Protein AF-0000000069866939 (afdb_homodimer)

Foldseek 3Di:
DWKKKKAFWWADPDPQFIATDHIEIFDALFEEEEEEDPPLCQVVVVCLQQQVDPTPDIWIDGRNDIDRSNDNVSNLQEFELPDDLVVQFPAFQQVVLVVLCVVNVVPPFDDSVNLCVLLPHPDDSRDGLVVDDLLSNLSSSVSSRCRSPHQEYEYEASCPPPDPVSLVSNLVSCSSSRRGHYYYYYHHDQVSVLPRGQWYWYGGSNYIDYIDGQVVQVVVDVVGPVVVRVVVVVVVD/DWKKKKAFWWADPDPQFIAGDHIEIFDALFEEEEEEDPPLCQVVVVCLQQQVDPTPDIWIDGRNDTDRSNDNVSNLQEFELPDDLVVQFPAFQQVVLVVLCVVNVPVPFDDSVNLCVLLPHPDDSRDGLVVDDLLSNLSSSVSSRCRSPHQEYEYEASCPPPDPVSLVSNLVSCSSSRRGHYYYYYHHDQVSVLPRGQWYWYGGSNYIDYIDGQVVQVVVDVVGPVVVRVVVVVVVD

Sequence (474 aa):
MQTININNLYKKVSDTFNLKVDQLDLEVGKIYGLVGPNGAGKTTLMKCLCSLLRPDSGILKIDNRQVEIADPKILLQVGTNFVNSDSLNGFMLEDIYNDHAFYYKLKNLLMIETLLMDVGLNVNKKRKFNTMSLGMKQRFLLGLATAHNPSLVLLDEPFNGLDPDGVELFIENVKTLSENRVLIISSHILRDMETFLDDVIFIEKGNVQEPKSMVEIREEYREGLKEYYDEQKRKHDMQTININNLYKKVSDTFNLKVDQLDLEVGKIYGLVGPNGAGKTTLMKCLCSLLRPDSGILKIDNRQVEIADPKILLQVGTNFVNSDSLNGFMLEDIYNDHAFYYKLKNLLMIETLLMDVGLNVNKKRKFNTMSLGMKQRFLLGLATAHNPSLVLLDEPFNGLDPDGVELFIENVKTLSENRVLIISSHILRDMETFLDDVIFIEKGNVQEPKSMVEIREEYREGLKEYYDEQKRKHD

Solvent-accessible surface area (backbone atoms only — not comparable to full-atom values): 25156 Å² total; per-residue (Å²): 129,62,36,38,40,36,38,49,31,31,31,77,77,51,98,88,41,45,38,40,34,62,54,42,81,43,52,54,45,34,36,32,32,46,36,55,57,83,82,13,38,67,68,59,52,54,30,28,74,49,42,78,34,72,55,77,41,52,43,34,28,50,71,86,39,79,36,58,47,73,36,71,69,46,46,63,36,36,16,48,59,85,66,64,66,75,77,44,48,81,36,29,45,48,56,54,49,48,52,50,35,57,74,69,61,52,82,80,60,72,49,66,64,54,44,31,52,71,45,69,45,95,69,65,54,77,41,43,46,65,77,45,52,71,54,53,44,48,33,50,43,50,32,60,26,44,66,75,65,28,51,34,35,42,36,73,44,72,57,72,90,38,32,64,67,42,43,52,54,48,50,52,39,51,59,65,67,21,61,80,11,28,30,39,38,32,53,59,54,52,75,65,48,64,74,71,40,47,27,36,27,45,31,47,79,18,40,48,48,57,74,40,49,39,68,56,38,50,72,74,22,96,66,20,59,57,46,49,51,50,52,57,49,58,72,70,102,130,62,39,37,40,36,38,49,32,31,32,78,77,50,97,88,42,44,37,40,34,62,53,42,80,43,50,55,46,33,37,31,32,45,38,55,55,83,84,14,38,68,68,59,53,52,29,31,74,50,43,78,34,72,57,78,43,52,43,36,29,49,74,84,38,77,37,57,49,76,37,73,69,47,45,64,36,36,16,48,58,86,65,64,68,76,76,44,47,82,35,29,44,47,57,53,49,51,53,51,35,57,73,68,61,52,82,81,58,70,49,68,64,54,43,33,52,70,45,70,44,93,68,64,53,76,40,42,47,66,78,48,53,69,53,54,45,48,34,51,43,50,34,59,26,46,65,75,64,29,51,33,35,41,35,74,44,74,57,71,91,37,31,66,67,41,43,53,54,47,50,53,36,51,58,63,67,21,60,81,12,28,29,39,39,31,53,60,55,52,76,66,49,64,74,70,40,48,25,36,26,46,30,48,78,17,40,45,48,58,72,39,48,39,68,55,37,50,72,74,23,95,66,20,60,57,45,48,50,52,51,56,49,57,73,70,103

Structure (mmCIF, N/CA/C/O backbone):
data_AF-0000000069866939-model_v1
#
loop_
_entity.id
_entity.type
_entity.pdbx_description
1 polymer 'ABC transporter, ATP-binding protein'
#
loop_
_atom_site.group_PDB
_atom_site.id
_atom_site.type_symbol
_atom_site.label_atom_id
_atom_site.label_alt_id
_atom_site.label_comp_id
_atom_site.label_asym_id
_atom_site.label_entity_id
_atom_site.label_seq_id
_atom_site.pdbx_PDB_ins_code
_atom_site.Cartn_x
_atom_site.Cartn_y
_atom_site.Cartn_z
_atom_site.occupancy
_atom_site.B_iso_or_equiv
_atom_site.auth_seq_id
_atom_site.auth_comp_id
_atom_site.auth_asym_id
_atom_site.auth_atom_id
_atom_site.pdbx_PDB_model_num
ATOM 1 N N . MET A 1 1 ? 4.902 -36.375 -5.082 1 47.53 1 MET A N 1
ATOM 2 C CA . MET A 1 1 ? 4.316 -35.094 -4.609 1 47.53 1 MET A CA 1
ATOM 3 C C . MET A 1 1 ? 4.43 -34.031 -5.672 1 47.53 1 MET A C 1
ATOM 5 O O . MET A 1 1 ? 5.457 -33.906 -6.344 1 47.53 1 MET A O 1
ATOM 9 N N . GLN A 1 2 ? 3.264 -33.406 -6.148 1 63.62 2 GLN A N 1
ATOM 10 C CA . GLN A 1 2 ? 3.248 -32.5 -7.301 1 63.62 2 GLN A CA 1
ATOM 11 C C . GLN A 1 2 ? 4.07 -31.25 -7.039 1 63.62 2 GLN A C 1
ATOM 13 O O . GLN A 1 2 ? 4 -30.672 -5.949 1 63.62 2 GLN A O 1
ATOM 18 N N . THR A 1 3 ? 5.199 -31.141 -7.867 1 80.5 3 THR A N 1
ATOM 19 C CA . THR A 1 3 ? 6.168 -30.062 -7.676 1 80.5 3 THR A CA 1
ATOM 20 C C . THR A 1 3 ? 6.277 -29.203 -8.93 1 80.5 3 THR A C 1
ATOM 22 O O . THR A 1 3 ? 5.887 -29.641 -10.016 1 80.5 3 THR A O 1
ATOM 25 N N . ILE A 1 4 ? 6.465 -28.016 -8.719 1 89.81 4 ILE A N 1
ATOM 26 C CA . ILE A 1 4 ? 6.84 -27.109 -9.797 1 89.81 4 ILE A CA 1
ATOM 27 C C . ILE A 1 4 ? 8.336 -26.797 -9.719 1 89.81 4 ILE A C 1
ATOM 29 O O . ILE A 1 4 ? 8.836 -26.406 -8.656 1 89.81 4 ILE A O 1
ATOM 33 N N . ASN A 1 5 ? 9.008 -27.078 -10.875 1 92.44 5 ASN A N 1
ATOM 34 C CA . ASN A 1 5 ? 10.445 -26.844 -10.93 1 92.44 5 ASN A CA 1
ATOM 35 C C . ASN A 1 5 ? 10.812 -25.828 -12 1 92.44 5 ASN A C 1
ATOM 37 O O . ASN A 1 5 ? 10.305 -25.875 -13.125 1 92.44 5 ASN A O 1
ATOM 41 N N . ILE A 1 6 ? 11.609 -24.906 -11.617 1 92 6 ILE A N 1
ATOM 42 C CA . ILE A 1 6 ? 12.164 -23.906 -12.531 1 92 6 ILE A CA 1
ATOM 43 C C . ILE A 1 6 ? 13.688 -24.016 -12.555 1 92 6 ILE A C 1
ATOM 45 O O . ILE A 1 6 ? 14.336 -23.922 -11.516 1 92 6 ILE A O 1
ATOM 49 N N . ASN A 1 7 ? 14.203 -24.219 -13.766 1 92.12 7 ASN A N 1
ATOM 50 C CA . ASN A 1 7 ? 15.648 -24.406 -13.875 1 92.12 7 ASN A CA 1
ATOM 51 C C . ASN A 1 7 ? 16.25 -23.5 -14.953 1 92.12 7 ASN A C 1
ATOM 53 O O . ASN A 1 7 ? 15.727 -23.422 -16.062 1 92.12 7 ASN A O 1
ATOM 57 N N . ASN A 1 8 ? 17.281 -22.766 -14.578 1 94.25 8 ASN A N 1
ATOM 58 C CA . ASN A 1 8 ? 18.094 -21.969 -15.477 1 94.25 8 ASN A CA 1
ATOM 59 C C . ASN A 1 8 ? 17.25 -21 -16.297 1 94.25 8 ASN A C 1
ATOM 61 O O . ASN A 1 8 ? 17.391 -20.953 -17.531 1 94.25 8 ASN A O 1
ATOM 65 N N . LEU A 1 9 ? 16.375 -20.422 -15.68 1 94.69 9 LEU A N 1
ATOM 66 C CA . LEU A 1 9 ? 15.555 -19.406 -16.344 1 94.69 9 LEU A CA 1
ATOM 67 C C . LEU A 1 9 ? 16.312 -18.094 -16.484 1 94.69 9 LEU A C 1
ATOM 69 O O . LEU A 1 9 ? 16.922 -17.609 -15.523 1 94.69 9 LEU A O 1
ATOM 73 N N . TYR A 1 10 ? 16.328 -17.594 -17.703 1 95.94 10 TYR A N 1
ATOM 74 C CA . TYR A 1 10 ? 17.062 -16.375 -17.984 1 95.94 10 TYR A CA 1
ATOM 75 C C . TYR A 1 10 ? 16.25 -15.461 -18.906 1 95.94 10 TYR A C 1
ATOM 77 O O . TYR A 1 10 ? 15.609 -15.922 -19.844 1 95.94 10 TYR A O 1
ATOM 85 N N . LYS A 1 11 ? 16.156 -14.195 -18.578 1 96.25 11 LYS A N 1
ATOM 86 C CA . LYS A 1 11 ? 15.531 -13.172 -19.422 1 96.25 11 LYS A CA 1
ATOM 87 C C . LYS A 1 11 ? 16.328 -11.875 -19.391 1 96.25 11 LYS A C 1
ATOM 89 O O . LYS A 1 11 ? 16.5 -11.258 -18.344 1 96.25 11 LYS A O 1
ATOM 94 N N . LYS A 1 12 ? 16.828 -11.445 -20.484 1 97.31 12 LYS A N 1
ATOM 95 C CA . LYS A 1 12 ? 17.406 -10.117 -20.625 1 97.31 12 LYS A CA 1
ATOM 96 C C . LYS A 1 12 ? 16.344 -9.055 -20.844 1 97.31 12 LYS A C 1
ATOM 98 O O . LYS A 1 12 ? 15.68 -9.023 -21.875 1 97.31 12 LYS A O 1
ATOM 103 N N . VAL A 1 13 ? 16.141 -8.227 -19.922 1 95.19 13 VAL A N 1
ATOM 104 C CA . VAL A 1 13 ? 15.109 -7.203 -20 1 95.19 13 VAL A CA 1
ATOM 105 C C . VAL A 1 13 ? 15.688 -5.93 -20.609 1 95.19 13 VAL A C 1
ATOM 107 O O . VAL A 1 13 ? 15.047 -5.301 -21.453 1 95.19 13 VAL A O 1
ATOM 110 N N . SER A 1 14 ? 16.828 -5.559 -20.188 1 94.81 14 SER A N 1
ATOM 111 C CA . SER A 1 14 ? 17.578 -4.426 -20.703 1 94.81 14 SER A CA 1
ATOM 112 C C . SER A 1 14 ? 19.078 -4.664 -20.594 1 94.81 14 SER A C 1
ATOM 114 O O . SER A 1 14 ? 19.516 -5.734 -20.172 1 94.81 14 SER A O 1
ATOM 116 N N . ASP A 1 15 ? 19.812 -3.592 -21 1 93.12 15 ASP A N 1
ATOM 117 C CA . ASP A 1 15 ? 21.266 -3.721 -20.953 1 93.12 15 ASP A CA 1
ATOM 118 C C . ASP A 1 15 ? 21.766 -3.768 -19.5 1 93.12 15 ASP A C 1
ATOM 120 O O . ASP A 1 15 ? 22.844 -4.289 -19.234 1 93.12 15 ASP A O 1
ATOM 124 N N . THR A 1 16 ? 20.984 -3.297 -18.578 1 92.06 16 THR A N 1
ATOM 125 C CA . THR A 1 16 ? 21.453 -3.176 -17.203 1 92.06 16 THR A CA 1
ATOM 126 C C . THR A 1 16 ? 20.656 -4.094 -16.266 1 92.06 16 THR A C 1
ATOM 128 O O . THR A 1 16 ? 20.922 -4.145 -15.07 1 92.06 16 THR A O 1
ATOM 131 N N . PHE A 1 17 ? 19.703 -4.848 -16.875 1 94.38 17 PHE A N 1
ATOM 132 C CA . PHE A 1 17 ? 18.859 -5.672 -16 1 94.38 17 PHE A CA 1
ATOM 133 C C . PHE A 1 17 ? 18.547 -7.008 -16.656 1 94.38 17 PHE A C 1
ATOM 135 O O . PHE A 1 17 ? 17.969 -7.047 -17.75 1 94.38 17 PHE A O 1
ATOM 142 N N . ASN A 1 18 ? 18.906 -8.102 -15.992 1 96.88 18 ASN A N 1
ATOM 143 C CA . ASN A 1 18 ? 18.594 -9.477 -16.375 1 96.88 18 ASN A CA 1
ATOM 144 C C . ASN A 1 18 ? 17.953 -10.242 -15.219 1 96.88 18 ASN A C 1
ATOM 146 O O . ASN A 1 18 ? 18.297 -10.031 -14.055 1 96.88 18 ASN A O 1
ATOM 150 N N . LEU A 1 19 ? 17.047 -11.078 -15.57 1 97.88 19 LEU A N 1
ATOM 151 C CA . LEU A 1 19 ? 16.438 -12.008 -14.617 1 97.88 19 LEU A CA 1
ATOM 152 C C . LEU A 1 19 ? 17.109 -13.375 -14.695 1 97.88 19 LEU A C 1
ATOM 154 O O . LEU A 1 19 ? 17.281 -13.93 -15.781 1 97.88 19 LEU A O 1
ATOM 158 N N . LYS A 1 20 ? 17.531 -13.867 -13.531 1 97.38 20 LYS A N 1
ATOM 159 C CA . LYS A 1 20 ? 18.203 -15.156 -13.469 1 97.38 20 LYS A CA 1
ATOM 160 C C . LYS A 1 20 ? 17.641 -16.016 -12.352 1 97.38 20 LYS A C 1
ATOM 162 O O . LYS A 1 20 ? 17.578 -15.594 -11.195 1 97.38 20 LYS A O 1
ATOM 167 N N . VAL A 1 21 ? 17.172 -17.172 -12.727 1 96.88 21 VAL A N 1
ATOM 168 C CA . VAL A 1 21 ? 16.766 -18.203 -11.773 1 96.88 21 VAL A CA 1
ATOM 169 C C . VAL A 1 21 ? 17.594 -19.469 -11.992 1 96.88 21 VAL A C 1
ATOM 171 O O . VAL A 1 21 ? 17.484 -20.109 -13.039 1 96.88 21 VAL A O 1
ATOM 174 N N . ASP A 1 22 ? 18.375 -19.797 -11.039 1 95.62 22 ASP A N 1
ATOM 175 C CA . ASP A 1 22 ? 19.141 -21.016 -11.164 1 95.62 22 ASP A CA 1
ATOM 176 C C . ASP A 1 22 ? 18.281 -22.25 -10.914 1 95.62 22 ASP A C 1
ATOM 178 O O . ASP A 1 22 ? 18.172 -23.125 -11.773 1 95.62 22 ASP A O 1
ATOM 182 N N . GLN A 1 23 ? 17.719 -22.266 -9.797 1 94.25 23 GLN A N 1
ATOM 183 C CA . GLN A 1 23 ? 16.828 -23.375 -9.43 1 94.25 23 GLN A CA 1
ATOM 184 C C . GLN A 1 23 ? 15.766 -22.922 -8.43 1 94.25 23 GLN A C 1
ATOM 186 O O . GLN A 1 23 ? 16.078 -22.219 -7.473 1 94.25 23 GLN A O 1
ATOM 191 N N . LEU A 1 24 ? 14.57 -23.25 -8.734 1 94.88 24 LEU A N 1
ATOM 192 C CA . LEU A 1 24 ? 13.445 -23.016 -7.84 1 94.88 24 LEU A CA 1
ATOM 193 C C . LEU A 1 24 ? 12.516 -24.219 -7.805 1 94.88 24 LEU A C 1
ATOM 195 O O . LEU A 1 24 ? 11.906 -24.578 -8.812 1 94.88 24 LEU A O 1
ATOM 199 N N . ASP A 1 25 ? 12.461 -24.859 -6.668 1 94.19 25 ASP A N 1
ATOM 200 C CA . ASP A 1 25 ? 11.57 -26 -6.457 1 94.19 25 ASP A CA 1
ATOM 201 C C . ASP A 1 25 ? 10.43 -25.641 -5.516 1 94.19 25 ASP A C 1
ATOM 203 O O . ASP A 1 25 ? 10.656 -25.266 -4.363 1 94.19 25 ASP A O 1
ATOM 207 N N . LEU A 1 26 ? 9.25 -25.812 -5.992 1 95.81 26 LEU A N 1
ATOM 208 C CA . LEU A 1 26 ? 8.062 -25.422 -5.246 1 95.81 26 LEU A CA 1
ATOM 209 C C . LEU A 1 26 ? 7.176 -26.625 -4.953 1 95.81 26 LEU A C 1
ATOM 211 O O . LEU A 1 26 ? 7.016 -27.5 -5.805 1 95.81 26 LEU A O 1
ATOM 215 N N . GLU A 1 27 ? 6.629 -26.656 -3.797 1 94.38 27 GLU A N 1
ATOM 216 C CA . GLU A 1 27 ? 5.812 -27.781 -3.35 1 94.38 27 GLU A CA 1
ATOM 217 C C . GLU A 1 27 ? 4.332 -27.406 -3.309 1 94.38 27 GLU A C 1
ATOM 219 O O . GLU A 1 27 ? 3.977 -26.312 -2.896 1 94.38 27 GLU A O 1
ATOM 224 N N . VAL A 1 28 ? 3.529 -28.344 -3.697 1 93.5 28 VAL A N 1
ATOM 225 C CA . VAL A 1 28 ? 2.082 -28.172 -3.635 1 93.5 28 VAL A CA 1
ATOM 226 C C . VAL A 1 28 ? 1.644 -28 -2.182 1 93.5 28 VAL A C 1
ATOM 228 O O . VAL A 1 28 ? 2.164 -28.688 -1.29 1 93.5 28 VAL A O 1
ATOM 231 N N . GLY A 1 29 ? 0.713 -27.078 -1.994 1 94.75 29 GLY A N 1
ATOM 232 C CA . GLY A 1 29 ? 0.178 -26.859 -0.661 1 94.75 29 GLY A CA 1
ATOM 233 C C . GLY A 1 29 ? 0.919 -25.781 0.104 1 94.75 29 GLY A C 1
ATOM 234 O O . GLY A 1 29 ? 0.569 -25.469 1.244 1 94.75 29 GLY A O 1
ATOM 235 N N . LYS A 1 30 ? 1.936 -25.141 -0.553 1 96.94 30 LYS A N 1
ATOM 236 C CA . LYS A 1 30 ? 2.73 -24.125 0.118 1 96.94 30 LYS A CA 1
ATOM 237 C C . LYS A 1 30 ? 2.467 -22.734 -0.479 1 96.94 30 LYS A C 1
ATOM 239 O O . LYS A 1 30 ? 2.172 -22.625 -1.67 1 96.94 30 LYS A O 1
ATOM 244 N N . ILE A 1 31 ? 2.557 -21.812 0.391 1 98.31 31 ILE A N 1
ATOM 245 C CA . ILE A 1 31 ? 2.471 -20.406 -0.004 1 98.31 31 ILE A CA 1
ATOM 246 C C . ILE A 1 31 ? 3.855 -19.766 0.054 1 98.31 31 ILE A C 1
ATOM 248 O O . ILE A 1 31 ? 4.469 -19.703 1.121 1 98.31 31 ILE A O 1
ATOM 252 N N . TYR A 1 32 ? 4.34 -19.297 -1.094 1 98.44 32 TYR A N 1
ATOM 253 C CA . TYR A 1 32 ? 5.648 -18.672 -1.215 1 98.44 32 TYR A CA 1
ATOM 254 C C . TYR A 1 32 ? 5.516 -17.156 -1.33 1 98.44 32 TYR A C 1
ATOM 256 O O . TYR A 1 32 ? 4.754 -16.656 -2.162 1 98.44 32 TYR A O 1
ATOM 264 N N . GLY A 1 33 ? 6.207 -16.453 -0.497 1 98.62 33 GLY A N 1
ATOM 265 C CA . GLY A 1 33 ? 6.32 -15.016 -0.644 1 98.62 33 GLY A CA 1
ATOM 266 C C . GLY A 1 33 ? 7.504 -14.594 -1.494 1 98.62 33 GLY A C 1
ATOM 267 O O . GLY A 1 33 ? 8.641 -14.992 -1.225 1 98.62 33 GLY A O 1
ATOM 268 N N . LEU A 1 34 ? 7.238 -13.875 -2.523 1 98.5 34 LEU A N 1
ATOM 269 C CA . LEU A 1 34 ? 8.289 -13.258 -3.33 1 98.5 34 LEU A CA 1
ATOM 270 C C . LEU A 1 34 ? 8.617 -11.859 -2.818 1 98.5 34 LEU A C 1
ATOM 272 O O . LEU A 1 34 ? 7.82 -10.93 -2.984 1 98.5 34 LEU A O 1
ATOM 276 N N . VAL A 1 35 ? 9.805 -11.719 -2.24 1 97.56 35 VAL A N 1
ATOM 277 C CA . VAL A 1 35 ? 10.141 -10.477 -1.562 1 97.56 35 VAL A CA 1
ATOM 278 C C . VAL A 1 35 ? 11.406 -9.883 -2.17 1 97.56 35 VAL A C 1
ATOM 280 O O . VAL A 1 35 ? 12.32 -10.617 -2.561 1 97.56 35 VAL A O 1
ATOM 283 N N . GLY A 1 36 ? 11.508 -8.57 -2.295 1 95.94 36 GLY A N 1
ATOM 284 C CA . GLY A 1 36 ? 12.602 -7.793 -2.855 1 95.94 36 GLY A CA 1
ATOM 285 C C . GLY A 1 36 ? 12.266 -6.328 -3.033 1 95.94 36 GLY A C 1
ATOM 286 O O . GLY A 1 36 ? 11.094 -5.949 -2.988 1 95.94 36 GLY A O 1
ATOM 287 N N . PRO A 1 37 ? 13.242 -5.551 -3.189 1 94.19 37 PRO A N 1
ATOM 288 C CA . PRO A 1 37 ? 12.977 -4.125 -3.381 1 94.19 37 PRO A CA 1
ATOM 289 C C . PRO A 1 37 ? 12.25 -3.83 -4.691 1 94.19 37 PRO A C 1
ATOM 291 O O . PRO A 1 37 ? 12.078 -4.727 -5.523 1 94.19 37 PRO A O 1
ATOM 294 N N . ASN A 1 38 ? 11.727 -2.617 -4.758 1 91.5 38 ASN A N 1
ATOM 295 C CA . ASN A 1 38 ? 11.125 -2.205 -6.023 1 91.5 38 ASN A CA 1
ATOM 296 C C . ASN A 1 38 ? 12.117 -2.316 -7.18 1 91.5 38 ASN A C 1
ATOM 298 O O . ASN A 1 38 ? 13.289 -1.964 -7.031 1 91.5 38 ASN A O 1
ATOM 302 N N . GLY A 1 39 ? 11.68 -2.891 -8.203 1 92.38 39 GLY A N 1
ATOM 303 C CA . GLY A 1 39 ? 12.523 -3.029 -9.383 1 92.38 39 GLY A CA 1
ATOM 304 C C . GLY A 1 39 ? 13.414 -4.258 -9.328 1 92.38 39 GLY A C 1
ATOM 305 O O . GLY A 1 39 ? 14.227 -4.48 -10.234 1 92.38 39 GLY A O 1
ATOM 306 N N . ALA A 1 40 ? 13.219 -5.09 -8.391 1 95.56 40 ALA A N 1
ATOM 307 C CA . ALA A 1 40 ? 14.102 -6.238 -8.203 1 95.56 40 ALA A CA 1
ATOM 308 C C . ALA A 1 40 ? 13.82 -7.32 -9.242 1 95.56 40 ALA A C 1
ATOM 310 O O . ALA A 1 40 ? 14.625 -8.227 -9.438 1 95.56 40 ALA A O 1
ATOM 311 N N . GLY A 1 41 ? 12.633 -7.293 -9.867 1 96.81 41 GLY A N 1
ATOM 312 C CA . GLY A 1 41 ? 12.297 -8.273 -10.883 1 96.81 41 GLY A CA 1
ATOM 313 C C . GLY A 1 41 ? 11.125 -9.156 -10.5 1 96.81 41 GLY A C 1
ATOM 314 O O . GLY A 1 41 ? 10.852 -10.156 -11.156 1 96.81 41 GLY A O 1
ATOM 315 N N . LYS A 1 42 ? 10.414 -8.836 -9.469 1 97.31 42 LYS A N 1
ATOM 316 C CA . LYS A 1 42 ? 9.297 -9.648 -8.977 1 97.31 42 LYS A CA 1
ATOM 317 C C . LYS A 1 42 ? 8.25 -9.852 -10.07 1 97.31 42 LYS A C 1
ATOM 319 O O . LYS A 1 42 ? 7.906 -10.984 -10.398 1 97.31 42 LYS A O 1
ATOM 324 N N . THR A 1 43 ? 7.773 -8.773 -10.664 1 96.81 43 THR A N 1
ATOM 325 C CA . THR A 1 43 ? 6.762 -8.812 -11.719 1 96.81 43 THR A CA 1
ATOM 326 C C . THR A 1 43 ? 7.297 -9.523 -12.953 1 96.81 43 THR A C 1
ATOM 328 O O . THR A 1 43 ? 6.582 -10.312 -13.578 1 96.81 43 THR A O 1
ATOM 331 N N . THR A 1 44 ? 8.57 -9.281 -13.273 1 96.75 44 THR A N 1
ATOM 332 C CA . THR A 1 44 ? 9.203 -9.93 -14.414 1 96.75 44 THR A CA 1
ATOM 333 C C . THR A 1 44 ? 9.211 -11.445 -14.242 1 96.75 44 THR A C 1
ATOM 335 O O . THR A 1 44 ? 8.852 -12.188 -15.156 1 96.75 44 THR A O 1
ATOM 338 N N . LEU A 1 45 ? 9.57 -11.891 -13.086 1 96.94 45 LEU A N 1
ATOM 339 C CA . LEU A 1 45 ? 9.594 -13.328 -12.805 1 96.94 45 LEU A CA 1
ATOM 340 C C . LEU A 1 45 ? 8.203 -13.93 -12.969 1 96.94 45 LEU A C 1
ATOM 342 O O . LEU A 1 45 ? 8.031 -14.938 -13.656 1 96.94 45 LEU A O 1
ATOM 346 N N . MET A 1 46 ? 7.207 -13.312 -12.398 1 96.38 46 MET A N 1
ATOM 347 C CA . MET A 1 46 ? 5.852 -13.852 -12.438 1 96.38 46 MET A CA 1
ATOM 348 C C . MET A 1 46 ? 5.32 -13.883 -13.867 1 96.38 46 MET A C 1
ATOM 350 O O . MET A 1 46 ? 4.664 -14.852 -14.266 1 96.38 46 MET A O 1
ATOM 354 N N . LYS A 1 47 ? 5.625 -12.883 -14.594 1 94.31 47 LYS A N 1
ATOM 355 C CA . LYS A 1 47 ? 5.184 -12.852 -15.984 1 94.31 47 LYS A CA 1
ATOM 356 C C . LYS A 1 47 ? 5.852 -13.953 -16.797 1 94.31 47 LYS A C 1
ATOM 358 O O . LYS A 1 47 ? 5.23 -14.547 -17.688 1 94.31 47 LYS A O 1
ATOM 363 N N . CYS A 1 48 ? 7.09 -14.203 -16.5 1 93.06 48 CYS A N 1
ATOM 364 C CA . CYS A 1 48 ? 7.785 -15.297 -17.172 1 93.06 48 CYS A CA 1
ATOM 365 C C . CYS A 1 48 ? 7.141 -16.641 -16.828 1 93.06 48 CYS A C 1
ATOM 367 O O . CYS A 1 48 ? 7 -17.5 -17.703 1 93.06 48 CYS A O 1
ATOM 369 N N . LEU A 1 49 ? 6.656 -16.75 -15.641 1 92.19 49 LEU A N 1
ATOM 370 C CA . LEU A 1 49 ? 6.133 -18.016 -15.156 1 92.19 49 LEU A CA 1
ATOM 371 C C . LEU A 1 49 ? 4.727 -18.266 -15.695 1 92.19 49 LEU A C 1
ATOM 373 O O . LEU A 1 49 ? 4.234 -19.391 -15.656 1 92.19 49 LEU A O 1
ATOM 377 N N . CYS A 1 50 ? 4.094 -17.234 -16.156 1 90.94 50 CYS A N 1
ATOM 378 C CA . CYS A 1 50 ? 2.744 -17.422 -16.688 1 90.94 50 CYS A CA 1
ATOM 379 C C . CYS A 1 50 ? 2.699 -17.156 -18.188 1 90.94 50 CYS A C 1
ATOM 381 O O . CYS A 1 50 ? 1.623 -16.969 -18.75 1 90.94 50 CYS A O 1
ATOM 383 N N . SER A 1 51 ? 3.854 -16.938 -18.828 1 87.94 51 SER A N 1
ATOM 384 C CA . SER A 1 51 ? 4.047 -16.859 -20.281 1 87.94 51 SER A CA 1
ATOM 385 C C . SER A 1 51 ? 3.621 -15.508 -20.828 1 87.94 51 SER A C 1
ATOM 387 O O . SER A 1 51 ? 3.492 -15.336 -22.031 1 87.94 51 SER A O 1
ATOM 389 N N . LEU A 1 52 ? 3.328 -14.578 -20 1 89.06 52 LEU A N 1
ATOM 390 C CA . LEU A 1 52 ? 3.08 -13.219 -20.469 1 89.06 52 LEU A CA 1
ATOM 391 C C . LEU A 1 52 ? 4.371 -12.562 -20.953 1 89.06 52 LEU A C 1
ATOM 393 O O . LEU A 1 52 ? 4.332 -11.586 -21.703 1 89.06 52 LEU A O 1
ATOM 397 N N . LEU A 1 53 ? 5.477 -13.023 -20.453 1 90.94 53 LEU A N 1
ATOM 398 C CA . LEU A 1 53 ? 6.809 -12.648 -20.906 1 90.94 53 LEU A CA 1
ATOM 399 C C . LEU A 1 53 ? 7.648 -13.883 -21.219 1 90.94 53 LEU A C 1
ATOM 401 O O . LEU A 1 53 ? 7.832 -14.742 -20.359 1 90.94 53 LEU A O 1
ATOM 405 N N . ARG A 1 54 ? 8.125 -13.984 -22.422 1 90.38 54 ARG A N 1
ATOM 406 C CA . ARG A 1 54 ? 8.898 -15.156 -22.812 1 90.38 54 ARG A CA 1
ATOM 407 C C . ARG A 1 54 ? 10.336 -15.062 -22.297 1 90.38 54 ARG A C 1
ATOM 409 O O . ARG A 1 54 ? 11.055 -14.109 -22.625 1 90.38 54 ARG A O 1
ATOM 416 N N . PRO A 1 55 ? 10.781 -15.984 -21.562 1 92.88 55 PRO A N 1
ATOM 417 C CA . PRO A 1 55 ? 12.195 -16 -21.172 1 92.88 55 PRO A CA 1
ATOM 418 C C . PRO A 1 55 ? 13.117 -16.328 -22.344 1 92.88 55 PRO A C 1
ATOM 420 O O . PRO A 1 55 ? 12.656 -16.812 -23.391 1 92.88 55 PRO A O 1
ATOM 423 N N . ASP A 1 56 ? 14.383 -15.938 -22.219 1 93.88 56 ASP A N 1
ATOM 424 C CA . ASP A 1 56 ? 15.367 -16.234 -23.266 1 93.88 56 ASP A CA 1
ATOM 425 C C . ASP A 1 56 ? 15.859 -17.672 -23.172 1 93.88 56 ASP A C 1
ATOM 427 O O . ASP A 1 56 ? 16.25 -18.266 -24.172 1 93.88 56 ASP A O 1
ATOM 431 N N . SER A 1 57 ? 15.797 -18.203 -21.969 1 92.31 57 SER A N 1
ATOM 432 C CA . SER A 1 57 ? 16.141 -19.609 -21.734 1 92.31 57 SER A CA 1
ATOM 433 C C . SER A 1 57 ? 15.57 -20.094 -20.406 1 92.31 57 SER A C 1
ATOM 435 O O . SER A 1 57 ? 15.086 -19.297 -19.609 1 92.31 57 SER A O 1
ATOM 437 N N . GLY A 1 58 ? 15.547 -21.438 -20.281 1 91.06 58 GLY A N 1
ATOM 438 C CA . GLY A 1 58 ? 15.125 -22.047 -19.031 1 91.06 58 GLY A CA 1
ATOM 439 C C . GLY A 1 58 ? 14.008 -23.062 -19.219 1 91.06 58 GLY A C 1
ATOM 440 O O . GLY A 1 58 ? 13.5 -23.234 -20.328 1 91.06 58 GLY A O 1
ATOM 441 N N . ILE A 1 59 ? 13.773 -23.75 -18.094 1 86.38 59 ILE A N 1
ATOM 442 C CA . ILE A 1 59 ? 12.773 -24.812 -18.125 1 86.38 59 ILE A CA 1
ATOM 443 C C . ILE A 1 59 ? 11.82 -24.656 -16.953 1 86.38 59 ILE A C 1
ATOM 445 O O . ILE A 1 59 ? 12.258 -24.406 -15.82 1 86.38 59 ILE A O 1
ATOM 449 N N . LEU A 1 60 ? 10.602 -24.703 -17.266 1 88.06 60 LEU A N 1
ATOM 450 C CA . LEU A 1 60 ? 9.547 -24.766 -16.266 1 88.06 60 LEU A CA 1
ATOM 451 C C . LEU A 1 60 ? 8.812 -26.109 -16.344 1 88.06 60 LEU A C 1
ATOM 453 O O . LEU A 1 60 ? 8.328 -26.484 -17.406 1 88.06 60 LEU A O 1
ATOM 457 N N . LYS A 1 61 ? 8.836 -26.781 -15.281 1 87.38 61 LYS A N 1
ATOM 458 C CA . LYS A 1 61 ? 8.133 -28.047 -15.195 1 87.38 61 LYS A CA 1
ATOM 459 C C . LYS A 1 61 ? 6.988 -27.984 -14.188 1 87.38 61 LYS A C 1
ATOM 461 O O . LYS A 1 61 ? 7.195 -27.609 -13.031 1 87.38 61 LYS A O 1
ATOM 466 N N . ILE A 1 62 ? 5.82 -28.266 -14.734 1 84 62 ILE A N 1
ATOM 467 C CA . ILE A 1 62 ? 4.641 -28.359 -13.875 1 84 62 ILE A CA 1
ATOM 468 C C . ILE A 1 62 ? 4.082 -29.781 -13.922 1 84 62 ILE A C 1
ATOM 470 O O . ILE A 1 62 ? 3.789 -30.312 -14.992 1 84 62 ILE A O 1
ATOM 474 N N . ASP A 1 63 ? 3.764 -30.344 -12.727 1 74.94 63 ASP A N 1
ATOM 475 C CA . ASP A 1 63 ? 3.209 -31.688 -12.602 1 74.94 63 ASP A CA 1
ATOM 476 C C . ASP A 1 63 ? 3.904 -32.656 -13.547 1 74.94 63 ASP A C 1
ATOM 478 O O . ASP A 1 63 ? 3.244 -33.406 -14.281 1 74.94 63 ASP A O 1
ATOM 482 N N . ASN A 1 64 ? 5.188 -32.594 -13.688 1 64 64 ASN A N 1
ATOM 483 C CA . ASN A 1 64 ? 6.031 -33.531 -14.438 1 64 64 ASN A CA 1
ATOM 484 C C . ASN A 1 64 ? 5.941 -33.25 -15.938 1 64 64 ASN A C 1
ATOM 486 O O . ASN A 1 64 ? 6.355 -34.094 -16.75 1 64 64 ASN A O 1
ATOM 490 N N . ARG A 1 65 ? 5.094 -32.312 -16.312 1 70.19 65 ARG A N 1
ATOM 491 C CA . ARG A 1 65 ? 5.09 -31.906 -17.719 1 70.19 65 ARG A CA 1
ATOM 492 C C . ARG A 1 65 ? 6.031 -30.734 -17.969 1 70.19 65 ARG A C 1
ATOM 494 O O . ARG A 1 65 ? 5.922 -29.703 -17.312 1 70.19 65 ARG A O 1
ATOM 501 N N . GLN A 1 66 ? 6.992 -31.172 -18.766 1 65.81 66 GLN A N 1
ATOM 502 C CA . GLN A 1 66 ? 7.91 -30.109 -19.156 1 65.81 66 GLN A CA 1
ATOM 503 C C . GLN A 1 66 ? 7.234 -29.125 -20.125 1 65.81 66 GLN A C 1
ATOM 505 O O . GLN A 1 66 ? 6.637 -29.547 -21.125 1 65.81 66 GLN A O 1
ATOM 510 N N . VAL A 1 67 ? 6.934 -28.062 -19.609 1 64.81 67 VAL A N 1
ATOM 511 C CA . VAL A 1 67 ? 6.352 -27.062 -20.5 1 64.81 67 VAL A CA 1
ATOM 512 C C . VAL A 1 67 ? 7.391 -25.984 -20.828 1 64.81 67 VAL A C 1
ATOM 514 O O . VAL A 1 67 ? 8.109 -25.516 -19.922 1 64.81 67 VAL A O 1
ATOM 517 N N . GLU A 1 68 ? 7.656 -25.984 -22.141 1 63.25 68 GLU A N 1
ATOM 518 C CA . GLU A 1 68 ? 8.461 -24.812 -22.484 1 63.25 68 GLU A CA 1
ATOM 519 C C . GLU A 1 68 ? 7.766 -23.516 -22.078 1 63.25 68 GLU A C 1
ATOM 521 O O . GLU A 1 68 ? 6.543 -23.406 -22.188 1 63.25 68 GLU A O 1
ATOM 526 N N . ILE A 1 69 ? 8.359 -22.609 -21.328 1 60.84 69 ILE A N 1
ATOM 527 C CA . ILE A 1 69 ? 7.852 -21.391 -20.703 1 60.84 69 ILE A CA 1
ATOM 528 C C . ILE A 1 69 ? 6.984 -20.625 -21.703 1 60.84 69 ILE A C 1
ATOM 530 O O . ILE A 1 69 ? 6 -19.984 -21.312 1 60.84 69 ILE A O 1
ATOM 534 N N . ALA A 1 70 ? 7.016 -20.969 -22.984 1 63.03 70 ALA A N 1
ATOM 535 C CA . ALA A 1 70 ? 6.23 -20.234 -23.969 1 63.03 70 ALA A CA 1
ATOM 536 C C . ALA A 1 70 ? 5.102 -21.094 -24.531 1 63.03 70 ALA A C 1
ATOM 538 O O . ALA A 1 70 ? 4.469 -20.734 -25.531 1 63.03 70 ALA A O 1
ATOM 539 N N . ASP A 1 71 ? 4.863 -22.094 -23.703 1 69.25 71 ASP A N 1
ATOM 540 C CA . ASP A 1 71 ? 3.779 -22.953 -24.172 1 69.25 71 ASP A CA 1
ATOM 541 C C . ASP A 1 71 ? 2.424 -22.422 -23.703 1 69.25 71 ASP A C 1
ATOM 543 O O . ASP A 1 71 ? 2.242 -22.156 -22.516 1 69.25 71 ASP A O 1
ATOM 547 N N . PRO A 1 72 ? 1.528 -22.219 -24.594 1 69 72 PRO A N 1
ATOM 548 C CA . PRO A 1 72 ? 0.194 -21.75 -24.203 1 69 72 PRO A CA 1
ATOM 549 C C . PRO A 1 72 ? -0.481 -22.656 -23.188 1 69 72 PRO A C 1
ATOM 551 O O . PRO A 1 72 ? -1.39 -22.219 -22.469 1 69 72 PRO A O 1
ATOM 554 N N . LYS A 1 73 ? -0.017 -23.891 -23.156 1 75.06 73 LYS A N 1
ATOM 555 C CA . LYS A 1 73 ? -0.597 -24.828 -22.219 1 75.06 73 LYS A CA 1
ATOM 556 C C . LYS A 1 73 ? -0.299 -24.422 -20.781 1 75.06 73 LYS A C 1
ATOM 558 O O . LYS A 1 73 ? -1.002 -24.828 -19.844 1 75.06 73 LYS A O 1
ATOM 563 N N . ILE A 1 74 ? 0.724 -23.609 -20.641 1 78.38 74 ILE A N 1
ATOM 564 C CA . ILE A 1 74 ? 1.088 -23.109 -19.328 1 78.38 74 ILE A CA 1
ATOM 565 C C . ILE A 1 74 ? -0.035 -22.234 -18.766 1 78.38 74 ILE A C 1
ATOM 567 O O . ILE A 1 74 ? -0.296 -22.234 -17.562 1 78.38 74 ILE A O 1
ATOM 571 N N . LEU A 1 75 ? -0.688 -21.656 -19.641 1 75.31 75 LEU A N 1
ATOM 572 C CA . LEU A 1 75 ? -1.751 -20.734 -19.234 1 75.31 75 LEU A CA 1
ATOM 573 C C . LEU A 1 75 ? -2.879 -21.484 -18.531 1 75.31 75 LEU A C 1
ATOM 575 O O . LEU A 1 75 ? -3.512 -20.953 -17.625 1 75.31 75 LEU A O 1
ATOM 579 N N . LEU A 1 76 ? -3.027 -22.719 -18.922 1 83.62 76 LEU A N 1
ATOM 580 C CA . LEU A 1 76 ? -4.09 -23.516 -18.328 1 83.62 76 LEU A CA 1
ATOM 581 C C . LEU A 1 76 ? -3.682 -24.031 -16.953 1 83.62 76 LEU A C 1
ATOM 583 O O . LEU A 1 76 ? -4.527 -24.469 -16.172 1 83.62 76 LEU A O 1
ATOM 587 N N . GLN A 1 77 ? -2.457 -23.891 -16.703 1 88.88 77 GLN A N 1
ATOM 588 C CA . GLN A 1 77 ? -1.94 -24.453 -15.453 1 88.88 77 GLN A CA 1
ATOM 589 C C . GLN A 1 77 ? -1.603 -23.344 -14.461 1 88.88 77 GLN A C 1
ATOM 591 O O . GLN A 1 77 ? -1.239 -23.609 -13.32 1 88.88 77 GLN A O 1
ATOM 596 N N . VAL A 1 78 ? -1.758 -22.109 -14.961 1 92.44 78 VAL A N 1
ATOM 597 C CA . VAL A 1 78 ? -1.339 -21 -14.117 1 92.44 78 VAL A CA 1
ATOM 598 C C . VAL A 1 78 ? -2.488 -20.016 -13.969 1 92.44 78 VAL A C 1
ATOM 600 O O . VAL A 1 78 ? -3.186 -19.703 -14.938 1 92.44 78 VAL A O 1
ATOM 603 N N . GLY A 1 79 ? -2.805 -19.625 -12.727 1 94.25 79 GLY A N 1
ATOM 604 C CA . GLY A 1 79 ? -3.707 -18.516 -12.414 1 94.25 79 GLY A CA 1
ATOM 605 C C . GLY A 1 79 ? -2.984 -17.266 -11.938 1 94.25 79 GLY A C 1
ATOM 606 O O . GLY A 1 79 ? -1.979 -17.359 -11.234 1 94.25 79 GLY A O 1
ATOM 607 N N . THR A 1 80 ? -3.479 -16.109 -12.367 1 95.94 80 THR A N 1
ATOM 608 C CA . THR A 1 80 ? -2.814 -14.867 -11.992 1 95.94 80 THR A CA 1
ATOM 609 C C . THR A 1 80 ? -3.838 -13.766 -11.727 1 95.94 80 THR A C 1
ATOM 611 O O . THR A 1 80 ? -5.02 -13.922 -12.039 1 95.94 80 THR A O 1
ATOM 614 N N . ASN A 1 81 ? -3.338 -12.703 -11.141 1 95.5 81 ASN A N 1
ATOM 615 C CA . ASN A 1 81 ? -4.168 -11.508 -11 1 95.5 81 ASN A CA 1
ATOM 616 C C . ASN A 1 81 ? -3.713 -10.398 -11.945 1 95.5 81 ASN A C 1
ATOM 618 O O . ASN A 1 81 ? -3.91 -9.219 -11.656 1 95.5 81 ASN A O 1
ATOM 622 N N . PHE A 1 82 ? -3.049 -10.719 -13.047 1 92.75 82 PHE A N 1
ATOM 623 C CA . PHE A 1 82 ? -2.564 -9.727 -14 1 92.75 82 PHE A CA 1
ATOM 624 C C . PHE A 1 82 ? -3.711 -9.188 -14.852 1 92.75 82 PHE A C 1
ATOM 626 O O . PHE A 1 82 ? -3.486 -8.438 -15.797 1 92.75 82 PHE A O 1
ATOM 633 N N . VAL A 1 83 ? -4.852 -9.234 -14.438 1 88.75 83 VAL A N 1
ATOM 634 C CA . VAL A 1 83 ? -6 -8.727 -15.172 1 88.75 83 VAL A CA 1
ATOM 635 C C . VAL A 1 83 ? -6.121 -7.215 -14.969 1 88.75 83 VAL A C 1
ATOM 637 O O . VAL A 1 83 ? -5.91 -6.715 -13.859 1 88.75 83 VAL A O 1
ATOM 640 N N . ASN A 1 84 ? -6.414 -6.512 -15.977 1 88.19 84 ASN A N 1
ATOM 641 C CA . ASN A 1 84 ? -6.723 -5.094 -15.859 1 88.19 84 ASN A CA 1
ATOM 642 C C . ASN A 1 84 ? -8.102 -4.867 -15.25 1 88.19 84 ASN A C 1
ATOM 644 O O . ASN A 1 84 ? -9.117 -4.957 -15.945 1 88.19 84 ASN A O 1
ATOM 648 N N . SER A 1 85 ? -8.109 -4.453 -14.086 1 91.81 85 SER A N 1
ATOM 649 C CA . SER A 1 85 ? -9.359 -4.312 -13.352 1 91.81 85 SER A CA 1
ATOM 650 C C . SER A 1 85 ? -10.281 -3.283 -14 1 91.81 85 SER A C 1
ATOM 652 O O . SER A 1 85 ? -11.5 -3.455 -14.016 1 91.81 85 SER A O 1
ATOM 654 N N . ASP A 1 86 ? -9.703 -2.244 -14.562 1 91.19 86 ASP A N 1
ATOM 655 C CA . ASP A 1 86 ? -10.5 -1.186 -15.164 1 91.19 86 ASP A CA 1
ATOM 656 C C . ASP A 1 86 ? -11.273 -1.703 -16.375 1 91.19 86 ASP A C 1
ATOM 658 O O . ASP A 1 86 ? -12.359 -1.213 -16.688 1 91.19 86 ASP A O 1
ATOM 662 N N . SER A 1 87 ? -10.75 -2.646 -17.016 1 93.44 87 SER A N 1
ATOM 663 C CA . SER A 1 87 ? -11.383 -3.205 -18.203 1 93.44 87 SER A CA 1
ATOM 664 C C . SER A 1 87 ? -12.633 -3.998 -17.844 1 93.44 87 SER A C 1
ATOM 666 O O . SER A 1 87 ? -13.445 -4.316 -18.719 1 93.44 87 SER A O 1
ATOM 668 N N . LEU A 1 88 ? -12.852 -4.324 -16.656 1 95.75 88 LEU A N 1
ATOM 669 C CA . LEU A 1 88 ? -13.977 -5.137 -16.203 1 95.75 88 LEU A CA 1
ATOM 670 C C . LEU A 1 88 ? -15.148 -4.258 -15.766 1 95.75 88 LEU A C 1
ATOM 672 O O . LEU A 1 88 ? -16.25 -4.758 -15.508 1 95.75 88 LEU A O 1
ATOM 676 N N . ASN A 1 89 ? -14.82 -2.938 -15.727 1 95 89 ASN A N 1
ATOM 677 C CA . ASN A 1 89 ? -15.852 -2.016 -15.273 1 95 89 ASN A CA 1
ATOM 678 C C . ASN A 1 89 ? -17.078 -2.07 -16.172 1 95 89 ASN A C 1
ATOM 680 O O . ASN A 1 89 ? -16.953 -2.158 -17.406 1 95 89 ASN A O 1
ATOM 684 N N . GLY A 1 90 ? -18.25 -1.99 -15.562 1 95.38 90 GLY A N 1
ATOM 685 C CA . GLY A 1 90 ? -19.5 -1.993 -16.312 1 95.38 90 GLY A CA 1
ATOM 686 C C . GLY A 1 90 ? -20.062 -3.387 -16.547 1 95.38 90 GLY A C 1
ATOM 687 O O . GLY A 1 90 ? -21.234 -3.543 -16.891 1 95.38 90 GLY A O 1
ATOM 688 N N . PHE A 1 91 ? -19.266 -4.43 -16.391 1 96.69 91 PHE A N 1
ATOM 689 C CA . PHE A 1 91 ? -19.703 -5.805 -16.609 1 96.69 91 PHE A CA 1
ATOM 690 C C . PHE A 1 91 ? -20.219 -6.41 -15.305 1 96.69 91 PHE A C 1
ATOM 692 O O . PHE A 1 91 ? -19.703 -6.109 -14.227 1 96.69 91 PHE A O 1
ATOM 699 N N . MET A 1 92 ? -21.203 -7.254 -15.5 1 97.25 92 MET A N 1
ATOM 700 C CA . MET A 1 92 ? -21.688 -8.016 -14.359 1 97.25 92 MET A CA 1
ATOM 701 C C . MET A 1 92 ? -20.719 -9.133 -13.992 1 97.25 92 MET A C 1
ATOM 703 O O . MET A 1 92 ? -20 -9.648 -14.859 1 97.25 92 MET A O 1
ATOM 707 N N . LEU A 1 93 ? -20.766 -9.523 -12.711 1 97.31 93 LEU A N 1
ATOM 708 C CA . LEU A 1 93 ? -19.859 -10.562 -12.227 1 97.31 93 LEU A CA 1
ATOM 709 C C . LEU A 1 93 ? -20.078 -11.867 -12.984 1 97.31 93 LEU A C 1
ATOM 711 O O . LEU A 1 93 ? -19.125 -12.555 -13.336 1 97.31 93 LEU A O 1
ATOM 715 N N . GLU A 1 94 ? -21.297 -12.164 -13.273 1 95.06 94 GLU A N 1
ATOM 716 C CA . GLU A 1 94 ? -21.609 -13.406 -13.992 1 95.06 94 GLU A CA 1
ATOM 717 C C . GLU A 1 94 ? -21.047 -13.367 -15.406 1 95.06 94 GLU A C 1
ATOM 719 O O . GLU A 1 94 ? -20.609 -14.398 -15.938 1 95.06 94 GLU A O 1
ATOM 724 N N . ASP A 1 95 ? -21.094 -12.227 -16.047 1 95.38 95 ASP A N 1
ATOM 725 C CA . ASP A 1 95 ? -20.562 -12.094 -17.391 1 95.38 95 ASP A CA 1
ATOM 726 C C . ASP A 1 95 ? -19.047 -12.273 -17.406 1 95.38 95 ASP A C 1
ATOM 728 O O . ASP A 1 95 ? -18.5 -12.938 -18.281 1 95.38 95 ASP A O 1
ATOM 732 N N . ILE A 1 96 ? -18.438 -11.664 -16.422 1 95.44 96 ILE A N 1
ATOM 733 C CA . ILE A 1 96 ? -17 -11.781 -16.297 1 95.44 96 ILE A CA 1
ATOM 734 C C . ILE A 1 96 ? -16.609 -13.25 -16.094 1 95.44 96 ILE A C 1
ATOM 736 O O . ILE A 1 96 ? -15.711 -13.766 -16.75 1 95.44 96 ILE A O 1
ATOM 740 N N . TYR A 1 97 ? -17.328 -13.875 -15.25 1 94.38 97 TYR A N 1
ATOM 741 C CA . TYR A 1 97 ? -17.078 -15.281 -14.945 1 94.38 97 TYR A CA 1
ATOM 742 C C . TYR A 1 97 ? -17.297 -16.156 -16.172 1 94.38 97 TYR A C 1
ATOM 744 O O . TYR A 1 97 ? -16.484 -17.031 -16.469 1 94.38 97 TYR A O 1
ATOM 752 N N . ASN A 1 98 ? -18.375 -15.914 -16.859 1 92.06 98 ASN A N 1
ATOM 753 C CA . ASN A 1 98 ? -18.688 -16.703 -18.047 1 92.06 98 ASN A CA 1
ATOM 754 C C . ASN A 1 98 ? -17.609 -16.547 -19.109 1 92.06 98 ASN A C 1
ATOM 756 O O . ASN A 1 98 ? -17.25 -17.531 -19.781 1 92.06 98 ASN A O 1
ATOM 760 N N . ASP A 1 99 ? -17.156 -15.375 -19.312 1 91.31 99 ASP A N 1
ATOM 761 C CA . ASP A 1 99 ? -16.078 -15.141 -20.266 1 91.31 99 ASP A CA 1
ATOM 762 C C . ASP A 1 99 ? -14.82 -15.922 -19.875 1 91.31 99 ASP A C 1
ATOM 764 O O . ASP A 1 99 ? -14.164 -16.516 -20.734 1 91.31 99 ASP A O 1
ATOM 768 N N . HIS A 1 100 ? -14.523 -15.852 -18.609 1 90.69 100 HIS A N 1
ATOM 769 C CA . HIS A 1 100 ? -13.383 -16.594 -18.094 1 90.69 100 HIS A CA 1
ATOM 770 C C . HIS A 1 100 ? -13.547 -18.094 -18.312 1 90.69 100 HIS A C 1
ATOM 772 O O . HIS A 1 100 ? -12.617 -18.766 -18.75 1 90.69 100 HIS A O 1
ATOM 778 N N . ALA A 1 101 ? -14.727 -18.562 -18 1 88.44 101 ALA A N 1
ATOM 779 C CA . ALA A 1 101 ? -15.031 -19.984 -18.172 1 88.44 101 ALA A CA 1
ATOM 780 C C . ALA A 1 101 ? -14.898 -20.406 -19.641 1 88.44 101 ALA A C 1
ATOM 782 O O . ALA A 1 101 ? -14.406 -21.484 -19.938 1 88.44 101 ALA A O 1
ATOM 783 N N . PHE A 1 102 ? -15.32 -19.547 -20.422 1 85.38 102 PHE A N 1
ATOM 784 C CA . PHE A 1 102 ? -15.234 -19.812 -21.859 1 85.38 102 PHE A CA 1
ATOM 785 C C . PHE A 1 102 ? -13.781 -19.891 -22.297 1 85.38 102 PHE A C 1
ATOM 787 O O . PHE A 1 102 ? -13.398 -20.828 -23.016 1 85.38 102 PHE A O 1
ATOM 794 N N . TYR A 1 103 ? -13.039 -18.969 -21.859 1 83 103 TYR A N 1
ATOM 795 C CA . TYR A 1 103 ? -11.633 -18.891 -22.25 1 83 103 TYR A CA 1
ATOM 796 C C . TYR A 1 103 ? -10.875 -20.141 -21.797 1 83 103 TYR A C 1
ATOM 798 O O . TYR A 1 103 ? -10.094 -20.703 -22.562 1 83 103 TYR A O 1
ATOM 806 N N . TYR A 1 104 ? -11.156 -20.609 -20.641 1 83.81 104 TYR A N 1
ATOM 807 C CA . TYR A 1 104 ? -10.422 -21.734 -20.078 1 83.81 104 TYR A CA 1
ATOM 808 C C . TYR A 1 104 ? -11.148 -23.047 -20.328 1 83.81 104 TYR A C 1
ATOM 810 O O . TYR A 1 104 ? -10.75 -24.094 -19.828 1 83.81 104 TYR A O 1
ATOM 818 N N . LYS A 1 105 ? -12.258 -23.047 -21.125 1 79.62 105 LYS A N 1
ATOM 819 C CA . LYS A 1 105 ? -13.047 -24.219 -21.5 1 79.62 105 LYS A CA 1
ATOM 820 C C . LYS A 1 105 ? -13.453 -25.031 -20.281 1 79.62 105 LYS A C 1
ATOM 822 O O . LYS A 1 105 ? -13.281 -26.25 -20.25 1 79.62 105 LYS A O 1
ATOM 827 N N . LEU A 1 106 ? -13.898 -24.281 -19.391 1 75 106 LEU A N 1
ATOM 828 C CA . LEU A 1 106 ? -14.328 -24.953 -18.172 1 75 106 LEU A CA 1
ATOM 829 C C . LEU A 1 106 ? -15.586 -25.781 -18.406 1 75 106 LEU A C 1
ATOM 831 O O . LEU A 1 106 ? -16.531 -25.297 -19.031 1 75 106 LEU A O 1
ATOM 835 N N . LYS A 1 107 ? -15.492 -27.109 -18.641 1 63.41 107 LYS A N 1
ATOM 836 C CA . LYS A 1 107 ? -16.625 -28 -18.922 1 63.41 107 LYS A CA 1
ATOM 837 C C . LYS A 1 107 ? -17.609 -28.016 -17.766 1 63.41 107 LYS A C 1
ATOM 839 O O . LYS A 1 107 ? -18.812 -28.078 -17.969 1 63.41 107 LYS A O 1
ATOM 844 N N . ASN A 1 108 ? -17.156 -28.328 -16.531 1 58.22 108 ASN A N 1
ATOM 845 C CA . ASN A 1 108 ? -17.953 -28.422 -15.305 1 58.22 108 ASN A CA 1
ATOM 846 C C . ASN A 1 108 ? -17.859 -27.141 -14.477 1 58.22 108 ASN A C 1
ATOM 848 O O . ASN A 1 108 ? -16.953 -27 -13.648 1 58.22 108 ASN A O 1
ATOM 852 N N . LEU A 1 109 ? -18.422 -26.094 -15.008 1 56.25 109 LEU A N 1
ATOM 853 C CA . LEU A 1 109 ? -18.188 -24.734 -14.516 1 56.25 109 LEU A CA 1
ATOM 854 C C . LEU A 1 109 ? -18.609 -24.609 -13.055 1 56.25 109 LEU A C 1
ATOM 856 O O . LEU A 1 109 ? -19.719 -25 -12.688 1 56.25 109 LEU A O 1
ATOM 860 N N . LEU A 1 110 ? -17.609 -24.609 -12.156 1 63.19 110 LEU A N 1
ATOM 861 C CA . LEU A 1 110 ? -18.062 -24.047 -10.883 1 63.19 110 LEU A CA 1
ATOM 862 C C . LEU A 1 110 ? -19.047 -22.906 -11.117 1 63.19 110 LEU A C 1
ATOM 864 O O . LEU A 1 110 ? -18.828 -22.047 -11.977 1 63.19 110 LEU A O 1
ATOM 868 N N . MET A 1 111 ? -20.172 -23.094 -10.531 1 80.88 111 MET A N 1
ATOM 869 C CA . MET A 1 111 ? -21.141 -21.984 -10.586 1 80.88 111 MET A CA 1
ATOM 870 C C . MET A 1 111 ? -20.547 -20.719 -9.969 1 80.88 111 MET A C 1
ATOM 872 O O . MET A 1 111 ? -19.75 -20.797 -9.039 1 80.88 111 MET A O 1
ATOM 876 N N . ILE A 1 112 ? -20.719 -19.688 -10.641 1 90.62 112 ILE A N 1
ATOM 877 C CA . ILE A 1 112 ? -20.266 -18.391 -10.141 1 90.62 112 ILE A CA 1
ATOM 878 C C . ILE A 1 112 ? -20.609 -18.266 -8.656 1 90.62 112 ILE A C 1
ATOM 880 O O . ILE A 1 112 ? -19.844 -17.672 -7.887 1 90.62 112 ILE A O 1
ATOM 884 N N . GLU A 1 113 ? -21.656 -18.938 -8.273 1 90.62 113 GLU A N 1
ATOM 885 C CA . GLU A 1 113 ? -22.062 -18.875 -6.871 1 90.62 113 GLU A CA 1
ATOM 886 C C . GLU A 1 113 ? -21.031 -19.547 -5.969 1 90.62 113 GLU A C 1
ATOM 888 O O . GLU A 1 113 ? -20.766 -19.078 -4.867 1 90.62 113 GLU A O 1
ATOM 893 N N . THR A 1 114 ? -20.562 -20.594 -6.461 1 90.19 114 THR A N 1
ATOM 894 C CA . THR A 1 114 ? -19.547 -21.312 -5.699 1 90.19 114 THR A CA 1
ATOM 895 C C . THR A 1 114 ? -18.266 -20.484 -5.578 1 90.19 114 THR A C 1
ATOM 897 O O . THR A 1 114 ? -17.672 -20.406 -4.504 1 90.19 114 THR A O 1
ATOM 900 N N . LEU A 1 115 ? -17.875 -19.906 -6.684 1 92 115 LEU A N 1
ATOM 901 C CA . LEU A 1 115 ? -16.688 -19.047 -6.668 1 92 115 LEU A CA 1
ATOM 902 C C . LEU A 1 115 ? -16.859 -17.906 -5.664 1 92 115 LEU A C 1
ATOM 904 O O . LEU A 1 115 ? -15.961 -17.641 -4.859 1 92 115 LEU A O 1
ATOM 908 N N . LEU A 1 116 ? -18 -17.25 -5.727 1 94.62 116 LEU A N 1
ATOM 909 C CA . LEU A 1 116 ? -18.266 -16.141 -4.828 1 94.62 116 LEU A CA 1
ATOM 910 C C . LEU A 1 116 ? -18.234 -16.594 -3.373 1 94.62 116 LEU A C 1
ATOM 912 O O . LEU A 1 116 ? -17.672 -15.906 -2.518 1 94.62 116 LEU A O 1
ATOM 916 N N . MET A 1 117 ? -18.766 -17.703 -3.139 1 91.38 117 MET A N 1
ATOM 917 C CA . MET A 1 117 ? -18.766 -18.266 -1.789 1 91.38 117 MET A CA 1
ATOM 918 C C . MET A 1 117 ? -17.359 -18.578 -1.321 1 91.38 117 MET A C 1
ATOM 920 O O . MET A 1 117 ? -17 -18.297 -0.177 1 91.38 117 MET A O 1
ATOM 924 N N . ASP A 1 118 ? -16.578 -19.141 -2.125 1 90.12 118 ASP A N 1
ATOM 925 C CA . ASP A 1 118 ? -15.227 -19.562 -1.799 1 90.12 118 ASP A CA 1
ATOM 926 C C . ASP A 1 118 ? -14.367 -18.359 -1.389 1 90.12 118 ASP A C 1
ATOM 928 O O . ASP A 1 118 ? -13.453 -18.5 -0.567 1 90.12 118 ASP A O 1
ATOM 932 N N . VAL A 1 119 ? -14.703 -17.172 -1.977 1 94.62 119 VAL A N 1
ATOM 933 C CA . VAL A 1 119 ? -13.875 -16.016 -1.663 1 94.62 119 VAL A CA 1
ATOM 934 C C . VAL A 1 119 ? -14.609 -15.109 -0.679 1 94.62 119 VAL A C 1
ATOM 936 O O . VAL A 1 119 ? -14.227 -13.953 -0.483 1 94.62 119 VAL A O 1
ATOM 939 N N . GLY A 1 120 ? -15.688 -15.547 -0.178 1 92.88 120 GLY A N 1
ATOM 940 C CA . GLY A 1 120 ? -16.406 -14.859 0.883 1 92.88 120 GLY A CA 1
ATOM 941 C C . GLY A 1 120 ? -17.188 -13.648 0.39 1 92.88 120 GLY A C 1
ATOM 942 O O . GLY A 1 120 ? -17.266 -12.633 1.086 1 92.88 120 GLY A O 1
ATOM 943 N N . LEU A 1 121 ? -17.625 -13.719 -0.787 1 94.38 121 LEU A N 1
ATOM 944 C CA . LEU A 1 121 ? -18.422 -12.633 -1.338 1 94.38 121 LEU A CA 1
ATOM 945 C C . LEU A 1 121 ? -19.906 -12.992 -1.341 1 94.38 121 LEU A C 1
ATOM 947 O O . LEU A 1 121 ? -20.312 -13.914 -2.047 1 94.38 121 LEU A O 1
ATOM 951 N N . ASN A 1 122 ? -20.641 -12.328 -0.528 1 92.44 122 ASN A N 1
ATOM 952 C CA . ASN A 1 122 ? -22.094 -12.492 -0.51 1 92.44 122 ASN A CA 1
ATOM 953 C C . ASN A 1 122 ? -22.781 -11.414 -1.342 1 92.44 122 ASN A C 1
ATOM 955 O O . ASN A 1 122 ? -23.484 -10.555 -0.798 1 92.44 122 ASN A O 1
ATOM 959 N N . VAL A 1 123 ? -22.641 -11.492 -2.588 1 94.44 123 VAL A N 1
ATOM 960 C CA . VAL A 1 123 ? -23.203 -10.5 -3.488 1 94.44 123 VAL A CA 1
ATOM 961 C C . VAL A 1 123 ? -23.953 -11.195 -4.621 1 94.44 123 VAL A C 1
ATOM 963 O O . VAL A 1 123 ? -23.719 -12.375 -4.895 1 94.44 123 VAL A O 1
ATOM 966 N N . ASN A 1 124 ? -24.859 -10.477 -5.258 1 94.31 124 ASN A N 1
ATOM 967 C CA . ASN A 1 124 ? -25.578 -10.961 -6.426 1 94.31 124 ASN A CA 1
ATOM 968 C C . ASN A 1 124 ? -24.672 -11.078 -7.648 1 94.31 124 ASN A C 1
ATOM 970 O O . ASN A 1 124 ? -23.859 -10.195 -7.895 1 94.31 124 ASN A O 1
ATOM 974 N N . LYS A 1 125 ? -24.828 -12.141 -8.336 1 94.12 125 LYS A N 1
ATOM 975 C CA . LYS A 1 125 ? -24.016 -12.375 -9.516 1 94.12 125 LYS A CA 1
ATOM 976 C C . LYS A 1 125 ? -24.281 -11.32 -10.586 1 94.12 125 LYS A C 1
ATOM 978 O O . LYS A 1 125 ? -23.469 -11.141 -11.5 1 94.12 125 LYS A O 1
ATOM 983 N N . LYS A 1 126 ? -25.359 -10.648 -10.5 1 96 126 LYS A N 1
ATOM 984 C CA . LYS A 1 126 ? -25.719 -9.617 -11.469 1 96 126 LYS A CA 1
ATOM 985 C C . LYS A 1 126 ? -25.141 -8.258 -11.062 1 96 126 LYS A C 1
ATOM 987 O O . LYS A 1 126 ? -25.312 -7.273 -11.781 1 96 126 LYS A O 1
ATOM 992 N N . ARG A 1 127 ? -24.422 -8.203 -10 1 96.56 127 ARG A N 1
ATOM 993 C CA . ARG A 1 127 ? -23.766 -6.973 -9.57 1 96.56 127 ARG A CA 1
ATOM 994 C C . ARG A 1 127 ? -22.656 -6.578 -10.539 1 96.56 127 ARG A C 1
ATOM 996 O O . ARG A 1 127 ? -21.922 -7.43 -11.023 1 96.56 127 ARG A O 1
ATOM 1003 N N . LYS A 1 128 ? -22.609 -5.293 -10.758 1 97.56 128 LYS A N 1
ATOM 1004 C CA . LYS A 1 128 ? -21.531 -4.797 -11.625 1 97.56 128 LYS A CA 1
ATOM 1005 C C . LYS A 1 128 ? -20.219 -4.723 -10.867 1 97.56 128 LYS A C 1
ATOM 1007 O O . LYS A 1 128 ? -20.172 -4.332 -9.695 1 97.56 128 LYS A O 1
ATOM 1012 N N . PHE A 1 129 ? -19.094 -5.027 -11.57 1 97.62 129 PHE A N 1
ATOM 1013 C CA . PHE A 1 129 ? -17.75 -5.125 -10.992 1 97.62 129 PHE A CA 1
ATOM 1014 C C . PHE A 1 129 ? -17.344 -3.809 -10.336 1 97.62 129 PHE A C 1
ATOM 1016 O O . PHE A 1 129 ? -16.812 -3.799 -9.227 1 97.62 129 PHE A O 1
ATOM 1023 N N . ASN A 1 130 ? -17.609 -2.688 -10.977 1 96.44 130 ASN A N 1
ATOM 1024 C CA . ASN A 1 130 ? -17.109 -1.392 -10.539 1 96.44 130 ASN A CA 1
ATOM 1025 C C . ASN A 1 130 ? -17.844 -0.893 -9.297 1 96.44 130 ASN A C 1
ATOM 1027 O O . ASN A 1 130 ? -17.422 0.078 -8.672 1 96.44 130 ASN A O 1
ATOM 1031 N N . THR A 1 131 ? -18.938 -1.522 -8.906 1 95.81 131 THR A N 1
ATOM 1032 C CA . THR A 1 131 ? -19.688 -1.118 -7.727 1 95.81 131 THR A CA 1
ATOM 1033 C C . THR A 1 131 ? -19.109 -1.772 -6.473 1 95.81 131 THR A C 1
ATOM 1035 O O . THR A 1 131 ? -19.5 -1.424 -5.352 1 95.81 131 THR A O 1
ATOM 1038 N N . MET A 1 132 ? -18.234 -2.703 -6.664 1 95.56 132 MET A N 1
ATOM 1039 C CA . MET A 1 132 ? -17.625 -3.402 -5.543 1 95.56 132 MET A CA 1
ATOM 1040 C C . MET A 1 132 ? -16.5 -2.572 -4.938 1 95.56 132 MET A C 1
ATOM 1042 O O . MET A 1 132 ? -15.875 -1.764 -5.629 1 95.56 132 MET A O 1
ATOM 1046 N N . SER A 1 133 ? -16.297 -2.762 -3.631 1 93 133 SER A N 1
ATOM 1047 C CA . SER A 1 133 ? -15.109 -2.186 -2.996 1 93 133 SER A CA 1
ATOM 1048 C C . SER A 1 133 ? -13.828 -2.807 -3.541 1 93 133 SER A C 1
ATOM 1050 O O . SER A 1 133 ? -13.875 -3.852 -4.195 1 93 133 SER A O 1
ATOM 1052 N N . LEU A 1 134 ? -12.742 -2.166 -3.338 1 92.88 134 LEU A N 1
ATOM 1053 C CA . LEU A 1 134 ? -11.453 -2.68 -3.799 1 92.88 134 LEU A CA 1
ATOM 1054 C C . LEU A 1 134 ? -11.188 -4.066 -3.229 1 92.88 134 LEU A C 1
ATOM 1056 O O . LEU A 1 134 ? -10.727 -4.961 -3.945 1 92.88 134 LEU A O 1
ATOM 1060 N N . GLY A 1 135 ? -11.445 -4.23 -1.918 1 94.62 135 GLY A N 1
ATOM 1061 C CA . GLY A 1 135 ? -11.266 -5.531 -1.294 1 94.62 135 GLY A CA 1
ATOM 1062 C C . GLY A 1 135 ? -12.117 -6.617 -1.916 1 94.62 135 GLY A C 1
ATOM 1063 O O . GLY A 1 135 ? -11.656 -7.746 -2.104 1 94.62 135 GLY A O 1
ATOM 1064 N N . MET A 1 136 ? -13.297 -6.301 -2.225 1 95.31 136 MET A N 1
ATOM 1065 C CA . MET A 1 136 ? -14.195 -7.242 -2.889 1 95.31 136 MET A CA 1
ATOM 1066 C C . MET A 1 136 ? -13.672 -7.602 -4.277 1 95.31 136 MET A C 1
ATOM 1068 O O . MET A 1 136 ? -13.68 -8.766 -4.664 1 95.31 136 MET A O 1
ATOM 1072 N N . LYS A 1 137 ? -13.273 -6.582 -4.977 1 96.5 137 LYS A N 1
ATOM 1073 C CA . LYS A 1 137 ? -12.734 -6.801 -6.316 1 96.5 137 LYS A CA 1
ATOM 1074 C C . LYS A 1 137 ? -11.539 -7.754 -6.277 1 96.5 137 LYS A C 1
ATOM 1076 O O . LYS A 1 137 ? -11.461 -8.688 -7.078 1 96.5 137 LYS A O 1
ATOM 1081 N N . GLN A 1 138 ? -10.656 -7.516 -5.363 1 96.5 138 GLN A N 1
ATOM 1082 C CA . GLN A 1 138 ? -9.453 -8.336 -5.254 1 96.5 138 GLN A CA 1
ATOM 1083 C C . GLN A 1 138 ? -9.805 -9.789 -4.949 1 96.5 138 GLN A C 1
ATOM 1085 O O . GLN A 1 138 ? -9.219 -10.711 -5.516 1 96.5 138 GLN A O 1
ATOM 1090 N N . ARG A 1 139 ? -10.727 -9.969 -4.07 1 96.38 139 ARG A N 1
ATOM 1091 C CA . ARG A 1 139 ? -11.125 -11.328 -3.729 1 96.38 139 ARG A CA 1
ATOM 1092 C C . ARG A 1 139 ? -11.828 -12 -4.902 1 96.38 139 ARG A C 1
ATOM 1094 O O . ARG A 1 139 ? -11.625 -13.188 -5.156 1 96.38 139 ARG A O 1
ATOM 1101 N N . PHE A 1 140 ? -12.656 -11.258 -5.645 1 96.88 140 PHE A N 1
ATOM 1102 C CA . PHE A 1 140 ? -13.281 -11.797 -6.844 1 96.88 140 PHE A CA 1
ATOM 1103 C C . PHE A 1 140 ? -12.234 -12.227 -7.859 1 96.88 140 PHE A C 1
ATOM 1105 O O . PHE A 1 140 ? -12.312 -13.32 -8.422 1 96.88 140 PHE A O 1
ATOM 1112 N N . LEU A 1 141 ? -11.273 -11.398 -8.086 1 96.38 141 LEU A N 1
ATOM 1113 C CA . LEU A 1 141 ? -10.203 -11.695 -9.039 1 96.38 141 LEU A CA 1
ATOM 1114 C C . LEU A 1 141 ? -9.398 -12.906 -8.586 1 96.38 141 LEU A C 1
ATOM 1116 O O . LEU A 1 1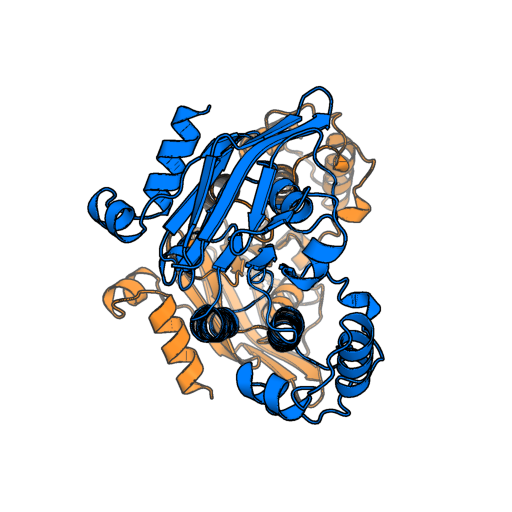41 ? -8.922 -13.688 -9.414 1 96.38 141 LEU A O 1
ATOM 1120 N N . LEU A 1 142 ? -9.195 -13.023 -7.289 1 96.38 142 LEU A N 1
ATOM 1121 C CA . LEU A 1 142 ? -8.555 -14.227 -6.762 1 96.38 142 LEU A CA 1
ATOM 1122 C C . LEU A 1 142 ? -9.359 -15.469 -7.102 1 96.38 142 LEU A C 1
ATOM 1124 O O . LEU A 1 142 ? -8.805 -16.484 -7.527 1 96.38 142 LEU A O 1
ATOM 1128 N N . GLY A 1 143 ? -10.648 -15.352 -6.883 1 94.69 143 GLY A N 1
ATOM 1129 C CA . GLY A 1 143 ? -11.516 -16.453 -7.27 1 94.69 143 GLY A CA 1
ATOM 1130 C C . GLY A 1 143 ? -11.398 -16.812 -8.734 1 94.69 143 GLY A C 1
ATOM 1131 O O . GLY A 1 143 ? -11.297 -18 -9.078 1 94.69 143 GLY A O 1
ATOM 1132 N N . LEU A 1 144 ? -11.375 -15.82 -9.555 1 93.94 144 LEU A N 1
ATOM 1133 C CA . LEU A 1 144 ? -11.234 -16.047 -10.992 1 93.94 144 LEU A CA 1
ATOM 1134 C C . LEU A 1 144 ? -9.906 -16.734 -11.305 1 93.94 144 LEU A C 1
ATOM 1136 O O . LEU A 1 144 ? -9.859 -17.656 -12.117 1 93.94 144 LEU A O 1
ATOM 1140 N N . ALA A 1 145 ? -8.891 -16.297 -10.641 1 94.25 145 ALA A N 1
ATOM 1141 C CA . ALA A 1 145 ? -7.543 -16.812 -10.875 1 94.25 145 ALA A CA 1
ATOM 1142 C C . ALA A 1 145 ? -7.465 -18.297 -10.539 1 94.25 145 ALA A C 1
ATOM 1144 O O . ALA A 1 145 ? -6.578 -19 -11.023 1 94.25 145 ALA A O 1
ATOM 1145 N N . THR A 1 146 ? -8.398 -18.766 -9.742 1 93.38 146 THR A N 1
ATOM 1146 C CA . THR A 1 146 ? -8.305 -20.156 -9.266 1 93.38 146 THR A CA 1
ATOM 1147 C C . THR A 1 146 ? -9.438 -21 -9.828 1 93.38 146 THR A C 1
ATOM 1149 O O . THR A 1 146 ? -9.508 -22.203 -9.578 1 93.38 146 THR A O 1
ATOM 1152 N N . ALA A 1 147 ? -10.273 -20.422 -10.562 1 91 147 ALA A N 1
ATOM 1153 C CA . ALA A 1 147 ? -11.516 -21.047 -10.992 1 91 147 ALA A CA 1
ATOM 1154 C C . ALA A 1 147 ? -11.234 -22.25 -11.898 1 91 147 ALA A C 1
ATOM 1156 O O . ALA A 1 147 ? -11.992 -23.219 -11.898 1 91 147 ALA A O 1
ATOM 1157 N N . HIS A 1 148 ? -10.18 -22.203 -12.656 1 88.81 148 HIS A N 1
ATOM 1158 C CA . HIS A 1 148 ? -9.883 -23.281 -13.602 1 88.81 148 HIS A CA 1
ATOM 1159 C C . HIS A 1 148 ? -8.945 -24.312 -12.984 1 88.81 148 HIS A C 1
ATOM 1161 O O . HIS A 1 148 ? -8.344 -25.109 -13.703 1 88.81 148 HIS A O 1
ATOM 1167 N N . ASN A 1 149 ? -8.766 -24.234 -11.734 1 89.19 149 ASN A N 1
ATOM 1168 C CA . ASN A 1 149 ? -8.016 -25.188 -10.938 1 89.19 149 ASN A CA 1
ATOM 1169 C C . ASN A 1 149 ? -6.562 -25.281 -11.391 1 89.19 149 ASN A C 1
ATOM 1171 O O . ASN A 1 149 ? -6.062 -26.359 -11.688 1 89.19 149 ASN A O 1
ATOM 1175 N N . PRO A 1 150 ? -5.887 -24.188 -11.352 1 92.06 150 PRO A N 1
ATOM 1176 C CA . PRO A 1 150 ? -4.473 -24.156 -11.742 1 92.06 150 PRO A CA 1
ATOM 1177 C C . PRO A 1 150 ? -3.562 -24.828 -10.711 1 92.06 150 PRO A C 1
ATOM 1179 O O . PRO A 1 150 ? -3.902 -24.875 -9.523 1 92.06 150 PRO A O 1
ATOM 1182 N N . SER A 1 151 ? -2.424 -25.312 -11.242 1 92.5 151 SER A N 1
ATOM 1183 C CA . SER A 1 151 ? -1.413 -25.875 -10.359 1 92.5 151 SER A CA 1
ATOM 1184 C C . SER A 1 151 ? -0.581 -24.797 -9.688 1 92.5 151 SER A C 1
ATOM 1186 O O . SER A 1 151 ? -0.036 -25 -8.602 1 92.5 151 SER A O 1
ATOM 1188 N N . LEU A 1 152 ? -0.47 -23.672 -10.359 1 94.62 152 LEU A N 1
ATOM 1189 C CA . LEU A 1 152 ? 0.327 -22.531 -9.898 1 94.62 152 LEU A CA 1
ATOM 1190 C C . LEU A 1 152 ? -0.489 -21.25 -9.93 1 94.62 152 LEU A C 1
ATOM 1192 O O . LEU A 1 152 ? -1.149 -20.953 -10.93 1 94.62 152 LEU A O 1
ATOM 1196 N N . VAL A 1 153 ? -0.517 -20.578 -8.812 1 96.5 153 VAL A N 1
ATOM 1197 C CA . VAL A 1 153 ? -1.188 -19.281 -8.742 1 96.5 153 VAL A CA 1
ATOM 1198 C C . VAL A 1 153 ? -0.176 -18.188 -8.398 1 96.5 153 VAL A C 1
ATOM 1200 O O . VAL A 1 153 ? 0.603 -18.328 -7.453 1 96.5 153 VAL A O 1
ATOM 1203 N N . LEU A 1 154 ? -0.132 -17.156 -9.219 1 97.62 154 LEU A N 1
ATOM 1204 C CA . LEU A 1 154 ? 0.768 -16.016 -9.055 1 97.62 154 LEU A CA 1
ATOM 1205 C C . LEU A 1 154 ? -0.014 -14.75 -8.734 1 97.62 154 LEU A C 1
ATOM 1207 O O . LEU A 1 154 ? -0.861 -14.32 -9.523 1 97.62 154 LEU A O 1
ATOM 1211 N N . LEU A 1 155 ? 0.264 -14.188 -7.598 1 98.19 155 LEU A N 1
ATOM 1212 C CA . LEU A 1 155 ? -0.42 -12.969 -7.172 1 98.19 155 LEU A CA 1
ATOM 1213 C C . LEU A 1 155 ? 0.571 -11.828 -6.98 1 98.19 155 LEU A C 1
ATOM 1215 O O . LEU A 1 155 ? 1.398 -11.867 -6.066 1 98.19 155 LEU A O 1
ATOM 1219 N N . ASP A 1 156 ? 0.448 -10.883 -7.809 1 97.44 156 ASP A N 1
ATOM 1220 C CA . ASP A 1 156 ? 1.353 -9.734 -7.762 1 97.44 156 ASP A CA 1
ATOM 1221 C C . ASP A 1 156 ? 0.728 -8.57 -6.996 1 97.44 156 ASP A C 1
ATOM 1223 O O . ASP A 1 156 ? -0.213 -7.938 -7.48 1 97.44 156 ASP A O 1
ATOM 1227 N N . GLU A 1 157 ? 1.204 -8.297 -5.797 1 96.31 157 GLU A N 1
ATOM 1228 C CA . GLU A 1 157 ? 0.837 -7.188 -4.926 1 96.31 157 GLU A CA 1
ATOM 1229 C C . GLU A 1 157 ? -0.674 -7.121 -4.723 1 96.31 157 GLU A C 1
ATOM 1231 O O . GLU A 1 157 ? -1.285 -6.066 -4.906 1 96.31 157 GLU A O 1
ATOM 1236 N N . PRO A 1 158 ? -1.243 -8.133 -4.238 1 96.19 158 PRO A N 1
ATOM 1237 C CA . PRO A 1 158 ? -2.705 -8.164 -4.152 1 96.19 158 PRO A CA 1
ATOM 1238 C C . PRO A 1 158 ? -3.25 -7.344 -2.986 1 96.19 158 PRO A C 1
ATOM 1240 O O . PRO A 1 158 ? -4.453 -7.074 -2.926 1 96.19 158 PRO A O 1
ATOM 1243 N N . PHE A 1 159 ? -2.342 -6.902 -2.109 1 94 159 PHE A N 1
ATOM 1244 C CA . PHE A 1 159 ? -2.809 -6.219 -0.908 1 94 159 PHE A CA 1
ATOM 1245 C C . PHE A 1 159 ? -2.9 -4.715 -1.142 1 94 159 PHE A C 1
ATOM 1247 O O . PHE A 1 159 ? -3.402 -3.979 -0.29 1 94 159 PHE A O 1
ATOM 1254 N N . ASN A 1 160 ? -2.408 -4.297 -2.27 1 90.56 160 ASN A N 1
ATOM 1255 C CA . ASN A 1 160 ? -2.357 -2.859 -2.518 1 90.56 160 ASN A CA 1
ATOM 1256 C C . ASN A 1 160 ? -3.73 -2.215 -2.359 1 90.56 160 ASN A C 1
ATOM 1258 O O . ASN A 1 160 ? -4.703 -2.652 -2.979 1 90.56 160 ASN A O 1
ATOM 1262 N N . GLY A 1 161 ? -3.771 -1.206 -1.454 1 88.19 161 GLY A N 1
ATOM 1263 C CA . GLY A 1 161 ? -4.984 -0.419 -1.289 1 88.19 161 GLY A CA 1
ATOM 1264 C C . GLY A 1 161 ? -5.945 -1.01 -0.277 1 88.19 161 GLY A C 1
ATOM 1265 O O . GLY A 1 161 ? -6.984 -0.414 0.023 1 88.19 161 GLY A O 1
ATOM 1266 N N . LEU A 1 162 ? -5.598 -2.129 0.257 1 92.94 162 LEU A N 1
ATOM 1267 C CA . LEU A 1 162 ? -6.484 -2.768 1.222 1 92.94 162 LEU A CA 1
ATOM 1268 C C . LEU A 1 162 ? -6.262 -2.205 2.621 1 92.94 162 LEU A C 1
ATOM 1270 O O . LEU A 1 162 ? -5.129 -1.891 2.996 1 92.94 162 LEU A O 1
ATOM 1274 N N . ASP A 1 163 ? -7.367 -2.115 3.367 1 92.69 163 ASP A N 1
ATOM 1275 C CA . ASP A 1 163 ? -7.25 -1.815 4.789 1 92.69 163 ASP A CA 1
ATOM 1276 C C . ASP A 1 163 ? -6.965 -3.08 5.598 1 92.69 163 ASP A C 1
ATOM 1278 O O . ASP A 1 163 ? -6.863 -4.172 5.035 1 92.69 163 ASP A O 1
ATOM 1282 N N . PRO A 1 164 ? -6.801 -2.934 6.906 1 92.25 164 PRO A N 1
ATOM 1283 C CA . PRO A 1 164 ? -6.406 -4.09 7.715 1 92.25 164 PRO A CA 1
ATOM 1284 C C . PRO A 1 164 ? -7.406 -5.242 7.625 1 92.25 164 PRO A C 1
ATOM 1286 O O . PRO A 1 164 ? -7.004 -6.402 7.52 1 92.25 164 PRO A O 1
ATOM 1289 N N . ASP A 1 165 ? -8.641 -4.953 7.598 1 92.25 165 ASP A N 1
ATOM 1290 C CA . ASP A 1 165 ? -9.664 -5.992 7.5 1 92.25 165 ASP A CA 1
ATOM 1291 C C . ASP A 1 165 ? -9.602 -6.691 6.141 1 92.25 165 ASP A C 1
ATOM 1293 O O . ASP A 1 165 ? -9.719 -7.914 6.062 1 92.25 165 ASP A O 1
ATOM 1297 N N . GLY A 1 166 ? -9.461 -5.895 5.156 1 93.5 166 GLY A N 1
ATOM 1298 C CA . GLY A 1 166 ? -9.336 -6.445 3.816 1 93.5 166 GLY A CA 1
ATOM 1299 C C . GLY A 1 166 ? -8.141 -7.367 3.66 1 93.5 166 GLY A C 1
ATOM 1300 O O . GLY A 1 166 ? -8.234 -8.414 3.014 1 93.5 166 GLY A O 1
ATOM 1301 N N . VAL A 1 167 ? -7.062 -6.973 4.266 1 94.94 167 VAL A N 1
ATOM 1302 C CA . VAL A 1 167 ? -5.844 -7.773 4.211 1 94.94 167 VAL A CA 1
ATOM 1303 C C . VAL A 1 167 ? -6.078 -9.125 4.887 1 94.94 167 VAL A C 1
ATOM 1305 O O . VAL A 1 167 ? -5.758 -10.172 4.324 1 94.94 167 VAL A O 1
ATOM 1308 N N . GLU A 1 168 ? -6.664 -9.109 6.012 1 94.31 168 GLU A N 1
ATOM 1309 C CA . GLU A 1 168 ? -6.914 -10.336 6.766 1 94.31 168 GLU A CA 1
ATOM 1310 C C . GLU A 1 168 ? -7.84 -11.281 5.996 1 94.31 168 GLU A C 1
ATOM 1312 O O . GLU A 1 168 ? -7.582 -12.477 5.91 1 94.31 168 GLU A O 1
ATOM 1317 N N . LEU A 1 169 ? -8.867 -10.703 5.492 1 94.5 169 LEU A N 1
ATOM 1318 C CA . LEU A 1 169 ? -9.82 -11.5 4.723 1 94.5 169 LEU A CA 1
ATOM 1319 C C . LEU A 1 169 ? -9.148 -12.109 3.496 1 94.5 169 LEU A C 1
ATOM 1321 O O . LEU A 1 169 ? -9.359 -13.281 3.188 1 94.5 169 LEU A O 1
ATOM 1325 N N . PHE A 1 170 ? -8.383 -11.352 2.836 1 97 170 PHE A N 1
ATOM 1326 C CA . PHE A 1 170 ? -7.688 -11.852 1.657 1 97 170 PHE A CA 1
ATOM 1327 C C . PHE A 1 170 ? -6.742 -12.992 2.029 1 97 170 PHE A C 1
ATOM 1329 O O . PHE A 1 170 ? -6.684 -14.008 1.337 1 97 170 PHE A O 1
ATOM 1336 N N . ILE A 1 171 ? -6.039 -12.859 3.125 1 97 171 ILE A N 1
ATOM 1337 C CA . ILE A 1 171 ? -5.094 -13.859 3.596 1 97 171 ILE A CA 1
ATOM 1338 C C . ILE A 1 171 ? -5.828 -15.164 3.891 1 97 171 ILE A C 1
ATOM 1340 O O . ILE A 1 171 ? -5.359 -16.25 3.525 1 97 171 ILE A O 1
ATOM 1344 N N . GLU A 1 172 ? -6.934 -15.055 4.465 1 96 172 GLU A N 1
ATOM 1345 C CA . GLU A 1 172 ? -7.73 -16.234 4.746 1 96 172 GLU A CA 1
ATOM 1346 C C . GLU A 1 172 ? -8.117 -16.969 3.461 1 96 172 GLU A C 1
ATOM 1348 O O . GLU A 1 172 ? -8.07 -18.188 3.395 1 96 172 GLU A O 1
ATOM 1353 N N . ASN A 1 173 ? -8.484 -16.219 2.51 1 95.81 173 ASN A N 1
ATOM 1354 C CA . ASN A 1 173 ? -8.82 -16.797 1.216 1 95.81 173 ASN A CA 1
ATOM 1355 C C . ASN A 1 173 ? -7.617 -17.5 0.58 1 95.81 173 ASN A C 1
ATOM 1357 O O . ASN A 1 173 ? -7.73 -18.609 0.073 1 95.81 173 ASN A O 1
ATOM 1361 N N . VAL A 1 174 ? -6.535 -16.859 0.619 1 96.81 174 VAL A N 1
ATOM 1362 C CA . VAL A 1 174 ? -5.301 -17.391 0.048 1 96.81 174 VAL A CA 1
ATOM 1363 C C . VAL A 1 174 ? -4.961 -18.719 0.709 1 96.81 174 VAL A C 1
ATOM 1365 O O . VAL A 1 174 ? -4.625 -19.688 0.026 1 96.81 174 VAL A O 1
ATOM 1368 N N . LYS A 1 175 ? -5.062 -18.781 2.006 1 96.06 175 LYS A N 1
ATOM 1369 C CA . LYS A 1 175 ? -4.762 -20 2.746 1 96.06 175 LYS A CA 1
ATOM 1370 C C . LY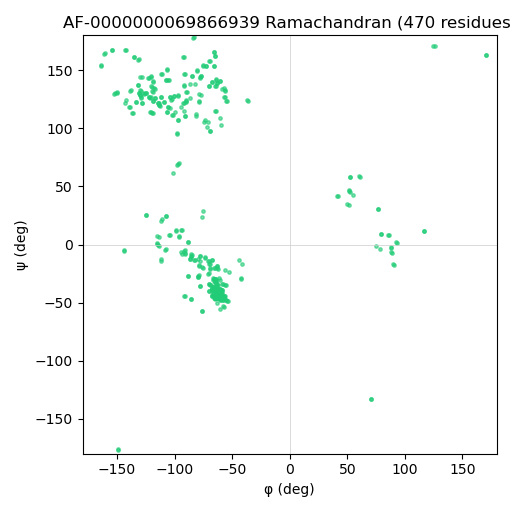S A 1 175 ? -5.676 -21.156 2.314 1 96.06 175 LYS A C 1
ATOM 1372 O O . LYS A 1 175 ? -5.215 -22.281 2.102 1 96.06 175 LYS A O 1
ATOM 1377 N N . THR A 1 176 ? -6.895 -20.797 2.172 1 93.25 176 THR A N 1
ATOM 1378 C CA . THR A 1 176 ? -7.875 -21.812 1.785 1 93.25 176 THR A CA 1
ATOM 1379 C C . THR A 1 176 ? -7.621 -22.297 0.361 1 93.25 176 THR A C 1
ATOM 1381 O O . THR A 1 176 ? -7.688 -23.5 0.087 1 93.25 176 THR A O 1
ATOM 1384 N N . LEU A 1 177 ? -7.262 -21.453 -0.477 1 91.56 177 LEU A N 1
ATOM 1385 C CA . LEU A 1 177 ? -7.152 -21.766 -1.897 1 91.56 177 LEU A CA 1
ATOM 1386 C C . LEU A 1 177 ? -5.793 -22.391 -2.215 1 91.56 177 LEU A C 1
ATOM 1388 O O . LEU A 1 177 ? -5.594 -22.938 -3.303 1 91.56 177 LEU A O 1
ATOM 1392 N N . SER A 1 178 ? -4.883 -22.375 -1.243 1 91.25 178 SER A N 1
ATOM 1393 C CA . SER A 1 178 ? -3.533 -22.875 -1.479 1 91.25 178 SER A CA 1
ATOM 1394 C C . SER A 1 178 ? -3.453 -24.375 -1.252 1 91.25 178 SER A C 1
ATOM 1396 O O . SER A 1 178 ? -2.463 -25.016 -1.617 1 91.25 178 SER A O 1
ATOM 1398 N N . GLU A 1 179 ? -4.371 -25.031 -0.693 1 89.62 179 GLU A N 1
ATOM 1399 C CA . GLU A 1 179 ? -4.309 -26.406 -0.204 1 89.62 179 GLU A CA 1
ATOM 1400 C C . GLU A 1 179 ? -3.879 -27.359 -1.309 1 89.62 179 GLU A C 1
ATOM 1402 O O . GLU A 1 179 ? -3.117 -28.297 -1.062 1 89.62 179 GLU A O 1
ATOM 1407 N N . ASN A 1 180 ? -4.203 -27.219 -2.557 1 90.06 180 ASN A N 1
ATOM 1408 C CA . ASN A 1 180 ? -3.906 -28.203 -3.604 1 90.06 180 ASN A CA 1
ATOM 1409 C C . ASN A 1 180 ? -3.133 -27.562 -4.754 1 90.06 180 ASN A C 1
ATOM 1411 O O . ASN A 1 180 ? -3.158 -28.062 -5.879 1 90.06 180 ASN A O 1
ATOM 1415 N N . ARG A 1 181 ? -2.465 -26.547 -4.418 1 93.62 181 ARG A N 1
ATOM 1416 C CA . ARG A 1 181 ? -1.71 -25.844 -5.457 1 93.62 181 ARG A CA 1
ATOM 1417 C C . ARG A 1 181 ? -0.527 -25.094 -4.855 1 93.62 181 ARG A C 1
ATOM 1419 O O . ARG A 1 181 ? -0.379 -25.031 -3.635 1 93.62 181 ARG A O 1
ATOM 1426 N N . VAL A 1 182 ? 0.385 -24.641 -5.77 1 95.75 182 VAL A N 1
ATOM 1427 C CA . VAL A 1 182 ? 1.463 -23.734 -5.387 1 95.75 182 VAL A CA 1
ATOM 1428 C C . VAL A 1 182 ? 0.995 -22.281 -5.52 1 95.75 182 VAL A C 1
ATOM 1430 O O . VAL A 1 182 ? 0.357 -21.922 -6.512 1 95.75 182 VAL A O 1
ATOM 1433 N N . LEU A 1 183 ? 1.244 -21.547 -4.492 1 97.25 183 LEU A N 1
ATOM 1434 C CA . LEU A 1 183 ? 0.904 -20.141 -4.57 1 97.25 183 LEU A CA 1
ATOM 1435 C C . LEU A 1 183 ? 2.135 -19.266 -4.328 1 97.25 183 LEU A C 1
ATOM 1437 O O . LEU A 1 183 ? 2.885 -19.5 -3.377 1 97.25 183 LEU A O 1
ATOM 1441 N N . ILE A 1 184 ? 2.426 -18.328 -5.25 1 98.12 184 ILE A N 1
ATOM 1442 C CA . ILE A 1 184 ? 3.438 -17.297 -5.07 1 98.12 184 ILE A CA 1
ATOM 1443 C C . ILE A 1 184 ? 2.766 -15.93 -4.953 1 98.12 184 ILE A C 1
ATOM 1445 O O . ILE A 1 184 ? 1.949 -15.562 -5.801 1 98.12 184 ILE A O 1
ATOM 1449 N N . ILE A 1 185 ? 3.088 -15.219 -3.891 1 98.56 185 ILE A N 1
ATOM 1450 C CA . ILE A 1 185 ? 2.482 -13.906 -3.656 1 98.56 185 ILE A CA 1
ATOM 1451 C C . ILE A 1 185 ? 3.572 -12.875 -3.373 1 98.56 185 ILE A C 1
ATOM 1453 O O . ILE A 1 185 ? 4.512 -13.148 -2.623 1 98.56 185 ILE A O 1
ATOM 1457 N N . SER A 1 186 ? 3.521 -11.727 -4.027 1 97.94 186 SER A N 1
ATOM 1458 C CA . SER A 1 186 ? 4.461 -10.648 -3.744 1 97.94 186 SER A CA 1
ATOM 1459 C C . SER A 1 186 ? 3.787 -9.516 -2.973 1 97.94 186 SER A C 1
ATOM 1461 O O . SER A 1 186 ? 2.574 -9.328 -3.07 1 97.94 186 SER A O 1
ATOM 1463 N N . SER A 1 187 ? 4.512 -8.836 -2.184 1 94.38 187 SER A N 1
ATOM 1464 C CA . SER A 1 187 ? 4.09 -7.621 -1.487 1 94.38 187 SER A CA 1
ATOM 1465 C C . SER A 1 187 ? 5.293 -6.848 -0.956 1 94.38 187 SER A C 1
ATOM 1467 O O . SER A 1 187 ? 6.336 -7.434 -0.662 1 94.38 187 SER A O 1
ATOM 1469 N N . HIS A 1 188 ? 5.102 -5.574 -0.828 1 90.62 188 HIS A N 1
ATOM 1470 C CA . HIS A 1 188 ? 6.133 -4.758 -0.201 1 90.62 188 HIS A CA 1
ATOM 1471 C C . HIS A 1 188 ? 5.906 -4.641 1.303 1 90.62 188 HIS A C 1
ATOM 1473 O O . HIS A 1 188 ? 6.738 -4.086 2.02 1 90.62 188 HIS A O 1
ATOM 1479 N N . ILE A 1 189 ? 4.844 -5.172 1.764 1 91.38 189 ILE A N 1
ATOM 1480 C CA . ILE A 1 189 ? 4.531 -5.113 3.188 1 91.38 189 ILE A CA 1
ATOM 1481 C C . ILE A 1 189 ? 4.953 -6.418 3.861 1 91.38 189 ILE A C 1
ATOM 1483 O O . ILE A 1 189 ? 4.145 -7.344 3.992 1 91.38 189 ILE A O 1
ATOM 1487 N N . LEU A 1 190 ? 6.121 -6.398 4.414 1 93.88 190 LEU A N 1
ATOM 1488 C CA . LEU A 1 190 ? 6.746 -7.617 4.926 1 93.88 190 LEU A CA 1
ATOM 1489 C C . LEU A 1 190 ? 6.023 -8.117 6.168 1 93.88 190 LEU A C 1
ATOM 1491 O O . LEU A 1 190 ? 5.895 -9.328 6.371 1 93.88 190 LEU A O 1
ATOM 1495 N N . ARG A 1 191 ? 5.551 -7.246 6.914 1 89.81 191 ARG A N 1
ATOM 1496 C CA . ARG A 1 191 ? 4.953 -7.625 8.195 1 89.81 191 ARG A CA 1
ATOM 1497 C C . ARG A 1 191 ? 3.648 -8.383 7.984 1 89.81 191 ARG A C 1
ATOM 1499 O O . ARG A 1 191 ? 3.305 -9.266 8.773 1 89.81 191 ARG A O 1
ATOM 1506 N N . ASP A 1 192 ? 2.939 -8.023 6.992 1 91.56 192 ASP A N 1
ATOM 1507 C CA . ASP A 1 192 ? 1.739 -8.781 6.656 1 91.56 192 ASP A CA 1
ATOM 1508 C C . ASP A 1 192 ? 2.098 -10.156 6.086 1 91.56 192 ASP A C 1
ATOM 1510 O O . ASP A 1 192 ? 1.505 -11.164 6.465 1 91.56 192 ASP A O 1
ATOM 1514 N N . MET A 1 193 ? 3.078 -10.172 5.309 1 94.44 193 MET A N 1
ATOM 1515 C CA . MET A 1 193 ? 3.498 -11.391 4.613 1 94.44 193 MET A CA 1
ATOM 1516 C C . MET A 1 193 ? 3.951 -12.453 5.605 1 94.44 193 MET A C 1
ATOM 1518 O O . MET A 1 193 ? 3.688 -13.641 5.41 1 94.44 193 MET A O 1
ATOM 1522 N N . GLU A 1 194 ? 4.586 -12.031 6.602 1 94.69 194 GLU A N 1
ATOM 1523 C CA . GLU A 1 194 ? 5.203 -12.992 7.512 1 94.69 194 GLU A CA 1
ATOM 1524 C C . GLU A 1 194 ? 4.145 -13.797 8.266 1 94.69 194 GLU A C 1
ATOM 1526 O O . GLU A 1 194 ? 4.449 -14.844 8.844 1 94.69 194 GLU A O 1
ATOM 1531 N N . THR A 1 195 ? 2.916 -13.383 8.227 1 93.5 195 THR A N 1
ATOM 1532 C CA . THR A 1 195 ? 1.885 -13.969 9.078 1 93.5 195 THR A CA 1
ATOM 1533 C C . THR A 1 195 ? 1.336 -15.25 8.453 1 93.5 195 THR A C 1
ATOM 1535 O O . THR A 1 195 ? 0.673 -16.031 9.133 1 93.5 195 THR A O 1
ATOM 1538 N N . PHE A 1 196 ? 1.635 -15.508 7.168 1 97.06 196 PHE A N 1
ATOM 1539 C CA . PHE A 1 196 ? 0.9 -16.609 6.57 1 97.06 196 PHE A CA 1
ATOM 1540 C C . PHE A 1 196 ? 1.785 -17.391 5.602 1 97.06 196 PHE A C 1
ATOM 1542 O O . PHE A 1 196 ? 1.392 -18.453 5.102 1 97.06 196 PHE A O 1
ATOM 1549 N N . LEU A 1 197 ? 2.959 -16.969 5.34 1 98.19 197 LEU A N 1
ATOM 1550 C CA . LEU A 1 197 ? 3.82 -17.594 4.348 1 98.19 197 LEU A CA 1
ATOM 1551 C C . LEU A 1 197 ? 4.438 -18.875 4.902 1 98.19 197 LEU A C 1
ATOM 1553 O O . LEU A 1 197 ? 4.805 -18.938 6.078 1 98.19 197 LEU A O 1
ATOM 1557 N N . ASP A 1 198 ? 4.602 -19.844 4.059 1 98.19 198 ASP A N 1
ATOM 1558 C CA . ASP A 1 198 ? 5.391 -21.031 4.395 1 98.19 198 ASP A CA 1
ATOM 1559 C C . ASP A 1 198 ? 6.871 -20.797 4.102 1 98.19 198 ASP A C 1
ATOM 1561 O O . ASP A 1 198 ? 7.727 -21.109 4.93 1 98.19 198 ASP A O 1
ATOM 1565 N N . ASP A 1 199 ? 7.145 -20.266 2.959 1 98.44 199 ASP A N 1
ATOM 1566 C CA . ASP A 1 199 ? 8.508 -20.016 2.516 1 98.44 199 ASP A CA 1
ATOM 1567 C C . ASP A 1 199 ? 8.633 -18.625 1.887 1 98.44 199 ASP A C 1
ATOM 1569 O O . ASP A 1 199 ? 7.633 -18.047 1.474 1 98.44 199 ASP A O 1
ATOM 1573 N N . VAL A 1 200 ? 9.898 -18.188 1.831 1 98.5 200 VAL A N 1
ATOM 1574 C CA . VAL A 1 200 ? 10.188 -16.875 1.266 1 98.5 200 VAL A CA 1
ATOM 1575 C C . VAL A 1 200 ? 1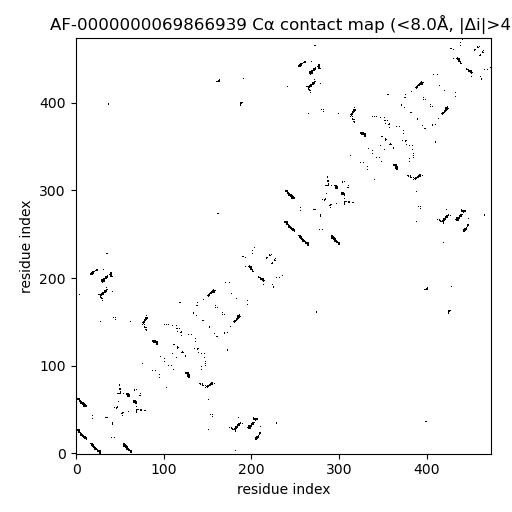1.219 -17 0.147 1 98.5 200 VAL A C 1
ATOM 1577 O O . VAL A 1 200 ? 12.219 -17.719 0.295 1 98.5 200 VAL A O 1
ATOM 1580 N N . ILE A 1 201 ? 10.898 -16.406 -0.963 1 98.31 201 ILE A N 1
ATOM 1581 C CA . ILE A 1 201 ? 11.82 -16.281 -2.086 1 98.31 201 ILE A CA 1
ATOM 1582 C C . ILE A 1 201 ? 12.312 -14.836 -2.191 1 98.31 201 ILE A C 1
ATOM 1584 O O . ILE A 1 201 ? 11.523 -13.922 -2.453 1 98.31 201 ILE A O 1
ATOM 1588 N N . PHE A 1 202 ? 13.562 -14.648 -1.972 1 98.06 202 PHE A N 1
ATOM 1589 C CA . PHE A 1 202 ? 14.141 -13.312 -2.072 1 98.06 202 PHE A CA 1
ATOM 1590 C C . PHE A 1 202 ? 14.68 -13.062 -3.475 1 98.06 202 PHE A C 1
ATOM 1592 O O . PHE A 1 202 ? 15.289 -13.953 -4.078 1 98.06 202 PHE A O 1
ATOM 1599 N N . ILE A 1 203 ? 14.422 -11.898 -3.979 1 97.5 203 ILE A N 1
ATOM 1600 C CA . ILE A 1 203 ? 14.914 -11.5 -5.293 1 97.5 203 ILE A CA 1
ATOM 1601 C C . ILE A 1 203 ? 15.547 -10.117 -5.211 1 97.5 203 ILE A C 1
ATOM 1603 O O . ILE A 1 203 ? 15.016 -9.219 -4.555 1 97.5 203 ILE A O 1
ATOM 1607 N N . GLU A 1 204 ? 16.641 -9.969 -5.836 1 95.94 204 GLU A N 1
ATOM 1608 C CA . GLU A 1 204 ? 17.359 -8.688 -5.895 1 95.94 204 GLU A CA 1
ATOM 1609 C C . GLU A 1 204 ? 18.141 -8.547 -7.199 1 95.94 204 GLU A C 1
ATOM 1611 O O . GLU A 1 204 ? 18.859 -9.461 -7.594 1 95.94 204 GLU A O 1
ATOM 1616 N N . LYS A 1 205 ? 17.969 -7.438 -7.836 1 95.31 205 LYS A N 1
ATOM 1617 C CA . LYS A 1 205 ? 18.672 -7.121 -9.078 1 95.31 205 LYS A CA 1
ATOM 1618 C C . LYS A 1 205 ? 18.531 -8.258 -10.086 1 95.31 205 LYS A C 1
ATOM 1620 O O . LYS A 1 205 ? 19.516 -8.648 -10.727 1 95.31 205 LYS A O 1
ATOM 1625 N N . GLY A 1 206 ? 17.391 -8.891 -10.047 1 96.69 206 GLY A N 1
ATOM 1626 C CA . GLY A 1 206 ? 17.078 -9.914 -11.031 1 96.69 206 GLY A CA 1
ATOM 1627 C C . GLY A 1 206 ? 17.547 -11.297 -10.617 1 96.69 206 GLY A C 1
ATOM 1628 O O . GLY A 1 206 ? 17.312 -12.281 -11.328 1 96.69 206 GLY A O 1
ATOM 1629 N N . ASN A 1 207 ? 18.266 -11.359 -9.547 1 96.81 207 ASN A N 1
ATOM 1630 C CA . ASN A 1 207 ? 18.719 -12.656 -9.055 1 96.81 207 ASN A CA 1
ATOM 1631 C C . ASN A 1 207 ? 17.75 -13.258 -8.047 1 96.81 207 ASN A C 1
ATOM 1633 O O . ASN A 1 207 ? 17.484 -12.664 -7 1 96.81 207 ASN A O 1
ATOM 1637 N N . VAL A 1 208 ? 17.234 -14.477 -8.336 1 97.81 208 VAL A N 1
ATOM 1638 C CA . VAL A 1 208 ? 16.234 -15.133 -7.5 1 97.81 208 VAL A CA 1
ATOM 1639 C C . VAL A 1 208 ? 16.922 -16.188 -6.621 1 97.81 208 VAL A C 1
ATOM 1641 O O . VAL A 1 208 ? 17.625 -17.062 -7.125 1 97.81 208 VAL A O 1
ATOM 1644 N N . GLN A 1 209 ? 16.688 -16.125 -5.367 1 96.75 209 GLN A N 1
ATOM 1645 C CA . GLN A 1 209 ? 17.266 -17.078 -4.426 1 96.75 209 GLN A CA 1
ATOM 1646 C C . GLN A 1 209 ? 16.344 -18.266 -4.195 1 96.75 209 GLN A C 1
ATOM 1648 O O . GLN A 1 209 ? 15.156 -18.203 -4.512 1 96.75 209 GLN A O 1
ATOM 1653 N N . GLU A 1 210 ? 16.906 -19.344 -3.686 1 96.12 210 GLU A N 1
ATOM 1654 C CA . GLU A 1 210 ? 16.094 -20.5 -3.303 1 96.12 210 GLU A CA 1
ATOM 1655 C C . GLU A 1 210 ? 15.172 -20.172 -2.137 1 96.12 210 GLU A C 1
ATOM 1657 O O . GLU A 1 210 ? 15.469 -19.281 -1.329 1 96.12 210 GLU A O 1
ATOM 1662 N N . PRO A 1 211 ? 14.102 -20.875 -2.055 1 97.56 211 PRO A N 1
ATOM 1663 C CA . PRO A 1 211 ? 13.164 -20.609 -0.958 1 97.56 211 PRO A CA 1
ATOM 1664 C C . PRO A 1 211 ? 13.766 -20.906 0.414 1 97.56 211 PRO A C 1
ATOM 1666 O O . PRO A 1 211 ? 14.523 -21.875 0.562 1 97.56 211 PRO A O 1
ATOM 1669 N N . LYS A 1 212 ? 13.398 -20.031 1.34 1 97.69 212 LYS A N 1
ATOM 1670 C CA . LYS A 1 212 ? 13.727 -20.25 2.744 1 97.69 212 LYS A CA 1
ATOM 1671 C C . LYS A 1 212 ? 12.469 -20.344 3.602 1 97.69 212 LYS A C 1
ATOM 1673 O O . LYS A 1 212 ? 11.547 -19.547 3.441 1 97.69 212 LYS A O 1
ATOM 1678 N N . SER A 1 213 ? 12.484 -21.328 4.488 1 98.19 213 SER A N 1
ATOM 1679 C CA . SER A 1 213 ? 11.328 -21.562 5.344 1 98.19 213 SER A CA 1
ATOM 1680 C C . SER A 1 213 ? 11.078 -20.375 6.273 1 98.19 213 SER A C 1
ATOM 1682 O O . SER A 1 213 ? 12.008 -19.875 6.902 1 98.19 213 SER A O 1
ATOM 1684 N N . MET A 1 214 ? 9.812 -20 6.383 1 98.12 214 MET A N 1
ATOM 1685 C CA . MET A 1 214 ? 9.453 -18.922 7.297 1 98.12 214 MET A CA 1
ATOM 1686 C C . MET A 1 214 ? 9.727 -19.312 8.742 1 98.12 214 MET A C 1
ATOM 1688 O O . MET A 1 214 ? 10.094 -18.469 9.562 1 98.12 214 MET A O 1
ATOM 1692 N N . VAL A 1 215 ? 9.609 -20.562 9.031 1 97.69 215 VAL A N 1
ATOM 1693 C CA . VAL A 1 215 ? 9.922 -21.062 10.359 1 97.69 215 VAL A CA 1
ATOM 1694 C C . VAL A 1 215 ? 11.391 -20.812 10.68 1 97.69 215 VAL A C 1
ATOM 1696 O O . VAL A 1 215 ? 11.727 -20.312 11.75 1 97.69 215 VAL A O 1
ATOM 1699 N N . GLU A 1 216 ? 12.227 -21.109 9.742 1 98.06 216 GLU A N 1
ATOM 1700 C CA . GLU A 1 216 ? 13.656 -20.875 9.922 1 98.06 216 GLU A CA 1
ATOM 1701 C C . GLU A 1 216 ? 13.961 -19.375 10.07 1 98.06 216 GLU A C 1
ATOM 1703 O O . GLU A 1 216 ? 14.789 -18.984 10.898 1 98.06 216 GLU A O 1
ATOM 1708 N N . ILE A 1 217 ? 13.281 -18.578 9.305 1 97.88 217 ILE A N 1
ATOM 1709 C CA . ILE A 1 217 ? 13.492 -17.125 9.352 1 97.88 217 ILE A CA 1
ATOM 1710 C C . ILE A 1 217 ? 13.109 -16.594 10.734 1 97.88 217 ILE A C 1
ATOM 1712 O O . ILE A 1 217 ? 13.844 -15.805 11.328 1 97.88 217 ILE A O 1
ATOM 1716 N N . ARG A 1 218 ? 12.031 -17.016 11.234 1 96.62 218 ARG A N 1
ATOM 1717 C CA . ARG A 1 218 ? 11.562 -16.562 12.539 1 96.62 218 ARG A CA 1
ATOM 1718 C C . ARG A 1 218 ? 12.508 -16.984 13.648 1 96.62 218 ARG A C 1
ATOM 1720 O O . ARG A 1 218 ? 12.695 -16.266 14.633 1 96.62 218 ARG A O 1
ATOM 1727 N N . GLU A 1 219 ? 13.148 -18.109 13.492 1 97.12 219 GLU A N 1
ATOM 1728 C CA . GLU A 1 219 ? 14.062 -18.641 14.5 1 97.12 219 GLU A CA 1
ATOM 1729 C C . GLU A 1 219 ? 15.414 -17.922 14.445 1 97.12 219 GLU A C 1
ATOM 1731 O O . GLU A 1 219 ? 16.031 -17.672 15.477 1 97.12 219 GLU A O 1
ATOM 1736 N N . GLU A 1 220 ? 15.75 -17.625 13.305 1 97.25 220 GLU A N 1
ATOM 1737 C CA . GLU A 1 220 ? 17.109 -17.125 13.094 1 97.25 220 GLU A CA 1
ATOM 1738 C C . GLU A 1 220 ? 17.156 -15.609 13.266 1 97.25 220 GLU A C 1
ATOM 1740 O O . GLU A 1 220 ? 18.203 -15.055 13.594 1 97.25 220 GLU A O 1
ATOM 1745 N N . TYR A 1 221 ? 16.016 -14.961 13.016 1 96.38 221 TYR A N 1
ATOM 1746 C CA . TYR A 1 221 ? 16 -13.508 13 1 96.38 221 TYR A CA 1
ATOM 1747 C C . TYR A 1 221 ? 15.023 -12.953 14.023 1 96.38 221 TYR A C 1
ATOM 1749 O O . TYR A 1 221 ? 13.82 -13.227 13.953 1 96.38 221 TYR A O 1
ATOM 1757 N N . ARG A 1 222 ? 15.484 -12.07 14.898 1 92.31 222 ARG A N 1
ATOM 1758 C CA . ARG A 1 222 ? 14.68 -11.508 15.984 1 92.31 222 ARG A CA 1
ATOM 1759 C C . ARG A 1 222 ? 13.523 -10.688 15.445 1 92.31 222 ARG A C 1
ATOM 1761 O O . ARG A 1 222 ? 12.414 -10.742 15.977 1 92.31 222 ARG A O 1
ATOM 1768 N N . GLU A 1 223 ? 13.797 -10 14.375 1 91.44 223 GLU A N 1
ATOM 1769 C CA . GLU A 1 223 ? 12.742 -9.156 13.812 1 91.44 223 GLU A CA 1
ATOM 1770 C C . GLU A 1 223 ? 12.055 -9.844 12.641 1 91.44 223 GLU A C 1
ATOM 1772 O O . GLU A 1 223 ? 11.43 -9.18 11.805 1 91.44 223 GLU A O 1
ATOM 1777 N N . GLY A 1 224 ? 12.359 -11.156 12.531 1 95.19 224 GLY A N 1
ATOM 1778 C CA . GLY A 1 224 ? 11.641 -11.969 11.57 1 95.19 224 GLY A CA 1
ATOM 1779 C C . GLY A 1 224 ? 11.992 -11.648 10.133 1 95.19 224 GLY A C 1
ATOM 1780 O O . GLY A 1 224 ? 13.172 -11.555 9.781 1 95.19 224 GLY A O 1
ATOM 1781 N N . LEU A 1 225 ? 11 -11.5 9.312 1 96.44 225 LEU A N 1
ATOM 1782 C CA . LE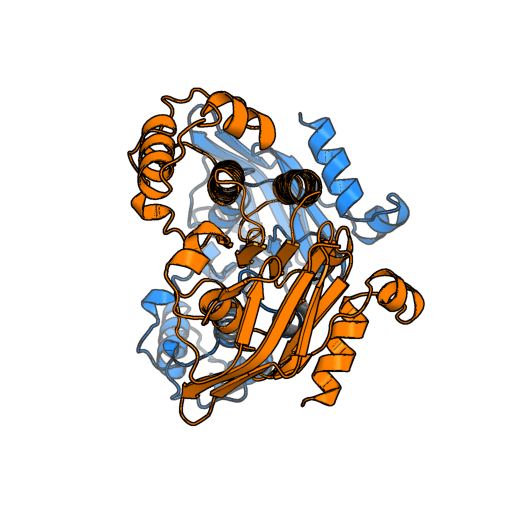U A 1 225 ? 11.164 -11.359 7.871 1 96.44 225 LEU A CA 1
ATOM 1783 C C . LEU A 1 225 ? 11.867 -10.047 7.527 1 96.44 225 LEU A C 1
ATOM 1785 O O . LEU A 1 225 ? 12.664 -9.992 6.594 1 96.44 225 LEU A O 1
ATOM 1789 N N . LYS A 1 226 ? 11.578 -9.023 8.266 1 94.12 226 LYS A N 1
ATOM 1790 C CA . LYS A 1 226 ? 12.188 -7.727 8.008 1 94.12 226 LYS A CA 1
ATOM 1791 C C . LYS A 1 226 ? 13.703 -7.793 8.141 1 94.12 226 LYS A C 1
ATOM 1793 O O . LYS A 1 226 ? 14.43 -7.281 7.289 1 94.12 226 LYS A O 1
ATOM 1798 N N . GLU A 1 227 ? 14.156 -8.406 9.188 1 95.75 227 GLU A N 1
ATOM 1799 C CA . GLU A 1 227 ? 15.594 -8.539 9.406 1 95.75 227 GLU A CA 1
ATOM 1800 C C . GLU A 1 227 ? 16.234 -9.406 8.328 1 95.75 227 GLU A C 1
ATOM 1802 O O . GLU A 1 227 ? 17.328 -9.109 7.844 1 95.75 227 GLU A O 1
ATOM 1807 N N . TYR A 1 228 ? 15.586 -10.492 8.047 1 97.25 228 TYR A N 1
ATOM 1808 C CA . TYR A 1 228 ? 16.062 -11.344 6.965 1 97.25 228 TYR A CA 1
ATOM 1809 C C . TYR A 1 228 ? 16.188 -10.562 5.664 1 97.25 228 TYR A C 1
ATOM 1811 O O . TYR A 1 228 ? 17.203 -10.641 4.98 1 97.25 228 TYR A O 1
ATOM 1819 N N . TYR A 1 229 ? 15.164 -9.781 5.297 1 96.69 229 TYR A N 1
ATOM 1820 C CA . TYR A 1 229 ? 15.141 -8.922 4.121 1 96.69 229 TYR A CA 1
ATOM 1821 C C . TYR A 1 229 ? 16.344 -7.98 4.113 1 96.69 229 TYR A C 1
ATOM 1823 O O . TYR A 1 229 ? 17.047 -7.867 3.105 1 96.69 229 TYR A O 1
ATOM 1831 N N . ASP A 1 230 ? 16.547 -7.348 5.223 1 95.12 230 ASP A N 1
ATOM 1832 C CA . ASP A 1 230 ? 17.641 -6.375 5.336 1 95.12 230 ASP A CA 1
ATOM 1833 C C . ASP A 1 230 ? 19 -7.039 5.137 1 95.12 230 ASP A C 1
ATOM 1835 O O . ASP A 1 230 ? 19.875 -6.48 4.477 1 95.12 230 ASP A O 1
ATOM 1839 N N . GLU A 1 231 ? 19.109 -8.148 5.703 1 96 231 GLU A N 1
ATOM 1840 C CA . GLU A 1 231 ? 20.375 -8.875 5.586 1 96 231 GLU A CA 1
ATOM 1841 C C . GLU A 1 231 ? 20.641 -9.289 4.141 1 96 231 GLU A C 1
ATOM 1843 O O . GLU A 1 231 ? 21.75 -9.133 3.643 1 96 231 GLU A O 1
ATOM 1848 N N . GLN A 1 232 ? 19.578 -9.867 3.52 1 94.31 232 GLN A N 1
ATOM 1849 C CA . GLN A 1 232 ? 19.75 -10.297 2.139 1 94.31 232 GLN A CA 1
ATOM 1850 C C . GLN A 1 232 ? 20.094 -9.125 1.227 1 94.31 232 GLN A C 1
ATOM 1852 O O . GLN A 1 232 ? 20.922 -9.25 0.319 1 94.31 232 GLN A O 1
ATOM 1857 N N . LYS A 1 233 ? 19.516 -8.055 1.46 1 91.56 233 LYS A N 1
ATOM 1858 C CA . LYS A 1 233 ? 19.766 -6.859 0.662 1 91.56 233 LYS A CA 1
ATOM 1859 C C . LYS A 1 233 ? 21.203 -6.383 0.818 1 91.56 233 LYS A C 1
ATOM 1861 O O . LYS A 1 233 ? 21.844 -5.969 -0.156 1 91.56 233 LYS A O 1
ATOM 1866 N N . ARG A 1 234 ? 21.656 -6.336 2.039 1 89.06 234 ARG A N 1
ATOM 1867 C CA . ARG A 1 234 ? 23.016 -5.91 2.318 1 89.06 234 ARG A CA 1
ATOM 1868 C C . ARG A 1 234 ? 24.031 -6.797 1.597 1 89.06 234 ARG A C 1
ATOM 1870 O O . ARG A 1 234 ? 25.078 -6.32 1.146 1 89.06 234 ARG A O 1
ATOM 1877 N N . LYS A 1 235 ? 23.734 -8.078 1.454 1 86.62 235 LYS A N 1
ATOM 1878 C CA . LYS A 1 235 ? 24.625 -9.039 0.805 1 86.62 235 LYS A CA 1
ATOM 1879 C C . LYS A 1 235 ? 24.719 -8.766 -0.692 1 86.62 235 LYS A C 1
ATOM 1881 O O . LYS A 1 235 ? 25.688 -9.172 -1.336 1 86.62 235 LYS A O 1
ATOM 1886 N N . HIS A 1 236 ? 23.797 -8.031 -1.137 1 77.5 236 HIS A N 1
ATOM 1887 C CA . HIS A 1 236 ? 23.766 -7.828 -2.58 1 77.5 236 HIS A CA 1
ATOM 1888 C C . HIS A 1 236 ? 24.109 -6.387 -2.943 1 77.5 236 HIS A C 1
ATOM 1890 O O . HIS A 1 236 ? 24.094 -6.016 -4.117 1 77.5 236 HIS A O 1
ATOM 1896 N N . ASP A 1 237 ? 24.141 -5.426 -1.968 1 67.81 237 ASP A N 1
ATOM 1897 C CA . ASP A 1 237 ? 24.594 -4.059 -2.207 1 67.81 237 ASP A CA 1
ATOM 1898 C C . ASP A 1 237 ? 26.094 -4.012 -2.422 1 67.81 237 ASP A C 1
ATOM 1900 O O . ASP A 1 237 ? 26.844 -4.777 -1.809 1 67.81 237 ASP A O 1
ATOM 1904 N N . MET B 1 1 ? 2.541 27.172 24.828 1 47.03 1 MET B N 1
ATOM 1905 C CA . MET B 1 1 ? 2.93 26.094 23.922 1 47.03 1 MET B CA 1
ATOM 1906 C C . MET B 1 1 ? 2.027 26.062 22.703 1 47.03 1 MET B C 1
ATOM 1908 O O . MET B 1 1 ? 0.81 26.203 22.812 1 47.03 1 MET B O 1
ATOM 1912 N N . GLN B 1 2 ? 2.59 26.234 21.422 1 63.31 2 GLN B N 1
ATOM 1913 C CA . GLN B 1 2 ? 1.8 26.422 20.203 1 63.31 2 GLN B CA 1
ATOM 1914 C C . GLN B 1 2 ? 0.975 25.172 19.891 1 63.31 2 GLN B C 1
ATOM 1916 O O . GLN B 1 2 ? 1.471 24.047 20 1 63.31 2 GLN B O 1
ATOM 1921 N N . THR B 1 3 ? -0.418 25.391 19.984 1 80.56 3 THR B N 1
ATOM 1922 C CA . THR B 1 3 ? -1.362 24.281 19.844 1 80.56 3 THR B CA 1
ATOM 1923 C C . THR B 1 3 ? -2.314 24.531 18.672 1 80.56 3 THR B C 1
ATOM 1925 O O . THR B 1 3 ? -2.467 25.656 18.219 1 80.56 3 THR B O 1
ATOM 1928 N N . ILE B 1 4 ? -2.635 23.531 18.031 1 89.38 4 ILE B N 1
ATOM 1929 C CA . ILE B 1 4 ? -3.723 23.562 17.062 1 89.38 4 ILE B CA 1
ATOM 1930 C C . ILE B 1 4 ? -4.973 22.922 17.672 1 89.38 4 ILE B C 1
ATOM 1932 O O . ILE B 1 4 ? -4.926 21.812 18.203 1 89.38 4 ILE B O 1
ATOM 1936 N N . ASN B 1 5 ? -6.059 23.766 17.625 1 92.19 5 ASN B N 1
ATOM 1937 C CA . ASN B 1 5 ? -7.32 23.312 18.203 1 92.19 5 ASN B CA 1
ATOM 1938 C C . ASN B 1 5 ? -8.43 23.25 17.156 1 92.19 5 ASN B C 1
ATOM 1940 O O . ASN B 1 5 ? -8.594 24.188 16.359 1 92.19 5 ASN B O 1
ATOM 1944 N N . ILE B 1 6 ? -9.109 22.172 17.125 1 91.81 6 ILE B N 1
ATOM 1945 C CA . ILE B 1 6 ? -10.273 21.984 16.281 1 91.81 6 ILE B CA 1
ATOM 1946 C C . ILE B 1 6 ? -11.508 21.719 17.141 1 91.81 6 ILE B C 1
ATOM 1948 O O . ILE B 1 6 ? -11.516 20.781 17.953 1 91.81 6 ILE B O 1
ATOM 1952 N N . ASN B 1 7 ? -12.516 22.562 16.938 1 91.88 7 ASN B N 1
ATOM 1953 C CA . ASN B 1 7 ? -13.711 22.422 17.75 1 91.88 7 ASN B CA 1
ATOM 1954 C C . ASN B 1 7 ? -14.977 22.391 16.906 1 91.88 7 ASN B C 1
ATOM 1956 O O . ASN B 1 7 ? -15.156 23.234 16.031 1 91.88 7 ASN B O 1
ATOM 1960 N N . ASN B 1 8 ? -15.805 21.391 17.141 1 94 8 ASN B N 1
ATOM 1961 C CA . ASN B 1 8 ? -17.141 21.266 16.547 1 94 8 ASN B CA 1
ATOM 1962 C C . ASN B 1 8 ? -17.094 21.391 15.031 1 94 8 ASN B C 1
ATOM 1964 O O . ASN B 1 8 ? -17.859 22.156 14.445 1 94 8 ASN B O 1
ATOM 1968 N N . LEU B 1 9 ? -16.203 20.75 14.484 1 94.5 9 LEU B N 1
ATOM 1969 C CA . LEU B 1 9 ? -16.125 20.719 13.031 1 94.5 9 LEU B CA 1
ATOM 1970 C C . LEU B 1 9 ? -17.141 19.734 12.453 1 94.5 9 LEU B C 1
ATOM 1972 O O . LEU B 1 9 ? -17.234 18.594 12.914 1 94.5 9 LEU B O 1
ATOM 1976 N N . TYR B 1 10 ? -17.891 20.234 11.5 1 95.81 10 TYR B N 1
ATOM 1977 C CA . TYR B 1 10 ? -18.938 19.422 10.891 1 95.81 10 TYR B CA 1
ATOM 1978 C C . TYR B 1 10 ? -18.969 19.625 9.383 1 95.81 10 TYR B C 1
ATOM 1980 O O . TYR B 1 10 ? -18.828 20.734 8.891 1 95.81 10 TYR B O 1
ATOM 1988 N N . LYS B 1 11 ? -19.016 18.547 8.633 1 96.12 11 LYS B N 1
ATOM 1989 C CA . LYS B 1 11 ? -19.188 18.578 7.18 1 96.12 11 LYS B CA 1
ATOM 1990 C C . LYS B 1 11 ? -20.141 17.484 6.715 1 96.12 11 LYS B C 1
ATOM 1992 O O . LYS B 1 11 ? -19.875 16.281 6.898 1 96.12 11 LYS B O 1
ATOM 1997 N N . LYS B 1 12 ? -21.219 17.828 6.125 1 97.31 12 LYS B N 1
ATOM 1998 C CA . LYS B 1 12 ? -22.094 16.875 5.449 1 97.31 12 LYS B CA 1
ATOM 1999 C C . LYS B 1 12 ? -21.562 16.547 4.051 1 97.31 12 LYS B C 1
ATOM 2001 O O . LYS B 1 12 ? -21.578 17.406 3.166 1 97.31 12 LYS B O 1
ATOM 2006 N N . VAL B 1 13 ? -21.141 15.383 3.836 1 95.19 13 VAL B N 1
ATOM 2007 C CA . VAL B 1 13 ? -20.578 14.984 2.549 1 95.19 13 VAL B CA 1
ATOM 2008 C C . VAL B 1 13 ? -21.672 14.406 1.664 1 95.19 13 VAL B C 1
ATOM 2010 O O . VAL B 1 13 ? -21.75 14.711 0.472 1 95.19 13 VAL B O 1
ATOM 2013 N N . SER B 1 14 ? -22.469 13.586 2.225 1 94.75 14 SER B N 1
ATOM 2014 C CA . SER B 1 14 ? -23.641 12.992 1.574 1 94.75 14 SER B CA 1
ATOM 2015 C C . SER B 1 14 ? -24.75 12.719 2.578 1 94.75 14 SER B C 1
ATOM 2017 O O . SER B 1 14 ? -24.625 13.055 3.758 1 94.75 14 SER B O 1
ATOM 2019 N N . ASP B 1 15 ? -25.812 12.086 2.027 1 93.12 15 ASP B N 1
ATOM 2020 C CA . ASP B 1 15 ? -26.938 11.789 2.898 1 93.12 15 ASP B CA 1
ATOM 2021 C C . ASP B 1 15 ? -26.578 10.711 3.916 1 93.12 15 ASP B C 1
ATOM 2023 O O . ASP B 1 15 ? -27.203 10.617 4.977 1 93.12 15 ASP B O 1
ATOM 2027 N N . THR B 1 16 ? -25.578 9.938 3.652 1 92.19 16 THR B N 1
ATOM 2028 C CA . THR B 1 16 ? -25.266 8.789 4.504 1 92.19 16 THR B CA 1
ATOM 2029 C C . THR B 1 16 ? -23.906 8.977 5.184 1 92.19 16 THR B C 1
ATOM 2031 O O . THR B 1 16 ? -23.484 8.109 5.949 1 92.19 16 THR B O 1
ATOM 2034 N N . PHE B 1 17 ? -23.25 10.133 4.891 1 94.44 17 PHE B N 1
ATOM 2035 C CA . PHE B 1 17 ? -21.922 10.297 5.465 1 94.44 17 PHE B CA 1
ATOM 2036 C C . PHE B 1 17 ? -21.703 11.742 5.891 1 94.44 17 PHE B C 1
ATOM 2038 O O . PHE B 1 17 ? -21.781 12.656 5.07 1 94.44 17 PHE B O 1
ATOM 2045 N N . ASN B 1 18 ? -21.359 11.938 7.168 1 96.88 18 ASN B N 1
ATOM 2046 C CA . ASN B 1 18 ? -20.984 13.211 7.758 1 96.88 18 ASN B CA 1
ATOM 2047 C C . ASN B 1 18 ? -19.672 13.102 8.539 1 96.88 18 ASN B C 1
ATOM 2049 O O . ASN B 1 18 ? -19.391 12.07 9.156 1 96.88 18 ASN B O 1
ATOM 2053 N N . LEU B 1 19 ? -18.922 14.125 8.469 1 97.81 19 LEU B N 1
ATOM 2054 C CA . LEU B 1 19 ? -17.719 14.25 9.273 1 97.81 19 LEU B CA 1
ATOM 2055 C C . LEU B 1 19 ? -17.969 15.078 10.523 1 97.81 19 LEU B C 1
ATOM 2057 O O . LEU B 1 19 ? -18.547 16.172 10.445 1 97.81 19 LEU B O 1
ATOM 2061 N N . LYS B 1 20 ? -17.578 14.516 11.656 1 97.31 20 LYS B N 1
ATOM 2062 C CA . LYS B 1 20 ? -17.797 15.195 12.938 1 97.31 20 LYS B CA 1
ATOM 2063 C C . LYS B 1 20 ? -16.531 15.156 13.797 1 97.31 20 LYS B C 1
ATOM 2065 O O . LYS B 1 20 ? -15.984 14.078 14.039 1 97.31 20 LYS B O 1
ATOM 2070 N N . VAL B 1 21 ? -16.078 16.312 14.164 1 96.81 21 VAL B N 1
ATOM 2071 C CA . VAL B 1 21 ? -15 16.453 15.133 1 96.81 21 VAL B CA 1
ATOM 2072 C C . VAL B 1 21 ? -15.484 17.281 16.328 1 96.81 21 VAL B C 1
ATOM 2074 O O . VAL B 1 21 ? -15.797 18.469 16.188 1 96.81 21 VAL B O 1
ATOM 2077 N N . ASP B 1 22 ? -15.555 16.672 17.438 1 95.5 22 ASP B N 1
ATOM 2078 C CA . ASP B 1 22 ? -15.961 17.422 18.625 1 95.5 22 ASP B CA 1
ATOM 2079 C C . ASP B 1 22 ? -14.82 18.297 19.141 1 95.5 22 ASP B C 1
ATOM 2081 O O . ASP B 1 22 ? -14.969 19.516 19.25 1 95.5 22 ASP B O 1
ATOM 2085 N N . GLN B 1 23 ? -13.766 17.672 19.422 1 94.12 23 GLN B N 1
ATOM 2086 C CA . GLN B 1 23 ? -12.594 18.391 19.906 1 94.12 23 GLN B CA 1
ATOM 2087 C C . GLN B 1 23 ? -11.312 17.641 19.547 1 94.12 23 GLN B C 1
ATOM 2089 O O . GLN B 1 23 ? -11.234 16.422 19.703 1 94.12 23 GLN B O 1
ATOM 2094 N N . LEU B 1 24 ? -10.414 18.344 18.984 1 94.75 24 LEU B N 1
ATOM 2095 C CA . LEU B 1 24 ? -9.086 17.844 18.688 1 94.75 24 LEU B CA 1
ATOM 2096 C C . LEU B 1 24 ? -8.016 18.859 19.047 1 94.75 24 LEU B C 1
ATOM 2098 O O . LEU B 1 24 ? -7.957 19.938 18.453 1 94.75 24 LEU B O 1
ATOM 2102 N N . ASP B 1 25 ? -7.219 18.531 20.031 1 94.06 25 ASP B N 1
ATOM 2103 C CA . ASP B 1 25 ? -6.109 19.375 20.453 1 94.06 25 ASP B CA 1
ATOM 2104 C C . ASP B 1 25 ? -4.766 18.766 20.078 1 94.06 25 ASP B C 1
ATOM 2106 O O . ASP B 1 25 ? -4.441 17.656 20.516 1 94.06 25 ASP B O 1
ATOM 2110 N N . LEU B 1 26 ? -4.016 19.484 19.359 1 95.75 26 LEU B N 1
ATOM 2111 C CA . LEU B 1 26 ? -2.748 18.984 18.828 1 95.75 26 LEU B CA 1
ATOM 2112 C C . LEU B 1 26 ? -1.581 19.812 19.344 1 95.75 26 LEU B C 1
ATOM 2114 O O . LEU B 1 26 ? -1.684 21.047 19.438 1 95.75 26 LEU B O 1
ATOM 2118 N N . GLU B 1 27 ? -0.509 19.172 19.672 1 94.31 27 GLU B N 1
ATOM 2119 C CA . GLU B 1 27 ? 0.66 19.828 20.25 1 94.31 27 GLU B CA 1
ATOM 2120 C C . GLU B 1 27 ? 1.804 19.906 19.234 1 94.31 27 GLU B C 1
ATOM 2122 O O . GLU B 1 27 ? 2.047 18.953 18.5 1 94.31 27 GLU B O 1
ATOM 2127 N N . VAL B 1 28 ? 2.471 21 19.266 1 93.56 28 VAL B N 1
ATOM 2128 C CA . VAL B 1 28 ? 3.646 21.172 18.422 1 93.56 28 VAL B CA 1
ATOM 2129 C C . VAL B 1 28 ? 4.727 20.172 18.812 1 93.56 28 VAL B C 1
ATOM 2131 O O . VAL B 1 28 ? 4.926 19.891 20 1 93.56 28 VAL B O 1
ATOM 2134 N N . GLY B 1 29 ? 5.367 19.625 17.797 1 94.69 29 GLY B N 1
ATOM 2135 C CA . GLY B 1 29 ? 6.449 18.688 18.031 1 94.69 29 GLY B CA 1
ATOM 2136 C C . GLY B 1 29 ? 5.984 17.234 18.047 1 94.69 29 GLY B C 1
ATOM 2137 O O . GLY B 1 29 ? 6.793 16.328 18.234 1 94.69 29 GLY B O 1
ATOM 2138 N N . LYS B 1 30 ? 4.648 17.016 17.812 1 96.88 30 LYS B N 1
ATOM 2139 C CA . LYS B 1 30 ? 4.105 15.672 17.859 1 96.88 30 LYS B CA 1
ATOM 2140 C C . LYS B 1 30 ? 3.686 15.195 16.469 1 96.88 30 LYS B C 1
ATOM 2142 O O . LYS B 1 30 ? 3.273 16 15.625 1 96.88 30 LYS B O 1
ATOM 2147 N N . ILE B 1 31 ? 3.846 13.945 16.312 1 98.31 31 ILE B N 1
ATOM 2148 C CA . ILE B 1 31 ? 3.375 13.281 15.109 1 98.31 31 ILE B CA 1
ATOM 2149 C C . ILE B 1 31 ? 2.119 12.469 15.422 1 98.31 31 ILE B C 1
ATOM 2151 O O . ILE B 1 31 ? 2.156 11.539 16.219 1 98.31 31 ILE B O 1
ATOM 2155 N N . TYR B 1 32 ? 1.005 12.828 14.766 1 98.44 32 TYR B N 1
ATOM 2156 C CA . TYR B 1 32 ? -0.282 12.164 14.961 1 98.44 32 TYR B CA 1
ATOM 2157 C C . TYR B 1 32 ? -0.597 11.234 13.789 1 98.44 32 TYR B C 1
ATOM 2159 O O . TYR B 1 32 ? -0.533 11.648 12.625 1 98.44 32 TYR B O 1
ATOM 2167 N N . GLY B 1 33 ? -0.891 10.023 14.094 1 98.62 33 GLY B N 1
ATOM 2168 C CA . GLY B 1 33 ? -1.41 9.109 13.086 1 98.62 33 GLY B CA 1
ATOM 2169 C C . GLY B 1 33 ? -2.924 9.125 12.984 1 98.62 33 GLY B C 1
ATOM 2170 O O . GLY B 1 33 ? -3.619 8.945 13.984 1 98.62 33 GLY B O 1
ATOM 2171 N N . LEU B 1 34 ? -3.414 9.398 11.828 1 98.5 34 LEU B N 1
ATOM 2172 C CA . LEU B 1 34 ? -4.84 9.281 11.547 1 98.5 34 LEU B CA 1
ATOM 2173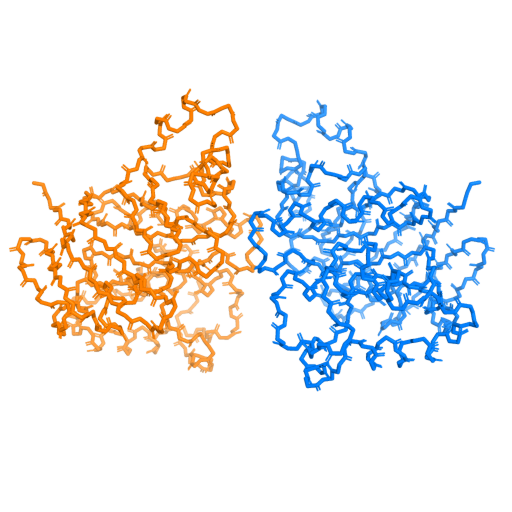 C C . LEU B 1 34 ? -5.176 7.895 11.016 1 98.5 34 LEU B C 1
ATOM 2175 O O . LEU B 1 34 ? -4.836 7.562 9.875 1 98.5 34 LEU B O 1
ATOM 2179 N N . VAL B 1 35 ? -5.883 7.113 11.836 1 97.56 35 VAL B N 1
ATOM 2180 C CA . VAL B 1 35 ? -6.102 5.711 11.5 1 97.56 35 VAL B CA 1
ATOM 2181 C C . VAL B 1 35 ? -7.598 5.418 11.445 1 97.56 35 VAL B C 1
ATOM 2183 O O . VAL B 1 35 ? -8.375 5.973 12.227 1 97.56 35 VAL B O 1
ATOM 2186 N N . GLY B 1 36 ? -8.062 4.586 10.539 1 95.88 36 GLY B N 1
ATOM 2187 C CA . GLY B 1 36 ? -9.438 4.176 10.297 1 95.88 36 GLY B CA 1
ATOM 2188 C C . GLY B 1 36 ? -9.594 3.377 9.016 1 95.88 36 GLY B C 1
ATOM 2189 O O . GLY B 1 36 ? -8.703 3.365 8.164 1 95.88 36 GLY B O 1
ATOM 2190 N N . PRO B 1 37 ? -10.672 2.713 8.914 1 94.06 37 PRO B N 1
ATOM 2191 C CA . PRO B 1 37 ? -10.898 1.933 7.691 1 94.06 37 PRO B CA 1
ATOM 2192 C C . PRO B 1 37 ? -11.055 2.809 6.449 1 94.06 37 PRO B C 1
ATOM 2194 O O . PRO B 1 37 ? -11.141 4.035 6.562 1 94.06 37 PRO B O 1
ATOM 2197 N N . ASN B 1 38 ? -10.953 2.15 5.312 1 91.5 38 ASN B N 1
ATOM 2198 C CA . ASN B 1 38 ? -11.219 2.883 4.078 1 91.5 38 ASN B CA 1
ATOM 2199 C C . ASN B 1 38 ? -12.602 3.518 4.09 1 91.5 38 ASN B C 1
ATOM 2201 O O . ASN B 1 38 ? -13.57 2.893 4.523 1 91.5 38 ASN B O 1
ATOM 2205 N N . GLY B 1 39 ? -12.641 4.727 3.734 1 92.31 39 GLY B N 1
ATOM 2206 C CA . GLY B 1 39 ? -13.914 5.426 3.686 1 92.31 39 GLY B CA 1
ATOM 2207 C C . GLY B 1 39 ? -14.32 6.023 5.02 1 92.31 39 GLY B C 1
ATOM 2208 O O . GLY B 1 39 ? -15.398 6.602 5.145 1 92.31 39 GLY B O 1
ATOM 2209 N N . ALA B 1 40 ? -13.469 5.992 5.961 1 95.56 40 ALA B N 1
ATOM 2210 C CA . ALA B 1 40 ? -13.812 6.441 7.309 1 95.56 40 ALA B CA 1
ATOM 2211 C C . ALA B 1 40 ? -13.867 7.965 7.379 1 95.56 40 ALA B C 1
ATOM 2213 O O . ALA B 1 40 ? -14.422 8.523 8.328 1 95.56 40 ALA B O 1
ATOM 2214 N N . GLY B 1 41 ? -13.234 8.656 6.426 1 96.81 41 GLY B N 1
ATOM 2215 C CA . GLY B 1 41 ? -13.258 10.109 6.414 1 96.81 41 GLY B CA 1
ATOM 2216 C C . GLY B 1 41 ? -11.883 10.727 6.602 1 96.81 41 GLY B C 1
ATOM 2217 O O . GLY B 1 41 ? -11.766 11.938 6.812 1 96.81 41 GLY B O 1
ATOM 2218 N N . LYS B 1 42 ? -10.836 9.969 6.527 1 97.31 42 LYS B N 1
ATOM 2219 C CA . LYS B 1 42 ? -9.477 10.453 6.75 1 97.31 42 LYS B CA 1
ATOM 2220 C C . LYS B 1 42 ? -9.133 11.594 5.793 1 97.31 42 LYS B C 1
ATOM 2222 O O . LYS B 1 42 ? -8.75 12.688 6.23 1 97.31 42 LYS B O 1
ATOM 2227 N N . THR B 1 43 ? -9.32 11.383 4.5 1 96.81 43 THR B N 1
ATOM 2228 C CA . THR B 1 43 ? -9.031 12.375 3.471 1 96.81 43 THR B CA 1
ATOM 2229 C C . THR B 1 43 ? -9.945 13.586 3.619 1 96.81 43 THR B C 1
ATOM 2231 O O . THR B 1 43 ? -9.5 14.727 3.473 1 96.81 43 THR B O 1
ATOM 2234 N N . THR B 1 44 ? -11.211 13.336 3.959 1 96.69 44 THR B N 1
ATOM 2235 C CA . THR B 1 44 ? -12.164 14.422 4.16 1 96.69 44 THR B CA 1
ATOM 2236 C C . THR B 1 44 ? -11.719 15.336 5.297 1 96.69 44 THR B C 1
ATOM 2238 O O . THR B 1 44 ? -11.727 16.562 5.16 1 96.69 44 THR B O 1
ATOM 2241 N N . LEU B 1 45 ? -11.305 14.758 6.379 1 96.88 45 LEU B N 1
ATOM 2242 C CA . LEU B 1 45 ? -10.828 15.539 7.516 1 96.88 45 LEU B CA 1
ATOM 2243 C C . LEU B 1 45 ? -9.633 16.391 7.121 1 96.88 45 LEU B C 1
ATOM 2245 O O . LEU B 1 45 ? -9.609 17.594 7.387 1 96.88 45 LEU B O 1
ATOM 2249 N N . MET B 1 46 ? -8.672 15.82 6.461 1 96.31 46 MET B N 1
ATOM 2250 C CA . MET B 1 46 ? -7.449 16.531 6.102 1 96.31 46 MET B CA 1
ATOM 2251 C C . MET B 1 46 ? -7.75 17.672 5.129 1 96.31 46 MET B C 1
ATOM 2253 O O . MET B 1 46 ? -7.191 18.766 5.25 1 96.31 46 MET B O 1
ATOM 2257 N N . LYS B 1 47 ? -8.617 17.406 4.234 1 94.19 47 LYS B N 1
ATOM 2258 C CA . LYS B 1 47 ? -8.992 18.453 3.283 1 94.19 47 LYS B CA 1
ATOM 2259 C C . LYS B 1 47 ? -9.703 19.609 3.982 1 94.19 47 LYS B C 1
ATOM 2261 O O . LYS B 1 47 ? -9.508 20.781 3.621 1 94.19 47 LYS B O 1
ATOM 2266 N N . CYS B 1 48 ? -10.5 19.281 4.949 1 92.94 48 CYS B N 1
ATOM 2267 C CA . CYS B 1 48 ? -11.148 20.328 5.73 1 92.94 48 CYS B CA 1
ATOM 2268 C C . CYS B 1 48 ? -10.125 21.172 6.488 1 92.94 48 CYS B C 1
ATOM 2270 O O . CYS B 1 48 ? -10.258 22.391 6.574 1 92.94 48 CYS B O 1
ATOM 2272 N N . LEU B 1 49 ? -9.086 20.531 6.902 1 92.06 49 LEU B N 1
ATOM 2273 C CA . LEU B 1 49 ? -8.094 21.188 7.746 1 92.06 49 LEU B CA 1
ATOM 2274 C C . LEU B 1 49 ? -7.168 22.078 6.91 1 92.06 49 LEU B C 1
ATOM 2276 O O . LEU B 1 49 ? -6.473 22.938 7.449 1 92.06 49 LEU B O 1
ATOM 2280 N N . CYS B 1 50 ? -7.148 21.844 5.637 1 90.81 50 CYS B N 1
ATOM 2281 C CA . CYS B 1 50 ? -6.273 22.656 4.793 1 90.81 50 CYS B CA 1
ATOM 2282 C C . CYS B 1 50 ? -7.09 23.5 3.826 1 90.81 50 CYS B C 1
ATOM 2284 O O . CYS B 1 50 ? -6.551 24.031 2.848 1 90.81 50 CYS B O 1
ATOM 2286 N N . SER B 1 51 ? -8.422 23.516 3.957 1 87.88 51 SER B N 1
ATOM 2287 C CA . SER B 1 51 ? -9.352 24.422 3.281 1 87.88 51 SER B CA 1
ATOM 2288 C C . SER B 1 51 ? -9.617 23.969 1.849 1 87.88 51 SER B C 1
ATOM 2290 O O . SER B 1 51 ? -10.18 24.719 1.051 1 87.88 51 SER B O 1
ATOM 2292 N N . LEU B 1 52 ? -9.172 22.828 1.471 1 89.06 52 LEU B N 1
ATOM 2293 C CA . LEU B 1 52 ? -9.539 22.281 0.172 1 89.06 52 LEU B CA 1
ATOM 2294 C C . LEU B 1 52 ? -11 21.859 0.153 1 89.06 52 LEU B C 1
ATOM 2296 O O . LEU B 1 52 ? -11.594 21.703 -0.917 1 89.06 52 LEU B O 1
ATOM 2300 N N . LEU B 1 53 ? -11.531 21.562 1.305 1 90.81 53 LEU B N 1
ATOM 2301 C CA . LEU B 1 53 ? -12.953 21.297 1.51 1 90.81 53 LEU B CA 1
ATOM 2302 C C . LEU B 1 53 ? -13.508 22.156 2.641 1 90.81 53 LEU B C 1
ATOM 2304 O O . LEU B 1 53 ? -13.008 22.109 3.768 1 90.81 53 LEU B O 1
ATOM 2308 N N . ARG B 1 54 ? -14.492 22.953 2.371 1 90.19 54 ARG B N 1
ATOM 2309 C CA . ARG B 1 54 ? -15.047 23.844 3.383 1 90.19 54 ARG B CA 1
ATOM 2310 C C . ARG B 1 54 ? -15.977 23.094 4.328 1 90.19 54 ARG B C 1
ATOM 2312 O O . ARG B 1 54 ? -16.953 22.484 3.887 1 90.19 54 ARG B O 1
ATOM 2319 N N . PRO B 1 55 ? -15.734 23.109 5.562 1 92.62 55 PRO B N 1
ATOM 2320 C CA . PRO B 1 55 ? -16.688 22.531 6.512 1 92.62 55 PRO B CA 1
ATOM 2321 C C . PRO B 1 55 ? -17.984 23.344 6.625 1 92.62 55 PRO B C 1
ATOM 2323 O O . PRO B 1 55 ? -18.016 24.5 6.203 1 92.62 55 PRO B O 1
ATOM 2326 N N . ASP B 1 56 ? -19.031 22.688 7.086 1 93.69 56 ASP B N 1
ATOM 2327 C CA . ASP B 1 56 ? -20.312 23.375 7.277 1 93.69 56 ASP B CA 1
ATOM 2328 C C . ASP B 1 56 ? -20.312 24.172 8.578 1 93.69 56 ASP B C 1
ATOM 2330 O O . ASP B 1 56 ? -21.016 25.188 8.68 1 93.69 56 ASP B O 1
ATOM 2334 N N . SER B 1 57 ? -19.531 23.734 9.508 1 92.12 57 SER B N 1
ATOM 2335 C CA . SER B 1 57 ? -19.359 24.438 10.766 1 92.12 57 SER B CA 1
ATOM 2336 C C . SER B 1 57 ? -18.078 24 11.477 1 92.12 57 SER B C 1
ATOM 2338 O O . SER B 1 57 ? -17.453 23.016 11.07 1 92.12 57 SER B O 1
ATOM 2340 N N . GLY B 1 58 ? -17.688 24.812 12.453 1 90.94 58 GLY B N 1
ATOM 2341 C CA . GLY B 1 58 ? -16.547 24.484 13.289 1 90.94 58 GLY B CA 1
ATOM 2342 C C . GLY B 1 58 ? -15.477 25.562 13.297 1 90.94 58 GLY B C 1
ATOM 2343 O O . GLY B 1 58 ? -15.594 26.562 12.586 1 90.94 58 GLY B O 1
ATOM 2344 N N . ILE B 1 59 ? -14.531 25.328 14.211 1 86.06 59 ILE B N 1
ATOM 2345 C CA . ILE B 1 59 ? -13.469 26.312 14.391 1 86.06 59 ILE B CA 1
ATOM 2346 C C . ILE B 1 59 ? -12.109 25.625 14.383 1 86.06 59 ILE B C 1
ATOM 2348 O O . ILE B 1 59 ? -11.938 24.578 15.008 1 86.06 59 ILE B O 1
ATOM 2352 N N . LEU B 1 60 ? -11.266 26.156 13.617 1 87.75 60 LEU B N 1
ATOM 2353 C CA . LEU B 1 60 ? -9.859 25.766 13.602 1 87.75 60 LEU B CA 1
ATOM 2354 C C . LEU B 1 60 ? -8.977 26.906 14.086 1 87.75 60 LEU B C 1
ATOM 2356 O O . LEU B 1 60 ? -9.031 28.016 13.547 1 87.75 60 LEU B O 1
ATOM 2360 N N . LYS B 1 61 ? -8.297 26.641 15.102 1 87.06 61 LYS B N 1
ATOM 2361 C CA . LYS B 1 61 ? -7.367 27.625 15.648 1 87.06 61 LYS B CA 1
ATOM 2362 C C . LYS B 1 61 ? -5.922 27.156 15.5 1 87.06 61 LYS B C 1
ATOM 2364 O O . LYS B 1 61 ? -5.574 26.047 15.938 1 87.06 61 LYS B O 1
ATOM 2369 N N . ILE B 1 62 ? -5.172 28 14.812 1 84 62 ILE B N 1
ATOM 2370 C CA . ILE B 1 62 ? -3.74 27.75 14.68 1 84 62 ILE B CA 1
ATOM 2371 C C . ILE B 1 62 ? -2.955 28.891 15.32 1 84 62 ILE B C 1
ATOM 2373 O O . ILE B 1 62 ? -3.164 30.062 14.992 1 84 62 ILE B O 1
ATOM 2377 N N . ASP B 1 63 ? -1.91 28.547 16.125 1 74.75 63 ASP B N 1
ATOM 2378 C CA . ASP B 1 63 ? -1.056 29.516 16.797 1 74.75 63 ASP B CA 1
ATOM 2379 C C . ASP B 1 63 ? -1.88 30.672 17.359 1 74.75 63 ASP B C 1
ATOM 2381 O O . ASP B 1 63 ? -1.542 31.844 17.156 1 74.75 63 ASP B O 1
ATOM 2385 N N . ASN B 1 64 ? -3.021 30.375 17.953 1 63.75 64 ASN B N 1
ATOM 2386 C CA . ASN B 1 64 ? -3.877 31.328 18.656 1 63.75 64 ASN B CA 1
ATOM 2387 C C . ASN B 1 64 ? -4.648 32.219 17.688 1 63.75 64 ASN B C 1
ATOM 2389 O O . ASN B 1 64 ? -5.18 33.25 18.078 1 63.75 64 ASN B O 1
ATOM 2393 N N . ARG B 1 65 ? -4.402 32 16.406 1 69.88 65 ARG B N 1
ATOM 2394 C CA . ARG B 1 65 ? -5.234 32.719 15.445 1 69.88 65 ARG B CA 1
ATOM 2395 C C . ARG B 1 65 ? -6.422 31.859 15.016 1 69.88 65 ARG B C 1
ATOM 2397 O O . ARG B 1 65 ? -6.25 30.719 14.602 1 69.88 65 ARG B O 1
ATOM 2404 N N . GLN B 1 66 ? -7.504 32.5 15.391 1 64.88 66 GLN B N 1
ATOM 2405 C CA . GLN B 1 66 ? -8.727 31.828 14.953 1 64.88 66 GLN B CA 1
ATOM 2406 C C . GLN B 1 66 ? -8.914 31.969 13.445 1 64.88 66 GLN B C 1
ATOM 2408 O O . GLN B 1 66 ? -8.867 33.094 12.906 1 64.88 66 GLN B O 1
ATOM 2413 N N . VAL B 1 67 ? -8.594 30.984 12.805 1 63.62 67 VAL B N 1
ATOM 2414 C CA . VAL B 1 67 ? -8.828 31.047 11.367 1 63.62 67 VAL B CA 1
ATOM 2415 C C . VAL B 1 67 ? -10.109 30.297 11.016 1 63.62 67 VAL B C 1
ATOM 2417 O O . VAL B 1 67 ? -10.359 29.203 11.523 1 63.62 67 VAL B O 1
ATOM 2420 N N . GLU B 1 68 ? -11.031 31.172 10.547 1 62.28 68 GLU B N 1
ATOM 2421 C CA . GLU B 1 68 ? -12.172 30.438 10.008 1 62.28 68 GLU B CA 1
ATOM 2422 C C . GLU B 1 68 ? -11.742 29.453 8.922 1 62.28 68 GLU B C 1
ATOM 2424 O O . GLU B 1 68 ? -10.812 29.734 8.164 1 62.28 68 GLU B O 1
ATOM 2429 N N . ILE B 1 69 ? -12.062 28.188 8.969 1 60.22 69 ILE B N 1
ATOM 2430 C CA . ILE B 1 69 ? -11.664 27.047 8.156 1 60.22 69 ILE B CA 1
ATOM 2431 C C . ILE B 1 69 ? -11.625 27.438 6.68 1 60.22 69 ILE B C 1
ATOM 2433 O O . ILE B 1 69 ? -10.781 26.953 5.922 1 60.22 69 ILE B O 1
ATOM 2437 N N . ALA B 1 70 ? -12.234 28.547 6.289 1 61.75 70 ALA B N 1
ATOM 2438 C CA . ALA B 1 70 ? -12.266 28.906 4.875 1 61.75 70 ALA B CA 1
ATOM 2439 C C . ALA B 1 70 ? -11.406 30.141 4.613 1 61.75 70 ALA B C 1
ATOM 2441 O O . ALA B 1 70 ? -11.508 30.766 3.549 1 61.75 70 ALA B O 1
ATOM 2442 N N . ASP B 1 71 ? -10.523 30.281 5.57 1 68.31 71 ASP B N 1
ATOM 2443 C CA . ASP B 1 71 ? -9.664 31.453 5.363 1 68.31 71 ASP B CA 1
ATOM 2444 C C . ASP B 1 71 ? -8.43 31.078 4.547 1 68.31 71 ASP B C 1
ATOM 2446 O O . ASP B 1 71 ? -7.738 30.109 4.863 1 68.31 71 ASP B O 1
ATOM 2450 N N . PRO B 1 72 ? -8.219 31.734 3.48 1 68.69 72 PRO B N 1
ATOM 2451 C CA . PRO B 1 72 ? -7.031 31.469 2.664 1 68.69 72 PRO B CA 1
ATOM 2452 C C . PRO B 1 72 ? -5.734 31.531 3.469 1 68.69 72 PRO B C 1
ATOM 2454 O O . PRO B 1 72 ? -4.723 30.953 3.062 1 68.69 72 PRO B O 1
ATOM 2457 N N . LYS B 1 73 ? -5.805 32.25 4.562 1 74.94 73 LYS B N 1
ATOM 2458 C CA . LYS B 1 73 ? -4.617 32.375 5.398 1 74.94 73 LYS B CA 1
ATOM 2459 C C . LYS B 1 73 ? -4.223 31.016 5.996 1 74.94 73 LYS B C 1
ATOM 2461 O O . LYS B 1 73 ? -3.068 30.812 6.379 1 74.94 73 LYS B O 1
ATOM 2466 N N . ILE B 1 74 ? -5.195 30.125 6.016 1 78.31 74 ILE B N 1
ATOM 2467 C CA . ILE B 1 74 ? -4.934 28.797 6.535 1 78.31 74 ILE B CA 1
ATOM 2468 C C . ILE B 1 74 ? -3.938 28.078 5.629 1 78.31 74 ILE B C 1
ATOM 2470 O O . ILE B 1 74 ? -3.094 27.312 6.105 1 78.31 74 ILE B O 1
ATOM 2474 N N . LEU B 1 75 ? -3.986 28.422 4.457 1 75.75 75 LEU B N 1
ATOM 2475 C CA . LEU B 1 75 ? -3.129 27.75 3.48 1 75.75 75 LEU B CA 1
ATOM 2476 C C . LEU B 1 75 ? -1.659 28.047 3.752 1 75.75 75 LEU B C 1
ATOM 2478 O O . LEU B 1 75 ? -0.792 27.203 3.514 1 75.75 75 LEU B O 1
ATOM 2482 N N . LEU B 1 76 ? -1.437 29.188 4.309 1 83.56 76 LEU B N 1
ATOM 2483 C CA . LEU B 1 76 ? -0.063 29.594 4.605 1 83.56 76 LEU B CA 1
ATOM 2484 C C . LEU B 1 76 ? 0.446 28.891 5.859 1 83.56 76 LEU B C 1
ATOM 2486 O O . LEU B 1 76 ? 1.652 28.859 6.113 1 83.56 76 LEU B O 1
ATOM 2490 N N . GLN B 1 77 ? -0.456 28.344 6.539 1 88.75 77 GLN B N 1
ATOM 2491 C CA . GLN B 1 77 ? -0.096 27.734 7.816 1 88.75 77 GLN B CA 1
ATOM 2492 C C . GLN B 1 77 ? -0.121 26.219 7.73 1 88.75 77 GLN B C 1
ATOM 2494 O O . GLN B 1 77 ? 0.247 25.531 8.68 1 88.75 77 GLN B O 1
ATOM 2499 N N . VAL B 1 78 ? -0.543 25.766 6.543 1 92.38 78 VAL B N 1
ATOM 2500 C CA . VAL B 1 78 ? -0.719 24.312 6.414 1 92.38 78 VAL B CA 1
ATOM 2501 C C . VAL B 1 78 ? 0.067 23.812 5.207 1 92.38 78 VAL B C 1
ATOM 2503 O O . VAL B 1 78 ? 0.067 24.438 4.148 1 92.38 78 VAL B O 1
ATOM 2506 N N . GLY B 1 79 ? 0.87 22.766 5.41 1 94.19 79 GLY B N 1
ATOM 2507 C CA . GLY B 1 79 ? 1.507 22.016 4.34 1 94.19 79 GLY B CA 1
ATOM 2508 C C . GLY B 1 79 ? 0.865 20.656 4.098 1 94.19 79 GLY B C 1
ATOM 2509 O O . GLY B 1 79 ? 0.435 19.984 5.043 1 94.19 79 GLY B O 1
ATOM 2510 N N . THR B 1 80 ? 0.768 20.266 2.82 1 95.94 80 THR B N 1
ATOM 2511 C CA . THR B 1 80 ? 0.124 19 2.502 1 95.94 80 THR B CA 1
ATOM 2512 C C . THR B 1 80 ? 0.83 18.312 1.337 1 95.94 80 THR B C 1
ATOM 2514 O O . THR B 1 80 ? 1.671 18.922 0.669 1 95.94 80 THR B O 1
ATOM 2517 N N . ASN B 1 81 ? 0.477 17.062 1.171 1 95.44 81 ASN B N 1
ATOM 2518 C CA . ASN B 1 81 ? 0.94 16.359 -0.015 1 95.44 81 ASN B CA 1
ATOM 2519 C C . ASN B 1 81 ? -0.19 16.141 -1.017 1 95.44 81 ASN B C 1
ATOM 2521 O O . ASN B 1 81 ? -0.163 15.18 -1.793 1 95.44 81 ASN B O 1
ATOM 2525 N N . PHE B 1 82 ? -1.239 16.969 -1.004 1 92.69 82 PHE B N 1
ATOM 2526 C CA . PHE B 1 82 ? -2.365 16.844 -1.921 1 92.69 82 PHE B CA 1
ATOM 2527 C C . PHE B 1 82 ? -1.993 17.344 -3.311 1 92.69 82 PHE B C 1
ATOM 2529 O O . PHE B 1 82 ? -2.861 17.516 -4.168 1 92.69 82 PHE B O 1
ATOM 2536 N N . VAL B 1 83 ? -0.844 17.281 -3.695 1 88.94 83 VAL B N 1
ATOM 2537 C CA . VAL B 1 83 ? -0.402 17.719 -5.016 1 88.94 83 VAL B CA 1
ATOM 2538 C C . VAL B 1 83 ? -0.565 16.578 -6.02 1 88.94 83 VAL B C 1
ATOM 2540 O O . VAL B 1 83 ? -0.29 15.422 -5.703 1 88.94 83 VAL B O 1
ATOM 2543 N N . ASN B 1 84 ? -1.018 16.875 -7.164 1 88.19 84 ASN B N 1
ATOM 2544 C CA . ASN B 1 84 ? -1.047 15.906 -8.242 1 88.19 84 ASN B CA 1
ATOM 2545 C C . ASN B 1 84 ? 0.346 15.656 -8.82 1 88.19 84 ASN B C 1
ATOM 2547 O O . ASN B 1 84 ? 0.833 16.438 -9.633 1 88.19 84 ASN B O 1
ATOM 2551 N N . SER B 1 85 ? 0.865 14.578 -8.508 1 91.88 85 SER B N 1
ATOM 2552 C CA . SER B 1 85 ? 2.24 14.273 -8.883 1 91.88 85 SER B CA 1
ATOM 2553 C C . SER B 1 85 ? 2.404 14.234 -10.398 1 91.88 85 SER B C 1
ATOM 2555 O O . SER B 1 85 ? 3.439 14.648 -10.93 1 91.88 85 SER B O 1
ATOM 2557 N N . ASP B 1 86 ? 1.397 13.766 -11.102 1 91.12 86 ASP B N 1
ATOM 2558 C CA . ASP B 1 86 ? 1.486 13.648 -12.555 1 91.12 86 ASP B CA 1
ATOM 2559 C C . ASP B 1 86 ? 1.608 15.023 -13.211 1 91.12 86 ASP B C 1
ATOM 2561 O O . ASP B 1 86 ? 2.221 15.156 -14.273 1 91.12 86 ASP B O 1
ATOM 2565 N N . SER B 1 87 ? 1.063 15.984 -12.617 1 93.38 87 SER B N 1
ATOM 2566 C CA . SER B 1 87 ? 1.099 17.328 -13.164 1 93.38 87 SER B CA 1
ATOM 2567 C C . SER B 1 87 ? 2.502 17.922 -13.086 1 93.38 87 SER B C 1
ATOM 2569 O O . SER B 1 87 ? 2.791 18.938 -13.734 1 93.38 87 SER B O 1
ATOM 2571 N N . LEU B 1 88 ? 3.381 17.375 -12.367 1 95.75 88 LEU B N 1
ATOM 2572 C CA . LEU B 1 88 ? 4.73 17.906 -12.172 1 95.75 88 LEU B CA 1
ATOM 2573 C C . LEU B 1 88 ? 5.707 17.266 -13.156 1 95.75 88 LEU B C 1
ATOM 2575 O O . LEU B 1 88 ? 6.859 17.703 -13.258 1 95.75 88 LEU B O 1
ATOM 2579 N N . ASN B 1 89 ? 5.145 16.266 -13.883 1 94.94 89 ASN B N 1
ATOM 2580 C CA . ASN B 1 89 ? 6.004 15.57 -14.836 1 94.94 89 ASN B CA 1
ATOM 2581 C C . ASN B 1 89 ? 6.551 16.531 -15.891 1 94.94 89 ASN B C 1
ATOM 2583 O O . ASN B 1 89 ? 5.828 17.391 -16.375 1 94.94 89 ASN B O 1
ATOM 2587 N N . GLY B 1 90 ? 7.816 16.328 -16.234 1 95.31 90 GLY B N 1
ATOM 2588 C CA . GLY B 1 90 ? 8.445 17.141 -17.266 1 95.31 90 GLY B CA 1
ATOM 2589 C C . GLY B 1 90 ? 9.117 18.391 -16.703 1 95.31 90 GLY B C 1
ATOM 2590 O O . GLY B 1 90 ? 9.93 19.016 -17.391 1 95.31 90 GLY B O 1
ATOM 2591 N N . PHE B 1 91 ? 8.789 18.797 -15.492 1 96.62 91 PHE B N 1
ATOM 2592 C CA . PHE B 1 91 ? 9.375 19.984 -14.883 1 96.62 91 PHE B CA 1
ATOM 2593 C C . PHE B 1 91 ? 10.617 19.625 -14.078 1 96.62 91 PHE B C 1
ATOM 2595 O O . PHE B 1 91 ? 10.68 18.562 -13.469 1 96.62 91 PHE B O 1
ATOM 2602 N N . MET B 1 92 ? 11.516 20.578 -14.109 1 97.25 92 MET B N 1
ATOM 2603 C CA . MET B 1 92 ? 12.695 20.438 -13.266 1 97.25 92 MET B CA 1
ATOM 2604 C C . MET B 1 92 ? 12.359 20.719 -11.805 1 97.25 92 MET B C 1
ATOM 2606 O O . MET B 1 92 ? 11.445 21.484 -11.516 1 97.25 92 MET B O 1
ATOM 2610 N N . LEU B 1 93 ? 13.164 20.109 -10.914 1 97.31 93 LEU B N 1
ATOM 2611 C CA . LEU B 1 93 ? 12.93 20.281 -9.484 1 97.31 93 LEU B CA 1
ATOM 2612 C C . LEU B 1 93 ? 13.016 21.75 -9.086 1 97.31 93 LEU B C 1
ATOM 2614 O O . LEU B 1 93 ? 12.211 22.234 -8.289 1 97.31 93 LEU B O 1
ATOM 2618 N N . GLU B 1 94 ? 13.938 22.453 -9.656 1 95 94 GLU B N 1
ATOM 2619 C CA . GLU B 1 94 ? 14.109 23.859 -9.32 1 95 94 GLU B CA 1
ATOM 2620 C C . GLU B 1 94 ? 12.906 24.688 -9.773 1 95 94 GLU B C 1
ATOM 2622 O O . GLU B 1 94 ? 12.516 25.641 -9.109 1 95 94 GLU B O 1
ATOM 2627 N N . ASP B 1 95 ? 12.328 24.344 -10.914 1 95.31 95 ASP B N 1
ATOM 2628 C CA . ASP B 1 95 ? 11.156 25.047 -11.406 1 95.31 95 ASP B CA 1
ATOM 2629 C C . ASP B 1 95 ? 9.953 24.812 -10.5 1 95.31 95 ASP B C 1
ATOM 2631 O O . ASP B 1 95 ? 9.203 25.75 -10.195 1 95.31 95 ASP B O 1
ATOM 2635 N N . ILE B 1 96 ? 9.82 23.578 -10.109 1 95.5 96 ILE B N 1
ATOM 2636 C CA . ILE B 1 96 ? 8.734 23.234 -9.203 1 95.5 96 ILE B CA 1
ATOM 2637 C C . ILE B 1 96 ? 8.883 24 -7.891 1 95.5 96 ILE B C 1
ATOM 2639 O O . ILE B 1 96 ? 7.922 24.594 -7.398 1 95.5 96 ILE B O 1
ATOM 2643 N N . TYR B 1 97 ? 10.055 24.016 -7.398 1 94.44 97 TYR B N 1
ATOM 2644 C CA . TYR B 1 97 ? 10.344 24.703 -6.148 1 94.44 97 TYR B CA 1
ATOM 2645 C C . TYR B 1 97 ? 10.094 26.203 -6.285 1 94.44 97 TYR B C 1
ATOM 2647 O O . TYR B 1 97 ? 9.492 26.828 -5.402 1 94.44 97 TYR B O 1
ATOM 2655 N N . ASN B 1 98 ? 10.562 26.766 -7.355 1 92.12 98 ASN B N 1
ATOM 2656 C CA . ASN B 1 98 ? 10.391 28.203 -7.574 1 92.12 98 ASN B CA 1
ATOM 2657 C C . ASN B 1 98 ? 8.914 28.594 -7.656 1 92.12 98 ASN B C 1
ATOM 2659 O O . ASN B 1 98 ? 8.516 29.625 -7.137 1 92.12 98 ASN B O 1
ATOM 2663 N N . ASP B 1 99 ? 8.172 27.812 -8.336 1 91.31 99 ASP B N 1
ATOM 2664 C CA . ASP B 1 99 ? 6.738 28.047 -8.414 1 91.31 99 ASP B CA 1
ATOM 2665 C C . ASP B 1 99 ? 6.098 28.016 -7.027 1 91.31 99 ASP B C 1
ATOM 2667 O O . ASP B 1 99 ? 5.254 28.859 -6.707 1 91.31 99 ASP B O 1
ATOM 2671 N N . HIS B 1 100 ? 6.492 27.016 -6.289 1 90.62 100 HIS B N 1
ATOM 2672 C CA . HIS B 1 100 ? 6.004 26.891 -4.918 1 90.62 100 HIS B CA 1
ATOM 2673 C C . HIS B 1 100 ? 6.379 28.125 -4.086 1 90.62 100 HIS B C 1
ATOM 2675 O O . HIS B 1 100 ? 5.547 28.656 -3.355 1 90.62 100 HIS B O 1
ATOM 2681 N N . ALA B 1 101 ? 7.617 28.516 -4.219 1 88.44 101 ALA B N 1
ATOM 2682 C CA . ALA B 1 101 ? 8.117 29.672 -3.484 1 88.44 101 ALA B CA 1
ATOM 2683 C C . ALA B 1 101 ? 7.344 30.938 -3.867 1 88.44 101 ALA B C 1
ATOM 2685 O O . ALA B 1 101 ? 7.051 31.781 -3.012 1 88.44 101 ALA B O 1
ATOM 2686 N N . PHE B 1 102 ? 7.07 31 -5.078 1 85.38 102 PHE B N 1
ATOM 2687 C CA . PHE B 1 102 ? 6.32 32.156 -5.562 1 85.38 102 PHE B CA 1
ATOM 2688 C C . PHE B 1 102 ? 4.914 32.156 -4.98 1 85.38 102 PHE B C 1
ATOM 2690 O O . PHE B 1 102 ? 4.445 33.188 -4.5 1 85.38 102 PHE B O 1
ATOM 2697 N N . TYR B 1 103 ? 4.312 31.047 -5.012 1 82.88 103 TYR B N 1
ATOM 2698 C CA . TYR B 1 103 ? 2.945 30.922 -4.52 1 82.88 103 TYR B CA 1
ATOM 2699 C C . TYR B 1 103 ? 2.859 31.281 -3.043 1 82.88 103 TYR B C 1
ATOM 2701 O O . TYR B 1 103 ? 1.95 32 -2.629 1 82.88 103 TYR B O 1
ATOM 2709 N N . TYR B 1 104 ? 3.805 30.875 -2.285 1 83.62 104 TYR B N 1
ATOM 2710 C CA . TYR B 1 104 ? 3.76 31.078 -0.841 1 83.62 104 TYR B CA 1
ATOM 2711 C C . TYR B 1 104 ? 4.539 32.312 -0.442 1 83.62 104 TYR B C 1
ATOM 2713 O O . TYR B 1 104 ? 4.727 32.594 0.747 1 83.62 104 TYR B O 1
ATOM 2721 N N . LYS B 1 105 ? 5.023 33.125 -1.42 1 79.19 105 LYS B N 1
ATOM 2722 C CA . LYS B 1 105 ? 5.746 34.375 -1.211 1 79.19 105 LYS B CA 1
ATOM 2723 C C . LYS B 1 105 ? 6.91 34.188 -0.241 1 79.19 105 LYS B C 1
ATOM 2725 O O . LYS B 1 105 ? 7.066 34.969 0.708 1 79.19 105 LYS B O 1
ATOM 2730 N N . LEU B 1 106 ? 7.562 33.156 -0.543 1 74.62 106 LEU B N 1
ATOM 2731 C CA . LEU B 1 106 ? 8.703 32.875 0.319 1 74.62 106 LEU B CA 1
ATOM 2732 C C . LEU B 1 106 ? 9.812 33.906 0.117 1 74.62 106 LEU B C 1
ATOM 2734 O O . LEU B 1 106 ? 10.156 34.25 -1.02 1 74.62 106 LEU B O 1
ATOM 2738 N N . LYS B 1 107 ? 9.938 34.969 0.967 1 62.69 107 LYS B N 1
ATOM 2739 C CA . LYS B 1 107 ? 10.938 36 0.852 1 62.69 107 LYS B CA 1
ATOM 2740 C C . LYS B 1 107 ? 12.344 35.438 1.023 1 62.69 107 LYS B C 1
ATOM 2742 O O . LYS B 1 107 ? 13.289 35.906 0.37 1 62.69 107 LYS B O 1
ATOM 2747 N N . ASN B 1 108 ? 12.633 34.656 2.062 1 57.66 108 ASN B N 1
ATOM 2748 C CA . ASN B 1 108 ? 13.914 34.062 2.41 1 57.66 108 ASN B CA 1
ATOM 2749 C C . ASN B 1 108 ? 13.977 32.594 2.025 1 57.66 108 ASN B C 1
ATOM 2751 O O . ASN B 1 108 ? 13.688 31.719 2.846 1 57.66 108 ASN B O 1
ATOM 2755 N N . LEU B 1 109 ? 13.844 32.344 0.754 1 56.88 109 LEU B N 1
ATOM 2756 C CA . LEU B 1 109 ? 13.602 31 0.248 1 56.88 109 LEU B CA 1
ATOM 2757 C C . LEU B 1 109 ? 14.742 30.062 0.625 1 56.88 109 LEU B C 1
ATOM 2759 O O . LEU B 1 109 ? 15.914 30.391 0.426 1 56.88 109 LEU B O 1
ATOM 2763 N N . LEU B 1 110 ? 14.469 29.141 1.562 1 62.91 110 LEU B N 1
ATOM 2764 C CA . LEU B 1 110 ? 15.414 28.031 1.534 1 62.91 110 LEU B CA 1
ATOM 2765 C C . LEU B 1 110 ? 15.812 27.688 0.101 1 62.91 110 LEU B C 1
ATOM 2767 O O . LEU B 1 110 ? 14.961 27.625 -0.788 1 62.91 110 LEU B O 1
ATOM 2771 N N . MET B 1 111 ? 17.062 27.719 -0.089 1 81.5 111 MET B N 1
ATOM 2772 C CA . MET B 1 111 ? 17.547 27.266 -1.389 1 81.5 111 MET B CA 1
ATOM 2773 C C . MET B 1 111 ? 17.094 25.828 -1.668 1 81.5 111 MET B C 1
ATOM 2775 O O . MET B 1 111 ? 16.938 25.031 -0.743 1 81.5 111 MET B O 1
ATOM 2779 N N . ILE B 1 112 ? 16.641 25.625 -2.82 1 90.56 112 ILE B N 1
ATOM 2780 C CA . ILE B 1 112 ? 16.234 24.297 -3.232 1 90.56 112 ILE B CA 1
ATOM 2781 C C . ILE B 1 112 ? 17.25 23.266 -2.756 1 90.56 112 ILE B C 1
ATOM 2783 O O . ILE B 1 112 ? 16.891 22.141 -2.4 1 90.56 112 ILE B O 1
ATOM 2787 N N . GLU B 1 113 ? 18.453 23.703 -2.664 1 90.75 113 GLU B N 1
ATOM 2788 C CA . GLU B 1 113 ? 19.5 22.781 -2.219 1 90.75 113 GLU B CA 1
ATOM 2789 C C . GLU B 1 113 ? 19.312 22.391 -0.759 1 90.75 113 GLU B C 1
ATOM 2791 O O . GLU B 1 113 ? 19.547 21.234 -0.389 1 90.75 113 GLU B O 1
ATOM 2796 N N . THR B 1 114 ? 18.906 23.328 -0.038 1 90.25 114 THR B N 1
ATOM 2797 C CA . THR B 1 114 ? 18.656 23.047 1.371 1 90.25 114 THR B CA 1
ATOM 2798 C C . THR B 1 114 ? 17.469 22.094 1.528 1 90.25 114 THR B C 1
ATOM 2800 O O . THR B 1 114 ? 17.516 21.156 2.324 1 90.25 114 THR B O 1
ATOM 2803 N N . LEU B 1 115 ? 16.438 22.375 0.777 1 92.06 115 LEU B N 1
ATOM 2804 C CA . LEU B 1 115 ? 15.266 21.5 0.81 1 92.06 115 LEU B CA 1
ATOM 2805 C C . LEU B 1 115 ? 15.648 20.062 0.443 1 92.06 115 LEU B C 1
ATOM 2807 O O . LEU B 1 115 ? 15.266 19.125 1.137 1 92.06 115 LEU B O 1
ATOM 2811 N N . LEU B 1 116 ? 16.391 19.922 -0.626 1 94.62 116 LEU B N 1
ATOM 2812 C CA . LEU B 1 116 ? 16.812 18.609 -1.089 1 94.62 116 LEU B CA 1
ATOM 2813 C C . LEU B 1 116 ? 17.656 17.906 -0.029 1 94.62 116 LEU B C 1
ATOM 2815 O O . LEU B 1 116 ? 17.469 16.719 0.227 1 94.62 116 LEU B O 1
ATOM 2819 N N . MET B 1 117 ? 18.484 18.641 0.59 1 91.38 117 MET B N 1
ATOM 2820 C CA . MET B 1 117 ? 19.328 18.094 1.647 1 91.38 117 MET B CA 1
ATOM 2821 C C . MET B 1 117 ? 18.484 17.641 2.84 1 91.38 117 MET B C 1
ATOM 2823 O O . MET B 1 117 ? 18.719 16.578 3.408 1 91.38 117 MET B O 1
ATOM 2827 N N . ASP B 1 118 ? 17.562 18.406 3.215 1 90.06 118 ASP B N 1
ATOM 2828 C CA . ASP B 1 118 ? 16.734 18.141 4.379 1 90.06 118 ASP B CA 1
ATOM 2829 C C . ASP B 1 118 ? 15.953 16.844 4.215 1 90.06 118 ASP B C 1
ATOM 2831 O O . ASP B 1 118 ? 15.672 16.141 5.199 1 90.06 118 ASP B O 1
ATOM 2835 N N . VAL B 1 119 ? 15.641 16.5 2.91 1 94.56 119 VAL B N 1
ATOM 2836 C CA . VAL B 1 119 ? 14.844 15.289 2.699 1 94.56 119 VAL B CA 1
ATOM 2837 C C . VAL B 1 119 ? 15.742 14.172 2.186 1 94.56 119 VAL B C 1
ATOM 2839 O O . VAL B 1 119 ? 15.25 13.156 1.685 1 94.56 119 VAL B O 1
ATOM 2842 N N . GLY B 1 120 ? 16.984 14.391 2.184 1 92.69 120 GLY B N 1
ATOM 2843 C CA . GLY B 1 120 ? 17.969 13.352 1.869 1 92.69 120 GLY B CA 1
ATOM 2844 C C . GLY B 1 120 ? 18.062 13.055 0.385 1 92.69 120 GLY B C 1
ATOM 2845 O O . GLY B 1 120 ? 18.25 11.898 -0.009 1 92.69 120 GLY B O 1
ATOM 2846 N N . LEU B 1 121 ? 17.812 14.016 -0.378 1 94.31 121 LEU B N 1
ATOM 2847 C CA . LEU B 1 121 ? 17.922 13.844 -1.822 1 94.31 121 LEU B CA 1
ATOM 2848 C C . LEU B 1 121 ? 19.219 14.445 -2.348 1 94.31 121 LEU B C 1
ATOM 2850 O O . LEU B 1 121 ? 19.422 15.656 -2.273 1 94.31 121 LEU B O 1
ATOM 2854 N N . ASN B 1 122 ? 20.094 13.609 -2.789 1 92.44 122 ASN B N 1
ATOM 2855 C CA . ASN B 1 122 ? 21.328 14.055 -3.428 1 92.44 122 ASN B CA 1
ATOM 2856 C C . ASN B 1 122 ? 21.203 14.055 -4.949 1 92.44 122 ASN B C 1
ATOM 2858 O O . ASN B 1 122 ? 21.844 13.258 -5.629 1 92.44 122 ASN B O 1
ATOM 2862 N N . VAL B 1 123 ? 20.438 14.93 -5.453 1 94.44 123 VAL B N 1
ATOM 2863 C CA . VAL B 1 123 ? 20.203 15.008 -6.891 1 94.44 123 VAL B CA 1
ATOM 2864 C C . VAL B 1 123 ? 20.391 16.438 -7.375 1 94.44 123 VAL B C 1
ATOM 2866 O O . VAL B 1 123 ? 20.328 17.375 -6.578 1 94.44 123 VAL B O 1
ATOM 2869 N N . ASN B 1 124 ? 20.625 16.609 -8.641 1 94.38 124 ASN B N 1
ATOM 2870 C CA . ASN B 1 124 ? 20.734 17.922 -9.281 1 94.38 124 ASN B CA 1
ATOM 2871 C C . ASN B 1 124 ? 19.375 18.625 -9.344 1 94.38 124 ASN B C 1
ATOM 2873 O O . ASN B 1 124 ? 18.359 17.984 -9.633 1 94.38 124 ASN B O 1
ATOM 2877 N N . LYS B 1 125 ? 19.391 19.859 -9.031 1 94.12 125 LYS B N 1
ATOM 2878 C CA . LYS B 1 125 ? 18.156 20.641 -9.039 1 94.12 125 LYS B CA 1
ATOM 2879 C C . LYS B 1 125 ? 17.562 20.719 -10.438 1 94.12 125 LYS B C 1
ATOM 2881 O O . LYS B 1 125 ? 16.375 21.031 -10.602 1 94.12 125 LYS B O 1
ATOM 2886 N N . LYS B 1 126 ? 18.328 20.453 -11.422 1 96 126 LYS B N 1
ATOM 2887 C CA . LYS B 1 126 ? 17.875 20.5 -12.805 1 96 126 LYS B CA 1
ATOM 2888 C C . LYS B 1 126 ? 17.297 19.156 -13.234 1 96 126 LYS B C 1
ATOM 2890 O O . LYS B 1 126 ? 16.812 19 -14.359 1 96 126 LYS B O 1
ATOM 2895 N N . ARG B 1 127 ? 17.25 18.219 -12.367 1 96.56 127 ARG B N 1
ATOM 2896 C CA . ARG B 1 127 ? 16.641 16.922 -12.656 1 96.56 127 ARG B CA 1
ATOM 2897 C C . ARG B 1 127 ? 15.133 17.047 -12.836 1 96.56 127 ARG B C 1
ATOM 2899 O O . ARG B 1 127 ? 14.469 17.797 -12.102 1 96.56 127 ARG B O 1
ATOM 2906 N N . LYS B 1 128 ? 14.672 16.312 -13.805 1 97.62 128 LYS B N 1
ATOM 2907 C CA . LYS B 1 128 ? 13.227 16.312 -14.023 1 97.62 128 LYS B CA 1
ATOM 2908 C C . LYS B 1 128 ? 12.516 15.422 -13.008 1 97.62 128 LYS B C 1
ATOM 2910 O O . LYS B 1 128 ? 13 14.344 -12.672 1 97.62 128 LYS B O 1
ATOM 2915 N N . PHE B 1 129 ? 11.312 15.852 -12.57 1 97.62 129 PHE B N 1
ATOM 2916 C CA . PHE B 1 129 ? 10.539 15.195 -11.516 1 97.62 129 PHE B CA 1
ATOM 2917 C C . PHE B 1 129 ? 10.227 13.75 -11.883 1 97.62 129 PHE B C 1
ATOM 2919 O O . PHE B 1 129 ? 10.367 12.852 -11.055 1 97.62 129 PHE B O 1
ATOM 2926 N N . ASN B 1 130 ? 9.852 13.492 -13.109 1 96.44 130 ASN B N 1
ATOM 2927 C CA . ASN B 1 130 ? 9.359 12.188 -13.523 1 96.44 130 ASN B CA 1
ATOM 2928 C C . ASN B 1 130 ? 10.492 11.164 -13.617 1 96.44 130 ASN B C 1
ATOM 2930 O O . ASN B 1 130 ? 10.242 9.969 -13.75 1 96.44 130 ASN B O 1
ATOM 2934 N N . THR B 1 131 ? 11.734 11.578 -13.555 1 95.88 131 THR B N 1
ATOM 2935 C CA . THR B 1 131 ? 12.867 10.672 -13.633 1 95.88 131 THR B CA 1
ATOM 2936 C C . THR B 1 131 ? 13.203 10.117 -12.25 1 95.88 131 THR B C 1
ATOM 2938 O O . THR B 1 131 ? 14.023 9.203 -12.125 1 95.88 131 THR B O 1
ATOM 2941 N N . MET B 1 132 ? 12.602 10.672 -11.25 1 95.69 132 MET B N 1
ATOM 2942 C CA . MET B 1 132 ? 12.844 10.234 -9.875 1 95.69 132 MET B CA 1
ATOM 2943 C C . MET B 1 132 ? 12.039 8.977 -9.555 1 95.69 132 MET B C 1
ATOM 2945 O O . MET B 1 132 ? 10.984 8.75 -10.141 1 95.69 132 MET B O 1
ATOM 2949 N N . SER B 1 133 ? 12.609 8.172 -8.672 1 93.06 133 SER B N 1
ATOM 2950 C CA . SER B 1 133 ? 11.836 7.055 -8.133 1 93.06 133 SER B CA 1
ATOM 2951 C C . SER B 1 133 ? 10.648 7.551 -7.312 1 93.06 133 SER B C 1
ATOM 2953 O O . SER B 1 133 ? 10.594 8.727 -6.941 1 93.06 133 SER B O 1
ATOM 2955 N N . LEU B 1 134 ? 9.703 6.711 -7.074 1 92.94 134 LEU B N 1
ATOM 2956 C CA . LEU B 1 134 ? 8.531 7.074 -6.285 1 92.94 134 LEU B CA 1
ATOM 2957 C C . LEU B 1 134 ? 8.938 7.57 -4.902 1 92.94 134 LEU B C 1
ATOM 2959 O O . LEU B 1 134 ? 8.406 8.562 -4.41 1 92.94 134 LEU B O 1
ATOM 2963 N N . GLY B 1 135 ? 9.891 6.836 -4.27 1 94.69 135 GLY B N 1
ATOM 2964 C CA . GLY B 1 135 ? 10.375 7.254 -2.963 1 94.69 135 GLY B CA 1
ATOM 2965 C C . GLY B 1 135 ? 11.008 8.633 -2.975 1 94.69 135 GLY B C 1
ATOM 2966 O O . GLY B 1 135 ? 10.805 9.422 -2.053 1 94.69 135 GLY B O 1
ATOM 2967 N N . MET B 1 136 ? 11.742 8.898 -3.959 1 95.31 136 MET B N 1
ATOM 2968 C CA . MET B 1 136 ? 12.352 10.219 -4.117 1 95.31 136 MET B CA 1
ATOM 2969 C C . MET B 1 136 ? 11.289 11.297 -4.297 1 95.31 136 MET B C 1
ATOM 2971 O O . MET B 1 136 ? 11.367 12.367 -3.691 1 95.31 136 MET B O 1
ATOM 2975 N N . LYS B 1 137 ? 10.352 10.984 -5.137 1 96.5 137 LYS B N 1
ATOM 2976 C CA . LYS B 1 137 ? 9.258 11.922 -5.379 1 96.5 137 LYS B CA 1
ATOM 2977 C C . LYS B 1 137 ? 8.531 12.266 -4.082 1 96.5 137 LYS B C 1
ATOM 2979 O O . LYS B 1 137 ? 8.273 13.445 -3.803 1 96.5 137 LYS B O 1
ATOM 2984 N N . GLN B 1 138 ? 8.234 11.273 -3.318 1 96.44 138 GLN B N 1
ATOM 2985 C CA . GLN B 1 138 ? 7.5 11.469 -2.074 1 96.44 138 GLN B CA 1
ATOM 2986 C C . GLN B 1 138 ? 8.297 12.336 -1.102 1 96.44 138 GLN B C 1
ATOM 2988 O O . GLN B 1 138 ? 7.738 13.219 -0.445 1 96.44 138 GLN B O 1
ATOM 2993 N N . ARG B 1 139 ? 9.539 12.07 -1.021 1 96.38 139 ARG B N 1
ATOM 2994 C CA . ARG B 1 139 ? 10.375 12.859 -0.123 1 96.38 139 ARG B CA 1
ATOM 2995 C C . ARG B 1 139 ? 10.5 14.297 -0.615 1 96.38 139 ARG B C 1
ATOM 2997 O O . ARG B 1 139 ? 10.484 15.234 0.184 1 96.38 139 ARG B O 1
ATOM 3004 N N . PHE B 1 140 ? 10.617 14.508 -1.932 1 96.94 140 PHE B N 1
ATOM 3005 C CA . PHE B 1 140 ? 10.641 15.852 -2.494 1 96.94 140 PHE B CA 1
ATOM 3006 C C . PHE B 1 140 ? 9.352 16.594 -2.164 1 96.94 140 PHE B C 1
ATOM 3008 O O . PHE B 1 140 ? 9.383 17.75 -1.739 1 96.94 140 PHE B O 1
ATOM 3015 N N . LEU B 1 141 ? 8.25 15.953 -2.344 1 96.31 141 LEU B N 1
ATOM 3016 C CA . LEU B 1 141 ? 6.949 16.562 -2.061 1 96.31 141 LEU B CA 1
ATOM 3017 C C . LEU B 1 141 ? 6.812 16.875 -0.577 1 96.31 141 LEU B C 1
ATOM 3019 O O . LEU B 1 141 ? 6.184 17.875 -0.21 1 96.31 141 LEU B O 1
ATOM 3023 N N . LEU B 1 142 ? 7.352 16.016 0.261 1 96.31 142 LEU B N 1
ATOM 3024 C CA . LEU B 1 142 ? 7.391 16.328 1.688 1 96.31 142 LEU B CA 1
ATOM 3025 C C . LEU B 1 142 ? 8.172 17.609 1.951 1 96.31 142 LEU B C 1
ATOM 3027 O O . LEU B 1 142 ? 7.734 18.453 2.729 1 96.31 142 LEU B O 1
ATOM 3031 N N . GLY B 1 143 ? 9.305 17.688 1.317 1 94.62 143 GLY B N 1
ATOM 3032 C CA . GLY B 1 143 ? 10.078 18.906 1.424 1 94.62 143 GLY B CA 1
ATOM 3033 C C . GLY B 1 143 ? 9.297 20.141 1.005 1 94.62 143 GLY B C 1
ATOM 3034 O O . GLY B 1 143 ? 9.32 21.156 1.7 1 94.62 143 GLY B O 1
ATOM 3035 N N . LEU B 1 144 ? 8.609 20.016 -0.087 1 93.94 144 LEU B N 1
ATOM 3036 C CA . LEU B 1 144 ? 7.809 21.125 -0.577 1 93.94 144 LEU B CA 1
ATOM 3037 C C . LEU B 1 144 ? 6.719 21.5 0.426 1 93.94 1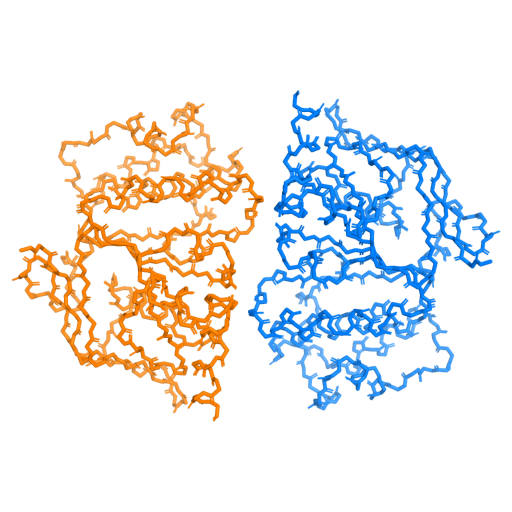44 LEU B C 1
ATOM 3039 O O . LEU B 1 144 ? 6.469 22.672 0.678 1 93.94 144 LEU B O 1
ATOM 3043 N N . ALA B 1 145 ? 6.137 20.484 0.985 1 94.12 145 ALA B N 1
ATOM 3044 C CA . ALA B 1 145 ? 5.035 20.672 1.928 1 94.12 145 ALA B CA 1
ATOM 3045 C C . ALA B 1 145 ? 5.5 21.453 3.16 1 94.12 145 ALA B C 1
ATOM 3047 O O . ALA B 1 145 ? 4.688 22.047 3.863 1 94.12 145 ALA B O 1
ATOM 3048 N N . THR B 1 146 ? 6.797 21.453 3.402 1 93.38 146 THR B N 1
ATOM 3049 C CA . THR B 1 146 ? 7.293 22.047 4.637 1 93.38 146 THR B CA 1
ATOM 3050 C C . THR B 1 146 ? 8.133 23.281 4.344 1 93.38 146 THR B C 1
ATOM 3052 O O . THR B 1 146 ? 8.602 23.953 5.266 1 93.38 146 THR B O 1
ATOM 3055 N N . ALA B 1 147 ? 8.281 23.609 3.139 1 91.06 147 ALA B N 1
ATOM 3056 C CA . ALA B 1 147 ? 9.227 24.625 2.709 1 91.06 147 ALA B CA 1
ATOM 3057 C C . ALA B 1 147 ? 8.812 26.016 3.223 1 91.06 147 ALA B C 1
ATOM 3059 O O . ALA B 1 147 ? 9.664 26.859 3.496 1 91.06 147 ALA B O 1
ATOM 3060 N N . HIS B 1 148 ? 7.539 26.234 3.371 1 88.81 148 HIS B N 1
ATOM 3061 C CA . HIS B 1 148 ? 7.059 27.562 3.785 1 88.81 148 HIS B CA 1
ATOM 3062 C C . HIS B 1 148 ? 6.867 27.625 5.297 1 88.81 148 HIS B C 1
ATOM 3064 O O . HIS B 1 148 ? 6.195 28.516 5.801 1 88.81 148 HIS B O 1
ATOM 3070 N N . ASN B 1 149 ? 7.355 26.672 5.961 1 89.19 149 ASN B N 1
ATOM 3071 C CA . ASN B 1 149 ? 7.391 26.609 7.422 1 89.19 149 ASN B CA 1
ATOM 3072 C C . ASN B 1 149 ? 5.984 26.625 8.016 1 89.19 149 ASN B C 1
ATOM 3074 O O . ASN B 1 149 ? 5.676 27.453 8.867 1 89.19 149 ASN B O 1
ATOM 3078 N N . PRO B 1 150 ? 5.195 25.672 7.633 1 92.06 150 PRO B N 1
ATOM 3079 C CA . PRO B 1 150 ? 3.83 25.578 8.156 1 92.06 150 PRO B CA 1
ATOM 3080 C C . PRO B 1 150 ? 3.785 25.109 9.602 1 92.06 150 PRO B C 1
ATOM 3082 O O . PRO B 1 150 ? 4.695 24.406 10.062 1 92.06 150 PRO B O 1
ATOM 3085 N N . SER B 1 151 ? 2.693 25.531 10.273 1 92.44 151 SER B N 1
ATOM 3086 C CA . SER B 1 151 ? 2.465 25.078 11.641 1 92.44 151 SER B CA 1
ATOM 3087 C C . SER B 1 151 ? 1.874 23.672 11.664 1 92.44 151 SER B C 1
ATOM 3089 O O . SER B 1 151 ? 2.049 22.938 12.641 1 92.44 151 SER B O 1
ATOM 3091 N N . LEU B 1 152 ? 1.155 23.328 10.602 1 94.56 152 LEU B N 1
ATOM 3092 C CA . LEU B 1 152 ? 0.469 22.047 10.469 1 94.56 152 LEU B CA 1
ATOM 3093 C C . LEU B 1 152 ? 0.812 21.391 9.141 1 94.56 152 LEU B C 1
ATOM 3095 O O . LEU B 1 152 ? 0.756 22.031 8.086 1 94.56 152 LEU B O 1
ATOM 3099 N N . VAL B 1 153 ? 1.261 20.172 9.234 1 96.5 153 VAL B N 1
ATOM 3100 C CA . VAL B 1 153 ? 1.542 19.391 8.031 1 96.5 153 VAL B CA 1
ATOM 3101 C C . VAL B 1 153 ? 0.627 18.172 7.977 1 96.5 153 VAL B C 1
ATOM 3103 O O . VAL B 1 153 ? 0.516 17.438 8.953 1 96.5 153 VAL B O 1
ATOM 3106 N N . LEU B 1 154 ? -0.077 18.016 6.875 1 97.62 154 LEU B N 1
ATOM 3107 C CA . LEU B 1 154 ? -1 16.906 6.645 1 97.62 154 LEU B CA 1
ATOM 3108 C C . LEU B 1 154 ? -0.499 16.016 5.523 1 97.62 154 LEU B C 1
ATOM 3110 O O . LEU B 1 154 ? -0.316 16.469 4.391 1 97.62 154 LEU B O 1
ATOM 3114 N N . LEU B 1 155 ? -0.279 14.773 5.844 1 98.19 155 LEU B N 1
ATOM 3115 C CA . LEU B 1 155 ? 0.212 13.812 4.863 1 98.19 155 LEU B CA 1
ATOM 3116 C C . LEU B 1 155 ? -0.773 12.656 4.691 1 98.19 155 LEU B C 1
ATOM 3118 O O . LEU B 1 155 ? -0.961 11.859 5.609 1 98.19 155 LEU B O 1
ATOM 3122 N N . ASP B 1 156 ? -1.331 12.609 3.559 1 97.44 156 ASP B N 1
ATOM 3123 C CA . ASP B 1 156 ? -2.32 11.578 3.268 1 97.44 156 ASP B CA 1
ATOM 3124 C C . ASP B 1 156 ? -1.684 10.398 2.527 1 97.44 156 ASP B C 1
ATOM 3126 O O . ASP B 1 156 ? -1.317 10.523 1.357 1 97.44 156 ASP B O 1
ATOM 3130 N N . GLU B 1 157 ? -1.514 9.273 3.184 1 96.31 157 GLU B N 1
ATOM 3131 C CA . GLU B 1 157 ? -1.022 7.996 2.668 1 96.31 157 GLU B CA 1
ATOM 3132 C C . GLU B 1 157 ? 0.305 8.172 1.938 1 96.31 157 GLU B C 1
ATOM 3134 O O . GLU B 1 157 ? 0.457 7.723 0.8 1 96.31 157 GLU B O 1
ATOM 3139 N N . PRO B 1 158 ? 1.271 8.672 2.578 1 96.19 158 PRO B N 1
ATOM 3140 C CA . PRO B 1 158 ? 2.52 8.984 1.882 1 96.19 158 PRO B CA 1
ATOM 3141 C C . PRO B 1 158 ? 3.381 7.75 1.623 1 96.19 158 PRO B C 1
ATOM 3143 O O . PRO B 1 158 ? 4.336 7.812 0.842 1 96.19 158 PRO B O 1
ATOM 3146 N N . PHE B 1 159 ? 2.982 6.629 2.236 1 94 159 PHE B N 1
ATOM 3147 C CA . PHE B 1 159 ? 3.826 5.445 2.129 1 94 159 PHE B CA 1
ATOM 3148 C C . PHE B 1 159 ? 3.42 4.598 0.93 1 94 159 PHE B C 1
ATOM 3150 O O . PHE B 1 159 ? 4.098 3.625 0.594 1 94 159 PHE B O 1
ATOM 3157 N N . ASN B 1 160 ? 2.336 4.977 0.321 1 90.62 160 ASN B N 1
ATOM 3158 C CA . ASN B 1 160 ? 1.823 4.152 -0.768 1 90.62 160 ASN B CA 1
ATOM 3159 C C . ASN B 1 160 ? 2.877 3.932 -1.849 1 90.62 160 ASN B C 1
ATOM 3161 O O . ASN B 1 160 ? 3.461 4.891 -2.357 1 90.62 160 ASN B O 1
ATOM 3165 N N . GLY B 1 161 ? 3.133 2.625 -2.113 1 88.19 161 GLY B N 1
ATOM 3166 C CA . GLY B 1 161 ? 4.023 2.264 -3.205 1 88.19 161 GLY B CA 1
ATOM 3167 C C . GLY B 1 161 ? 5.48 2.199 -2.789 1 88.19 161 GLY B C 1
ATOM 3168 O O . GLY B 1 161 ? 6.344 1.83 -3.588 1 88.19 161 GLY B O 1
ATOM 3169 N N . LEU B 1 162 ? 5.746 2.516 -1.565 1 93 162 LEU B N 1
ATOM 3170 C CA . LEU B 1 162 ? 7.129 2.5 -1.103 1 93 162 LEU B CA 1
ATOM 3171 C C . LEU B 1 162 ? 7.543 1.097 -0.671 1 93 162 LEU B C 1
ATOM 3173 O O . LEU B 1 162 ? 6.734 0.353 -0.108 1 93 162 LEU B O 1
ATOM 3177 N N . ASP B 1 163 ? 8.82 0.792 -0.935 1 92.75 163 ASP B N 1
ATOM 3178 C CA . ASP B 1 163 ? 9.391 -0.422 -0.365 1 92.75 163 ASP B CA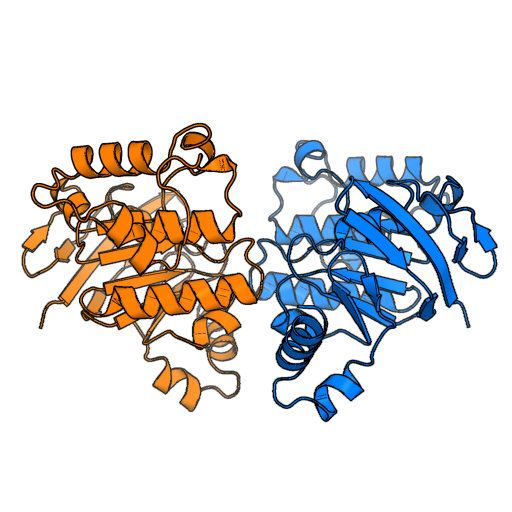 1
ATOM 3179 C C . ASP B 1 163 ? 9.883 -0.182 1.061 1 92.75 163 ASP B C 1
ATOM 3181 O O . ASP B 1 163 ? 9.773 0.931 1.581 1 92.75 163 ASP B O 1
ATOM 3185 N N . PRO B 1 164 ? 10.391 -1.229 1.709 1 92.31 164 PRO B N 1
ATOM 3186 C CA . PRO B 1 164 ? 10.766 -1.09 3.117 1 92.31 164 PRO B CA 1
ATOM 3187 C C . PRO B 1 164 ? 11.812 -0.002 3.344 1 92.31 164 PRO B C 1
ATOM 3189 O O . PRO B 1 164 ? 11.711 0.77 4.301 1 92.31 164 PRO B O 1
ATOM 3192 N N . ASP B 1 165 ? 12.75 0.124 2.488 1 92.38 165 ASP B N 1
ATOM 3193 C CA . ASP B 1 165 ? 13.781 1.148 2.625 1 92.38 165 ASP B CA 1
ATOM 3194 C C . ASP B 1 165 ? 13.188 2.547 2.451 1 92.38 165 ASP B C 1
ATOM 3196 O O . ASP B 1 165 ? 13.539 3.469 3.193 1 92.38 165 ASP B O 1
ATOM 3200 N N . GLY B 1 166 ? 12.367 2.635 1.477 1 93.56 166 GLY B N 1
ATOM 3201 C CA . GLY B 1 166 ? 11.695 3.904 1.249 1 93.56 166 GLY B CA 1
ATOM 3202 C C . GLY B 1 166 ? 10.852 4.355 2.428 1 93.56 166 GLY B C 1
ATOM 3203 O O . GLY B 1 166 ? 10.844 5.539 2.773 1 93.56 166 GLY B O 1
ATOM 3204 N N . VAL B 1 167 ? 10.195 3.41 3.027 1 94.94 167 VAL B N 1
ATOM 3205 C CA . VAL B 1 167 ? 9.359 3.701 4.188 1 94.94 167 VAL B CA 1
ATOM 3206 C C . VAL B 1 167 ? 10.234 4.215 5.332 1 94.94 167 VAL B C 1
ATOM 3208 O O . VAL B 1 167 ? 9.922 5.242 5.941 1 94.94 167 VAL B O 1
ATOM 3211 N N . GLU B 1 168 ? 11.297 3.58 5.586 1 94.31 168 GLU B N 1
ATOM 3212 C CA . GLU B 1 168 ? 12.188 3.963 6.676 1 94.31 168 GLU B CA 1
ATOM 3213 C C . GLU B 1 168 ? 12.766 5.355 6.453 1 94.31 168 GLU B C 1
ATOM 3215 O O . GLU B 1 168 ? 12.797 6.176 7.371 1 94.31 168 GLU B O 1
ATOM 3220 N N . LEU B 1 169 ? 13.211 5.562 5.258 1 94.44 169 LEU B N 1
ATOM 3221 C CA . LEU B 1 169 ? 13.773 6.863 4.926 1 94.44 169 LEU B CA 1
ATOM 3222 C C . LEU B 1 169 ? 12.727 7.965 5.078 1 94.44 169 LEU B C 1
ATOM 3224 O O . LEU B 1 169 ? 13.016 9.031 5.617 1 94.44 169 LEU B O 1
ATOM 3228 N N . PHE B 1 170 ? 11.57 7.711 4.629 1 97 170 PHE B N 1
ATOM 3229 C CA . PHE B 1 170 ? 10.508 8.695 4.742 1 97 170 PHE B CA 1
ATOM 3230 C C . PHE B 1 170 ? 10.195 8.992 6.207 1 97 170 PHE B C 1
ATOM 3232 O O . PHE B 1 170 ? 10.031 10.148 6.59 1 97 170 PHE B O 1
ATOM 3239 N N . ILE B 1 171 ? 10.164 7.977 7.031 1 97 171 ILE B N 1
ATOM 3240 C CA . ILE B 1 171 ? 9.875 8.109 8.453 1 97 171 ILE B CA 1
ATOM 3241 C C . ILE B 1 171 ? 10.945 8.977 9.117 1 97 171 ILE B C 1
ATOM 3243 O O . ILE B 1 171 ? 10.625 9.859 9.922 1 97 171 ILE B O 1
ATOM 3247 N N . GLU B 1 172 ? 12.125 8.773 8.75 1 95.94 172 GLU B N 1
ATOM 3248 C CA . GLU B 1 172 ? 13.211 9.586 9.297 1 95.94 172 GLU B CA 1
ATOM 3249 C C . GLU B 1 172 ? 13.031 11.062 8.945 1 95.94 172 GLU B C 1
ATOM 3251 O O . GLU B 1 172 ? 13.25 11.938 9.781 1 95.94 172 GLU B O 1
ATOM 3256 N N . ASN B 1 173 ? 12.648 11.289 7.766 1 95.81 173 ASN B N 1
ATOM 3257 C CA . ASN B 1 173 ? 12.391 12.664 7.34 1 95.81 173 ASN B CA 1
ATOM 3258 C C . ASN B 1 173 ? 11.242 13.289 8.125 1 95.81 173 ASN B C 1
ATOM 3260 O O . ASN B 1 173 ? 11.336 14.43 8.578 1 95.81 173 ASN B O 1
ATOM 3264 N N . VAL B 1 174 ? 10.219 12.555 8.273 1 96.75 174 VAL B N 1
ATOM 3265 C CA . VAL B 1 174 ? 9.039 13.023 8.992 1 96.75 174 VAL B CA 1
ATOM 3266 C C . VAL B 1 174 ? 9.422 13.391 10.422 1 96.75 174 VAL B C 1
ATOM 3268 O O . VAL B 1 174 ? 9.031 14.453 10.93 1 96.75 174 VAL B O 1
ATOM 3271 N N . LYS B 1 175 ? 10.203 12.578 11.062 1 95.94 175 LYS B N 1
ATOM 3272 C CA . LYS B 1 175 ? 10.641 12.836 12.438 1 95.94 175 LYS B CA 1
ATOM 3273 C C . LYS B 1 175 ? 11.438 14.133 12.531 1 95.94 175 LYS B C 1
ATOM 3275 O O . LYS B 1 175 ? 11.219 14.938 13.438 1 95.94 175 LYS B O 1
ATOM 3280 N N . THR B 1 176 ? 12.281 14.281 11.57 1 93.19 176 THR B N 1
ATOM 3281 C CA . THR B 1 176 ? 13.125 15.469 11.555 1 93.19 176 THR B CA 1
ATOM 3282 C C . THR B 1 176 ? 12.289 16.719 11.312 1 93.19 176 THR B C 1
ATOM 3284 O O . THR B 1 176 ? 12.492 17.75 11.961 1 93.19 176 THR B O 1
ATOM 3287 N N . LEU B 1 177 ? 11.336 16.641 10.508 1 91.5 177 LEU B N 1
ATOM 3288 C CA . LEU B 1 177 ? 10.578 17.812 10.07 1 91.5 177 LEU B CA 1
ATOM 3289 C C . LEU B 1 177 ? 9.453 18.125 11.047 1 91.5 177 LEU B C 1
ATOM 3291 O O . LEU B 1 177 ? 8.844 19.188 10.977 1 91.5 177 LEU B O 1
ATOM 3295 N N . SER B 1 178 ? 9.219 17.219 12.016 1 91.12 178 SER B N 1
ATOM 3296 C CA . SER B 1 178 ? 8.109 17.391 12.953 1 91.12 178 SER B CA 1
ATOM 3297 C C . SER B 1 178 ? 8.523 18.25 14.141 1 91.12 178 SER B C 1
ATOM 3299 O O . SER B 1 178 ? 7.668 18.703 14.914 1 91.12 178 SER B O 1
ATOM 3301 N N . GLU B 1 179 ? 9.727 18.547 14.383 1 89.5 179 GLU B N 1
ATOM 3302 C CA . GLU B 1 179 ? 10.258 19.141 15.609 1 89.5 179 GLU B CA 1
ATOM 3303 C C . GLU B 1 179 ? 9.555 20.453 15.938 1 89.5 179 GLU B C 1
ATOM 3305 O O . GLU B 1 179 ? 9.273 20.734 17.094 1 89.5 179 GLU B O 1
ATOM 3310 N N . ASN B 1 180 ? 9.133 21.297 15.047 1 89.94 180 ASN B N 1
ATOM 3311 C CA . ASN B 1 180 ? 8.578 22.609 15.352 1 89.94 180 ASN B CA 1
ATOM 3312 C C . ASN B 1 180 ? 7.188 22.781 14.734 1 89.94 180 ASN B C 1
ATOM 3314 O O . ASN B 1 180 ? 6.742 23.906 14.508 1 89.94 180 ASN B O 1
ATOM 3318 N N . ARG B 1 181 ? 6.57 21.703 14.539 1 93.56 181 ARG B N 1
ATOM 3319 C CA . ARG B 1 181 ? 5.246 21.75 13.93 1 93.56 181 ARG B CA 1
ATOM 3320 C C . ARG B 1 181 ? 4.406 20.547 14.328 1 93.56 181 ARG B C 1
ATOM 3322 O O . ARG B 1 181 ? 4.902 19.625 14.992 1 93.56 181 ARG B O 1
ATOM 3329 N N . VAL B 1 182 ? 3.074 20.641 14.023 1 95.69 182 VAL B N 1
ATOM 3330 C CA . VAL B 1 182 ? 2.174 19.5 14.156 1 95.69 182 VAL B CA 1
ATOM 3331 C C . VAL B 1 182 ? 2.139 18.719 12.852 1 95.69 182 VAL B C 1
ATOM 3333 O O . VAL B 1 182 ? 2.057 19.297 11.766 1 95.69 182 VAL B O 1
ATOM 3336 N N . LEU B 1 183 ? 2.299 17.438 12.992 1 97.25 183 LEU B N 1
ATOM 3337 C CA . LEU B 1 183 ? 2.197 16.609 11.805 1 97.25 183 LEU B CA 1
ATOM 3338 C C . LEU B 1 183 ? 1.108 15.547 11.969 1 97.25 183 LEU B C 1
ATOM 3340 O O . LEU B 1 183 ? 1.047 14.867 13 1 97.25 183 LEU B O 1
ATOM 3344 N N . ILE B 1 184 ? 0.17 15.469 11.008 1 98.12 184 ILE B N 1
ATOM 3345 C CA . ILE B 1 184 ? -0.813 14.398 10.914 1 98.12 184 ILE B CA 1
ATOM 3346 C C . ILE B 1 184 ? -0.528 13.547 9.68 1 98.12 184 ILE B C 1
ATOM 3348 O O . ILE B 1 184 ? -0.388 14.07 8.578 1 98.12 184 ILE B O 1
ATOM 3352 N N . ILE B 1 185 ? -0.413 12.25 9.898 1 98.56 185 ILE B N 1
ATOM 3353 C CA . ILE B 1 185 ? -0.107 11.336 8.797 1 98.56 185 ILE B CA 1
ATOM 3354 C C . ILE B 1 185 ? -1.099 10.172 8.805 1 98.56 185 ILE B C 1
ATOM 3356 O O . ILE B 1 185 ? -1.413 9.617 9.859 1 98.56 185 ILE B O 1
ATOM 3360 N N . SER B 1 186 ? -1.664 9.844 7.652 1 97.94 186 SER B N 1
ATOM 3361 C CA . SER B 1 186 ? -2.545 8.68 7.539 1 97.94 186 SER B CA 1
ATOM 3362 C C . SER B 1 186 ? -1.86 7.539 6.797 1 97.94 186 SER B C 1
ATOM 3364 O O . SER B 1 186 ? -0.966 7.773 5.98 1 97.94 186 SER B O 1
ATOM 3366 N N . SER B 1 187 ? -2.213 6.359 7.094 1 94.31 187 SER B N 1
ATOM 3367 C CA . SER B 1 187 ? -1.795 5.148 6.395 1 94.31 187 SER B CA 1
ATOM 3368 C C . SER B 1 187 ? -2.686 3.967 6.754 1 94.31 187 SER B C 1
ATOM 3370 O O . SER B 1 187 ? -3.258 3.922 7.844 1 94.31 187 SER B O 1
ATOM 3372 N N . HIS B 1 188 ? -2.748 3.045 5.863 1 90.38 188 HIS B N 1
ATOM 3373 C CA . HIS B 1 188 ? -3.457 1.804 6.152 1 90.38 188 HIS B CA 1
ATOM 3374 C C . HIS B 1 188 ? -2.512 0.747 6.715 1 90.38 188 HIS B C 1
ATOM 3376 O O . HIS B 1 188 ? -2.953 -0.324 7.137 1 90.38 188 HIS B O 1
ATOM 3382 N N . ILE B 1 189 ? -1.281 1.045 6.75 1 91.31 189 ILE B N 1
ATOM 3383 C CA . ILE B 1 189 ? -0.298 0.1 7.266 1 91.31 189 ILE B CA 1
ATOM 3384 C C . ILE B 1 189 ? 0.023 0.433 8.719 1 91.31 189 ILE B C 1
ATOM 3386 O O . ILE B 1 189 ? 0.97 1.171 9 1 91.31 189 ILE B O 1
ATOM 3390 N N . LEU B 1 190 ? -0.641 -0.235 9.594 1 93.81 190 LEU B N 1
ATOM 3391 C CA . LEU B 1 190 ? -0.597 0.098 11.016 1 93.81 190 LEU B CA 1
ATOM 3392 C C . LEU B 1 190 ? 0.764 -0.243 11.609 1 93.81 190 LEU B C 1
ATOM 3394 O O . LEU B 1 190 ? 1.265 0.477 12.477 1 93.81 190 LEU B O 1
ATOM 3398 N N . ARG B 1 191 ? 1.329 -1.231 11.148 1 89.81 191 ARG B N 1
ATOM 3399 C CA . ARG B 1 191 ? 2.576 -1.71 11.734 1 89.81 191 ARG B CA 1
ATOM 3400 C C . ARG B 1 191 ? 3.717 -0.733 11.477 1 89.81 191 ARG B C 1
ATOM 3402 O O . ARG B 1 191 ? 4.621 -0.592 12.297 1 89.81 191 ARG B O 1
ATOM 3409 N N . ASP B 1 192 ? 3.686 -0.13 10.352 1 91.56 192 ASP B N 1
ATOM 3410 C CA . ASP B 1 192 ? 4.672 0.911 10.078 1 91.56 192 ASP B CA 1
ATOM 3411 C C . ASP B 1 192 ? 4.406 2.154 10.922 1 91.56 192 ASP B C 1
ATOM 3413 O O . ASP B 1 192 ? 5.336 2.727 11.5 1 91.56 192 ASP B O 1
ATOM 3417 N N . MET B 1 193 ? 3.209 2.465 11.062 1 94.44 193 MET B N 1
ATOM 3418 C CA . MET B 1 193 ? 2.791 3.674 11.766 1 94.44 193 MET B CA 1
ATOM 3419 C C . MET B 1 193 ? 3.193 3.611 13.234 1 94.44 193 MET B C 1
ATOM 3421 O O . MET B 1 193 ? 3.596 4.621 13.812 1 94.44 193 MET B O 1
ATOM 3425 N N . GLU B 1 194 ? 3.094 2.492 13.773 1 94.69 194 GLU B N 1
ATOM 3426 C CA . GLU B 1 194 ? 3.297 2.377 15.211 1 94.69 194 GLU B CA 1
ATOM 3427 C C . GLU B 1 194 ? 4.746 2.658 15.594 1 94.69 194 GLU B C 1
ATOM 3429 O O . GLU B 1 194 ? 5.055 2.908 16.766 1 94.69 194 GLU B O 1
ATOM 3434 N N . THR B 1 195 ? 5.633 2.686 14.648 1 93.44 195 THR B N 1
ATOM 3435 C CA . THR B 1 195 ? 7.062 2.752 14.938 1 93.44 195 THR B CA 1
ATOM 3436 C C . THR B 1 195 ? 7.488 4.188 15.219 1 93.44 195 THR B C 1
ATOM 3438 O O . THR B 1 195 ? 8.578 4.422 15.75 1 93.44 195 THR B O 1
ATOM 3441 N N . PHE B 1 196 ? 6.629 5.184 14.906 1 97 196 PHE B N 1
ATOM 3442 C CA . PHE B 1 196 ? 7.18 6.531 14.992 1 97 196 PHE B CA 1
ATOM 3443 C C . PHE B 1 196 ? 6.133 7.516 15.492 1 97 196 PHE B C 1
ATOM 3445 O O . PHE B 1 196 ? 6.445 8.672 15.773 1 97 196 PHE B O 1
ATOM 3452 N N . LEU B 1 197 ? 4.938 7.113 15.68 1 98.19 197 LEU B N 1
ATOM 3453 C CA . LEU B 1 197 ? 3.867 8.023 16.062 1 98.19 197 LEU B CA 1
ATOM 3454 C C . LEU B 1 197 ? 3.957 8.375 17.547 1 98.19 197 LEU B C 1
ATOM 3456 O O . LEU B 1 197 ? 4.285 7.516 18.375 1 98.19 197 LEU B O 1
ATOM 3460 N N . ASP B 1 198 ? 3.611 9.586 17.875 1 98.19 198 ASP B N 1
ATOM 3461 C CA . ASP B 1 198 ? 3.424 9.977 19.266 1 98.19 198 ASP B CA 1
ATOM 3462 C C . ASP B 1 198 ? 2.004 9.664 19.75 1 98.19 198 ASP B C 1
ATOM 3464 O O . ASP B 1 198 ? 1.812 9.102 20.828 1 98.19 198 ASP B O 1
ATOM 3468 N N . ASP B 1 199 ? 1.053 10.023 18.953 1 98.44 199 ASP B N 1
ATOM 3469 C CA . ASP B 1 199 ? -0.359 9.828 19.266 1 98.44 199 ASP B CA 1
ATOM 3470 C C . ASP B 1 199 ? -1.118 9.281 18.047 1 98.44 199 ASP B C 1
ATOM 3472 O O . ASP B 1 199 ? -0.655 9.406 16.922 1 98.44 199 ASP B O 1
ATOM 3476 N N . VAL B 1 200 ? -2.287 8.711 18.375 1 98.5 200 VAL B N 1
ATOM 3477 C CA . VAL B 1 200 ? -3.137 8.133 17.344 1 98.5 200 VAL B CA 1
ATOM 3478 C C . VAL B 1 200 ? -4.531 8.75 17.406 1 98.5 200 VAL B C 1
ATOM 3480 O O . VAL B 1 200 ? -5.098 8.898 18.5 1 98.5 200 VAL B O 1
ATOM 3483 N N . ILE B 1 201 ? -4.988 9.18 16.266 1 98.25 201 ILE B N 1
ATOM 3484 C CA . ILE B 1 201 ? -6.359 9.641 16.094 1 98.25 201 ILE B CA 1
ATOM 3485 C C . ILE B 1 201 ? -7.164 8.609 15.312 1 98.25 201 ILE B C 1
ATOM 3487 O O . ILE B 1 201 ? -6.879 8.352 14.141 1 98.25 201 ILE B O 1
ATOM 3491 N N . PHE B 1 202 ? -8.109 8.039 15.953 1 98 202 PHE B N 1
ATOM 3492 C CA . PHE B 1 202 ? -8.961 7.059 15.289 1 98 202 PHE B CA 1
ATOM 3493 C C . PHE B 1 202 ? -10.195 7.723 14.695 1 98 202 PHE B C 1
ATOM 3495 O O . PHE B 1 202 ? -10.789 8.609 15.312 1 98 202 PHE B O 1
ATOM 3502 N N . ILE B 1 203 ? -10.523 7.328 13.492 1 97.5 203 ILE B N 1
ATOM 3503 C CA . ILE B 1 203 ? -11.711 7.848 12.812 1 97.5 203 ILE B CA 1
ATOM 3504 C C . ILE B 1 203 ? -12.516 6.691 12.234 1 97.5 203 ILE B C 1
ATOM 3506 O O . ILE B 1 203 ? -11.953 5.75 11.664 1 97.5 203 ILE B O 1
ATOM 3510 N N . GLU B 1 204 ? -13.781 6.762 12.391 1 95.88 204 GLU B N 1
ATOM 3511 C CA . GLU B 1 204 ? -14.695 5.758 11.852 1 95.88 204 GLU B CA 1
ATOM 3512 C C . GLU B 1 204 ? -16.047 6.371 11.508 1 95.88 204 GLU B C 1
ATOM 3514 O O . GLU B 1 204 ? -16.625 7.094 12.312 1 95.88 204 GLU B O 1
ATOM 3519 N N . LYS B 1 205 ? -16.5 6.082 10.336 1 95.31 205 LYS B N 1
ATOM 3520 C CA . LYS B 1 205 ? -17.797 6.555 9.852 1 95.31 205 LYS B CA 1
ATOM 3521 C C . LYS B 1 205 ? -17.953 8.055 10.055 1 95.31 205 LYS B C 1
ATOM 3523 O O . LYS B 1 205 ? -19 8.531 10.516 1 95.31 205 LYS B O 1
ATOM 3528 N N . GLY B 1 206 ? -16.844 8.727 9.914 1 96.62 206 GLY B N 1
ATOM 3529 C CA . GLY B 1 206 ? -16.859 10.18 9.969 1 96.62 206 GLY B CA 1
ATOM 3530 C C . GLY B 1 206 ? -16.703 10.734 11.367 1 96.62 206 GLY B C 1
ATOM 3531 O O . GLY B 1 206 ? -16.625 11.953 11.562 1 96.62 206 GLY B O 1
ATOM 3532 N N . ASN B 1 207 ? -16.703 9.891 12.32 1 96.81 207 ASN B N 1
ATOM 3533 C CA . ASN B 1 207 ? -16.516 10.32 13.703 1 96.81 207 ASN B CA 1
ATOM 3534 C C . ASN B 1 207 ? -15.047 10.273 14.117 1 96.81 207 ASN B C 1
ATOM 3536 O O . ASN B 1 207 ? -14.422 9.211 14.102 1 96.81 207 ASN B O 1
ATOM 3540 N N . VAL B 1 208 ? -14.492 11.422 14.539 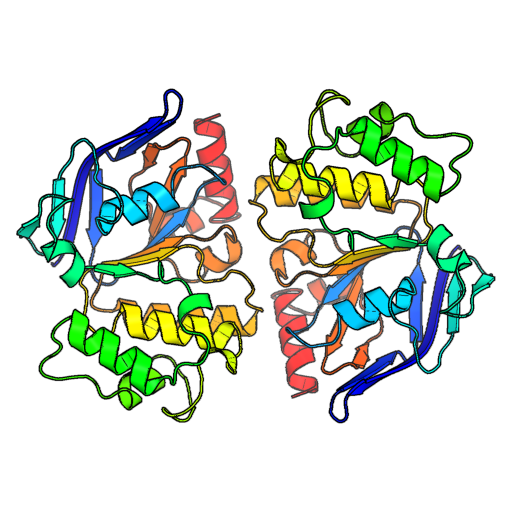1 97.81 208 VAL B N 1
ATOM 3541 C CA . VAL B 1 208 ? -13.086 11.539 14.898 1 97.81 208 VAL B CA 1
ATOM 3542 C C . VAL B 1 208 ? -12.93 11.492 16.422 1 97.81 208 VAL B C 1
ATOM 3544 O O . VAL B 1 208 ? -13.562 12.266 17.141 1 97.81 208 VAL B O 1
ATOM 3547 N N . GLN B 1 209 ? -12.086 10.648 16.891 1 96.75 209 GLN B N 1
ATOM 3548 C CA . GLN B 1 209 ? -11.852 10.508 18.312 1 96.75 209 GLN B CA 1
ATOM 3549 C C . GLN B 1 209 ? -10.688 11.383 18.781 1 96.75 209 GLN B C 1
ATOM 3551 O O . GLN B 1 209 ? -9.898 11.852 17.953 1 96.75 209 GLN B O 1
ATOM 3556 N N . GLU B 1 210 ? -10.609 11.633 20.047 1 96 210 GLU B N 1
ATOM 3557 C CA . GLU B 1 210 ? -9.477 12.352 20.625 1 96 210 GLU B CA 1
ATOM 3558 C C . GLU B 1 210 ? -8.188 11.547 20.5 1 96 210 GLU B C 1
ATOM 3560 O O . GLU B 1 210 ? -8.219 10.312 20.453 1 96 210 GLU B O 1
ATOM 3565 N N . PRO B 1 211 ? -7.109 12.227 20.469 1 97.56 211 PRO B N 1
ATOM 3566 C CA . PRO B 1 211 ? -5.836 11.508 20.359 1 97.56 211 PRO B CA 1
ATOM 3567 C C . PRO B 1 211 ? -5.539 10.625 21.562 1 97.56 211 PRO B C 1
ATOM 3569 O O . PRO B 1 211 ? -5.855 11 22.703 1 97.56 211 PRO B O 1
ATOM 3572 N N . LYS B 1 212 ? -4.953 9.477 21.234 1 97.69 212 LYS B N 1
ATOM 3573 C CA . LYS B 1 212 ? -4.441 8.586 22.266 1 97.69 212 LYS B CA 1
ATOM 3574 C C . LYS B 1 212 ? -2.939 8.352 22.094 1 97.69 212 LYS B C 1
ATOM 3576 O O . LYS B 1 212 ? -2.461 8.133 20.984 1 97.69 212 LYS B O 1
ATOM 3581 N N . SER B 1 213 ? -2.262 8.414 23.234 1 98.12 213 SER B N 1
ATOM 3582 C CA . SER B 1 213 ? -0.811 8.266 23.203 1 98.12 213 SER B CA 1
ATOM 3583 C C . SER B 1 213 ? -0.406 6.875 22.734 1 98.12 213 SER B C 1
ATOM 3585 O O . SER B 1 213 ? -0.954 5.871 23.188 1 98.12 213 SER B O 1
ATOM 3587 N N . MET B 1 214 ? 0.6 6.832 21.859 1 98.06 214 MET B N 1
ATOM 3588 C CA . MET B 1 214 ? 1.111 5.551 21.391 1 98.06 214 MET B CA 1
ATOM 3589 C C . MET B 1 214 ? 1.73 4.754 22.531 1 98.06 214 MET B C 1
ATOM 3591 O O . MET B 1 214 ? 1.659 3.523 22.547 1 98.06 214 MET B O 1
ATOM 3595 N N . VAL B 1 215 ? 2.279 5.445 23.484 1 97.69 215 VAL B N 1
ATOM 3596 C CA . VAL B 1 215 ? 2.84 4.801 24.656 1 97.69 215 VAL B CA 1
ATOM 3597 C C . VAL B 1 215 ? 1.739 4.055 25.422 1 97.69 215 VAL B C 1
ATOM 3599 O O . VAL B 1 215 ? 1.906 2.889 25.781 1 97.69 215 VAL B O 1
ATOM 3602 N N . GLU B 1 216 ? 0.634 4.699 25.578 1 98.06 216 GLU B N 1
ATOM 3603 C CA . GLU B 1 216 ? -0.501 4.074 26.25 1 98.06 216 GLU B CA 1
ATOM 3604 C C . GLU B 1 216 ? -1.023 2.879 25.469 1 98.06 216 GLU B C 1
ATOM 3606 O O . GLU B 1 216 ? -1.365 1.846 26.047 1 98.06 216 GLU B O 1
ATOM 3611 N N . ILE B 1 217 ? -1.052 3.01 24.172 1 97.88 217 ILE B N 1
ATOM 3612 C CA . ILE B 1 217 ? -1.544 1.94 23.312 1 97.88 217 ILE B CA 1
ATOM 3613 C C . ILE B 1 217 ? -0.638 0.718 23.438 1 97.88 217 ILE B C 1
ATOM 3615 O O . ILE B 1 217 ? -1.121 -0.408 23.578 1 97.88 217 ILE B O 1
ATOM 3619 N N . ARG B 1 218 ? 0.61 0.918 23.422 1 96.62 218 ARG B N 1
ATOM 3620 C CA . ARG B 1 218 ? 1.567 -0.18 23.516 1 96.62 218 ARG B CA 1
ATOM 3621 C C . ARG B 1 218 ? 1.472 -0.88 24.859 1 96.62 218 ARG B C 1
ATOM 3623 O O . ARG B 1 218 ? 1.661 -2.094 24.953 1 96.62 218 ARG B O 1
ATOM 3630 N N . GLU B 1 219 ? 1.141 -0.151 25.875 1 97.12 219 GLU B N 1
ATOM 3631 C CA . GLU B 1 219 ? 1.043 -0.697 27.234 1 97.12 219 GLU B CA 1
ATOM 3632 C C . GLU B 1 219 ? -0.26 -1.467 27.422 1 97.12 219 GLU B C 1
ATOM 3634 O O . GLU B 1 219 ? -0.284 -2.498 28.094 1 97.12 219 GLU B O 1
ATOM 3639 N N . GLU B 1 220 ? -1.21 -0.974 26.812 1 97.25 220 GLU B N 1
ATOM 3640 C CA . GLU B 1 220 ? -2.547 -1.5 27.062 1 97.25 220 GLU B CA 1
ATOM 3641 C C . GLU B 1 220 ? -2.865 -2.67 26.141 1 97.25 220 GLU B C 1
ATOM 3643 O O . GLU B 1 220 ? -3.688 -3.525 26.469 1 97.25 220 GLU B O 1
ATOM 3648 N N . TYR B 1 221 ? -2.207 -2.658 24.969 1 96.38 221 TYR B N 1
ATOM 3649 C CA . TYR B 1 221 ? -2.557 -3.646 23.953 1 96.38 221 TYR B CA 1
ATOM 3650 C C . TYR B 1 221 ? -1.346 -4.496 23.594 1 96.38 221 TYR B C 1
ATOM 3652 O O . TYR B 1 221 ? -0.334 -3.973 23.109 1 96.38 221 TYR B O 1
ATOM 3660 N N . ARG B 1 222 ? -1.467 -5.797 23.656 1 92.44 222 ARG B N 1
ATOM 3661 C CA . ARG B 1 222 ? -0.378 -6.738 23.406 1 92.44 222 ARG B CA 1
ATOM 3662 C C . ARG B 1 222 ? 0.091 -6.656 21.953 1 92.44 222 ARG B C 1
ATOM 3664 O O . ARG B 1 222 ? 1.291 -6.719 21.688 1 92.44 222 ARG B O 1
ATOM 3671 N N . GLU B 1 223 ? -0.863 -6.453 21.094 1 91.44 223 GLU B N 1
ATOM 3672 C CA . GLU B 1 223 ? -0.498 -6.398 19.672 1 91.44 223 GLU B CA 1
ATOM 3673 C C . GLU B 1 223 ? -0.375 -4.957 19.203 1 91.44 223 GLU B C 1
ATOM 3675 O O . GLU B 1 223 ? -0.442 -4.688 18 1 91.44 223 GLU B O 1
ATOM 3680 N N . GLY B 1 224 ? -0.378 -4.055 20.203 1 95.19 224 GLY B N 1
ATOM 3681 C CA . GLY B 1 224 ? -0.099 -2.658 19.906 1 95.19 224 GLY B CA 1
ATOM 3682 C C . GLY B 1 224 ? -1.218 -1.978 19.141 1 95.19 224 GLY B C 1
ATOM 3683 O O . GLY B 1 224 ? -2.389 -2.084 19.516 1 95.19 224 GLY B O 1
ATOM 3684 N N . LEU B 1 225 ? -0.872 -1.28 18.109 1 96.5 225 LEU B N 1
ATOM 3685 C CA . LEU B 1 225 ? -1.794 -0.423 17.375 1 96.5 225 LEU B CA 1
ATOM 3686 C C . LEU B 1 225 ? -2.855 -1.253 16.672 1 96.5 225 LEU B C 1
ATOM 3688 O O . LEU B 1 225 ? -4.016 -0.841 16.578 1 96.5 225 LEU B O 1
ATOM 3692 N N . LYS B 1 226 ? -2.477 -2.389 16.188 1 94.06 226 LYS B N 1
ATOM 3693 C CA . LYS B 1 226 ? -3.418 -3.252 15.477 1 94.06 226 LYS B CA 1
ATOM 3694 C C . LYS B 1 226 ? -4.574 -3.664 16.375 1 94.06 226 LYS B C 1
ATOM 3696 O O . LYS B 1 226 ? -5.738 -3.6 15.977 1 94.06 226 LYS B O 1
ATOM 3701 N N . GLU B 1 227 ? -4.246 -4.074 17.562 1 95.75 227 GLU B N 1
ATOM 3702 C CA . GLU B 1 227 ? -5.277 -4.477 18.516 1 95.75 227 GLU B CA 1
ATOM 3703 C C . GLU B 1 227 ? -6.156 -3.295 18.906 1 95.75 227 GLU B C 1
ATOM 3705 O O . GLU B 1 227 ? -7.375 -3.436 19.031 1 95.75 227 GLU B O 1
ATOM 3710 N N . TYR B 1 228 ? -5.52 -2.199 19.172 1 97.19 228 TYR B N 1
ATOM 3711 C CA . TYR B 1 228 ? -6.273 -0.984 19.453 1 97.19 228 TYR B CA 1
ATOM 3712 C C . TYR B 1 228 ? -7.242 -0.658 18.328 1 97.19 228 TYR B C 1
ATOM 3714 O O . TYR B 1 228 ? -8.414 -0.379 18.578 1 97.19 228 TYR B O 1
ATOM 3722 N N . TYR B 1 229 ? -6.781 -0.687 17.078 1 96.75 229 TYR B N 1
ATOM 3723 C CA . TYR B 1 229 ? -7.586 -0.457 15.883 1 96.75 229 TYR B CA 1
ATOM 3724 C C . TYR B 1 229 ? -8.797 -1.387 15.859 1 96.75 229 TYR B C 1
ATOM 3726 O O . TYR B 1 229 ? -9.922 -0.941 15.641 1 96.75 229 TYR B O 1
ATOM 3734 N N . ASP B 1 230 ? -8.539 -2.641 16.094 1 95.12 230 ASP B N 1
ATOM 3735 C CA . ASP B 1 230 ? -9.602 -3.645 16.047 1 95.12 230 ASP B CA 1
ATOM 3736 C C . ASP B 1 230 ? -10.656 -3.381 17.109 1 95.12 230 ASP B C 1
ATOM 3738 O O . ASP B 1 230 ? -11.852 -3.523 16.859 1 95.12 230 ASP B O 1
ATOM 3742 N N . GLU B 1 231 ? -10.188 -3.037 18.234 1 96 231 GLU B N 1
ATOM 3743 C CA . GLU B 1 231 ? -11.109 -2.766 19.328 1 96 231 GLU B CA 1
ATOM 3744 C C . GLU B 1 231 ? -11.984 -1.551 19.031 1 96 231 GLU B C 1
ATOM 3746 O O . GLU B 1 231 ? -13.195 -1.579 19.25 1 96 231 GLU B O 1
ATOM 3751 N N . GLN B 1 232 ? -11.312 -0.476 18.547 1 94.38 232 GLN B N 1
ATOM 3752 C CA . GLN B 1 232 ? -12.062 0.735 18.234 1 94.38 232 GLN B CA 1
ATOM 3753 C C . GLN B 1 232 ? -13.102 0.475 17.141 1 94.38 232 GLN B C 1
ATOM 3755 O O . GLN B 1 232 ? -14.219 0.99 17.219 1 94.38 232 GLN B O 1
ATOM 3760 N N . LYS B 1 233 ? -12.758 -0.277 16.234 1 91.38 233 LYS B N 1
ATOM 3761 C CA . LYS B 1 233 ? -13.672 -0.608 15.141 1 91.38 233 LYS B CA 1
ATOM 3762 C C . LYS B 1 233 ? -14.883 -1.386 15.648 1 91.38 233 LYS B C 1
ATOM 3764 O O . LYS B 1 233 ? -16 -1.153 15.203 1 91.38 233 LYS B O 1
ATOM 3769 N N . ARG B 1 234 ? -14.617 -2.359 16.469 1 88.94 234 ARG B N 1
ATOM 3770 C CA . ARG B 1 234 ? -15.688 -3.172 17.031 1 88.94 234 ARG B CA 1
ATOM 3771 C C . ARG B 1 234 ? -16.688 -2.309 17.812 1 88.94 234 ARG B C 1
ATOM 3773 O O . ARG B 1 234 ? -17.891 -2.574 17.797 1 88.94 234 ARG B O 1
ATOM 3780 N N . LYS B 1 235 ? -16.203 -1.257 18.453 1 86.38 235 LYS B N 1
ATOM 3781 C CA . LYS B 1 235 ? -17.047 -0.363 19.25 1 86.38 235 LYS B CA 1
ATOM 3782 C C . LYS B 1 235 ? -17.969 0.453 18.359 1 86.38 235 LYS B C 1
ATOM 3784 O O . LYS B 1 235 ? -19 0.944 18.812 1 86.38 235 LYS B O 1
ATOM 3789 N N . HIS B 1 236 ? -17.625 0.474 17.141 1 77.38 236 HIS B N 1
ATOM 3790 C CA . HIS B 1 236 ? -18.391 1.338 16.266 1 77.38 236 HIS B CA 1
ATOM 3791 C C . HIS B 1 236 ? -19.219 0.52 15.266 1 77.38 236 HIS B C 1
ATOM 3793 O O . HIS B 1 236 ? -19.906 1.081 14.406 1 77.38 236 HIS B O 1
ATOM 3799 N N . ASP B 1 237 ? -18.938 -0.828 15.086 1 67.88 237 ASP B N 1
ATOM 3800 C CA . ASP B 1 237 ? -19.766 -1.706 14.25 1 67.88 237 ASP B CA 1
ATOM 3801 C C . ASP B 1 237 ? -21.125 -1.952 14.898 1 67.88 237 ASP B C 1
ATOM 3803 O O . ASP B 1 237 ? -21.234 -2.039 16.125 1 67.88 237 ASP B O 1
#

Nearest PDB structures (foldseek):
  2ihy-assembly1_A  TM=8.333E-01  e=2.113E-17  Staphylococcus aureus
  7lkz-assembly1_A  TM=8.079E-01  e=1.062E-15  Homo sapiens
  5lj6-assembly1_A  TM=7.928E-01  e=2.784E-15  Aggregatibacter actinomycetemcomitans
  8edw-assembly1_A  TM=8.160E-01  e=9.869E-15  Homo sapiens
  5lil-assembly1_B  TM=7.763E-01  e=3.543E-15  Aggregatibacter actinomycetemcomitans

InterPro domains:
  IPR003439 ABC transporter-like, ATP-binding domain [PF00005] (22-160)
  IPR003439 ABC transporter-like, ATP-binding domain [PS50893] (4-230)
  IPR003593 AAA+ ATPase domain [SM00382] (28-207)
  IPR017871 ABC transporter-like, conserved site [PS00211] (132-146)
  IPR027417 P-loop containing nucleoside triphosphate hydrolase [G3DSA:3.40.50.300] (1-237)
  IPR027417 P-loop containing nucleoside triphosphate hydrolase [SSF52540] (4-222)
  IPR051782 ABC Transporter Superfamily, Various Functions [PTHR42939] (1-229)

Organism: Enterococcus faecalis (strain ATCC 700802 / V583) (NCBI:txid226185)

pLDDT: mean 91.39, std 8.98, range [47.03, 98.62]

Secondary structure (DSSP, 8-state):
--EEEEEEEEEE-SSS-EEEEEEEEEETT-EEEEE--TTSSHHHHHHHHTTSS--SEEEEEETTEEE-TT-THHHHHEEE----GGGGTT-BHHHHHHHHHHHTT-SS---HHHHHHHTT----TTSBGGGS-HHHHHHHHHHHHHTT--SEEEEESTTTT--HHHHHHHHHHHHHHTTTSEEEEE-S-HHHHTTT-SEEEEEETTEEPPPEEHHHHHHH-TTTHHHHHHHHHHHH-/--EEEEEEEEEE-SSS-EEEEEEEEEETT-EEEEE--TTSSHHHHHHHHTTSS--SEEEEEETTEEE-TT-THHHHHEEE----GGGGTT-BHHHHHHHHHHHTT-SS---HHHHHHHTT----TTSBGGGS-HHHHHHHHHHHHHTT--SEEEEESTTTT--HHHHHHHHHHHHHHTTTSEEEEE-S-HHHHTTT-SEEEEEETTEEPPPEEHHHHHHH-TTTHHHHHHHHHHHH-

Radius of gyration: 24.3 Å; Cα contacts (8 Å, |Δi|>4): 910; chains: 2; bounding box: 52×71×51 Å